Protein 8XX9 (pdb70)

Foldseek 3Di:
DDAAWAADPVDLFKIKHKDFAQPFDWKFKAWPVNLLDGDVLRTWDWDPPDSNGTMTMHMDGGHDAFDKMWIFMQTNVHDTAAGLQAQAKAAQVAVVPQDCVLEPPDDHDPPPSDDAIIGMDHGNHDAQDQDDDPFDAPAQFQAAEEEDELVFQDVQSALQVVLVCVVVVLLLQGQEYEYQAQADAPHLAWSHQAHARQNYGHSSHYDPSSLLVNQSSSSVSNHAYAYEGHLQAYACNHCQQRSQHPDCRRQQFDVVQQEPPDDHTGGALVDVVSLVSLLVSLLSCCPRRVGQAYEYPALLSHDNHHDDNPVLVSQEDDVRSLVSVLSSVVSNCVSPVARAAEYQRNHDPVSQLCQCCPCVVPRHRGHAYEDEPQQLLLCLLLFVQQDPPTHVFPQPLAPVSVVHLDQRYAYENDDLQAWQSLQSQLVPGDADPPFGSNDQLNSLLLLLVVLLVHQQAATHYYYYPPSLLSQACPPHQQSTAPDHPDDGDPNHDYRTGHGDHCPVSCVPVSSVVSSLSSSLSSVCVVPDCQSYDSQKDKDWDRGGPDQWIWMWIDDVVKIKIKTAGSHHAKDWHWAQAPDFAWKAWAAPGGIDGPPDSGDTDIDGHSDMTMIMRDDPHHRD

Structure (mmCIF, N/CA/C/O backbone):
data_8XX9
#
_entry.id   8XX9
#
_cell.length_a   43.770
_cell.length_b   102.389
_cell.length_c   63.397
_cell.angle_alpha   90.00
_cell.angle_beta   96.42
_cell.angle_gamma   90.00
#
_symmetry.space_group_name_H-M   'P 1 21 1'
#
loop_
_entity.id
_entity.type
_entity.pdbx_description
1 polymer alpha-amylase
2 non-polymer 'MANGANESE (II) ION'
3 non-polymer 'CALCIUM ION'
4 non-polymer '2-(N-MORPHOLINO)-ETHANESULFONIC ACID'
5 non-polymer (4S)-2-METHYL-2,4-PENTANEDIOL
6 water water
#
loop_
_atom_site.group_PDB
_atom_site.id
_atom_site.type_symbol
_atom_site.label_atom_id
_atom_site.label_alt_id
_atom_site.label_comp_id
_atom_site.label_asym_id
_atom_site.label_entity_id
_atom_site.label_seq_id
_atom_site.pdbx_PDB_ins_code
_atom_site.Cartn_x
_atom_site.Cartn_y
_atom_site.Cartn_z
_atom_site.occupancy
_atom_site.B_iso_or_equiv
_atom_site.auth_seq_id
_atom_site.auth_comp_id
_atom_site.auth_asym_id
_atom_site.auth_atom_id
_atom_site.pdbx_PDB_model_num
ATOM 1 N N . ILE A 1 36 ? 36.873 28.715 26.237 1.00 37.82 267 ILE A N 1
ATOM 2 C CA . ILE A 1 36 ? 35.545 29.372 26.015 1.00 34.37 267 ILE A CA 1
ATOM 3 C C . ILE A 1 36 ? 34.731 29.352 27.307 1.00 31.23 267 ILE A C 1
ATOM 4 O O . ILE A 1 36 ? 34.525 28.292 27.905 1.00 30.60 267 ILE A O 1
ATOM 9 N N . GLU A 1 37 ? 34.224 30.535 27.678 1.00 26.09 268 GLU A N 1
ATOM 10 C CA . GLU A 1 37 ? 33.277 30.717 28.772 1.00 28.77 268 GLU A CA 1
ATOM 11 C C . GLU A 1 37 ? 31.962 31.258 28.205 1.00 22.85 268 GLU A C 1
ATOM 12 O O . GLU A 1 37 ? 31.911 31.780 27.096 1.00 23.00 268 GLU A O 1
ATOM 18 N N . ASP A 1 38 ? 30.884 31.212 28.998 1.00 20.51 269 ASP A N 1
ATOM 19 C CA . ASP A 1 38 ? 29.672 31.903 28.635 1.00 19.63 269 ASP A CA 1
ATOM 20 C C . ASP A 1 38 ? 29.960 33.388 28.465 1.00 17.60 269 ASP A C 1
ATOM 21 O O . ASP A 1 38 ? 30.757 33.984 29.182 1.00 18.38 269 ASP A O 1
ATOM 26 N N . GLY A 1 39 ? 29.279 33.965 27.478 1.00 17.71 270 GLY A N 1
ATOM 27 C CA . GLY A 1 39 ? 29.444 35.360 27.127 1.00 18.15 270 GLY A CA 1
ATOM 28 C C . GLY A 1 39 ? 30.200 35.509 25.810 1.00 18.70 270 GLY A C 1
ATOM 29 O O . GLY A 1 39 ? 30.068 34.658 24.930 1.00 19.45 270 GLY A O 1
ATOM 30 N N . ILE A 1 40 ? 30.950 36.610 25.706 1.00 16.98 271 ILE A N 1
ATOM 31 C CA . ILE A 1 40 ? 31.560 37.072 24.469 1.00 17.29 271 ILE A CA 1
ATOM 32 C C . ILE A 1 40 ? 33.050 36.784 24.585 1.00 19.21 271 ILE A C 1
ATOM 33 O O . ILE A 1 40 ? 33.729 37.348 25.452 1.00 19.62 271 ILE A O 1
ATOM 38 N N . ASN A 1 41 ? 33.539 35.873 23.732 1.00 18.91 272 ASN A N 1
ATOM 39 C CA . ASN A 1 41 ? 34.924 35.431 23.755 1.00 20.78 272 ASN A CA 1
ATOM 40 C C . ASN A 1 41 ? 35.667 35.958 22.537 1.00 21.81 272 ASN A C 1
ATOM 41 O O . ASN A 1 41 ? 35.336 35.591 21.417 1.00 22.98 272 ASN A O 1
ATOM 46 N N . TYR A 1 42 ? 36.704 36.746 22.782 1.00 23.13 273 TYR A N 1
ATOM 47 C CA . TYR A 1 42 ? 37.521 37.300 21.720 1.00 21.91 273 TYR A CA 1
ATOM 48 C C . TYR A 1 42 ? 38.713 36.390 21.488 1.00 24.09 273 TYR A C 1
ATOM 49 O O . TYR A 1 42 ? 39.088 35.629 22.370 1.00 25.06 273 TYR A O 1
ATOM 58 N N . ASP A 1 43 ? 39.259 36.474 20.267 1.00 26.93 274 ASP A N 1
ATOM 59 C CA . ASP A 1 43 ? 40.479 35.779 19.889 1.00 29.39 274 ASP A CA 1
ATOM 60 C C . ASP A 1 43 ? 41.652 36.749 19.984 1.00 28.65 274 ASP A C 1
ATOM 61 O O . ASP A 1 43 ? 41.774 37.670 19.172 1.00 30.47 274 ASP A O 1
ATOM 66 N N . PRO A 1 44 ? 42.574 36.572 20.956 1.00 33.82 275 PRO A N 1
ATOM 67 C CA . PRO A 1 44 ? 43.670 37.525 21.138 1.00 34.38 275 PRO A CA 1
ATOM 68 C C . PRO A 1 44 ? 44.595 37.649 19.922 1.00 36.49 275 PRO A C 1
ATOM 69 O O . PRO A 1 44 ? 45.390 38.584 19.864 1.00 37.29 275 PRO A O 1
ATOM 73 N N . ASN A 1 45 ? 44.489 36.722 18.963 1.00 37.09 276 ASN A N 1
ATOM 74 C CA . ASN A 1 45 ? 45.376 36.725 17.806 1.00 40.73 276 ASN A CA 1
ATOM 75 C C . ASN A 1 45 ? 44.648 37.146 16.532 1.00 39.06 276 ASN A C 1
ATOM 76 O O . ASN A 1 45 ? 45.294 37.284 15.497 1.00 40.11 276 ASN A O 1
ATOM 81 N N . ASP A 1 46 ? 43.328 37.369 16.596 1.00 31.43 277 ASP A N 1
ATOM 82 C CA . ASP A 1 46 ? 42.547 37.637 15.401 1.00 32.71 277 ASP A CA 1
ATOM 83 C C . ASP A 1 46 ? 41.353 38.530 15.754 1.00 32.24 277 ASP A C 1
ATOM 84 O O . ASP A 1 46 ? 40.332 38.064 16.273 1.00 31.84 277 ASP A O 1
ATOM 89 N N . PRO A 1 47 ? 41.412 39.835 15.418 1.00 28.62 278 PRO A N 1
ATOM 90 C CA . PRO A 1 47 ? 40.344 40.767 15.777 1.00 29.38 278 PRO A CA 1
ATOM 91 C C . PRO A 1 47 ? 39.135 40.809 14.847 1.00 25.39 278 PRO A C 1
ATOM 92 O O . PRO A 1 47 ? 38.403 41.791 14.865 1.00 26.44 278 PRO A O 1
ATOM 96 N N . THR A 1 48 ? 38.935 39.756 14.050 1.00 25.14 279 THR A N 1
ATOM 97 C CA . THR A 1 48 ? 37.814 39.654 13.132 1.00 25.76 279 THR A CA 1
ATOM 98 C C . THR A 1 48 ? 36.783 38.612 13.564 1.00 25.76 279 THR A C 1
ATOM 99 O O . THR A 1 48 ? 35.820 38.378 12.847 1.00 24.26 279 THR A O 1
ATOM 103 N N . ARG A 1 49 ? 36.911 38.030 14.764 1.00 26.07 280 ARG A N 1
ATOM 104 C CA . ARG A 1 49 ? 36.035 36.926 15.111 1.00 26.53 280 ARG A CA 1
ATOM 105 C C . ARG A 1 49 ? 35.706 36.941 16.600 1.00 23.40 280 ARG A C 1
ATOM 106 O O . ARG A 1 49 ? 36.432 37.524 17.389 1.00 25.50 280 ARG A O 1
ATOM 114 N N . VAL A 1 50 ? 34.616 36.256 16.941 1.00 24.18 281 VAL A N 1
ATOM 115 C CA . VAL A 1 50 ? 34.205 36.095 18.326 1.00 24.99 281 VAL A CA 1
ATOM 116 C C . VAL A 1 50 ? 33.543 34.738 18.466 1.00 24.97 281 VAL A C 1
ATOM 117 O O . VAL A 1 50 ? 32.980 34.236 17.496 1.00 26.92 281 VAL A O 1
ATOM 121 N N . THR A 1 51 ? 33.564 34.174 19.683 1.00 21.80 282 THR A N 1
ATOM 122 C CA . THR A 1 51 ? 32.702 33.051 20.010 1.00 22.97 282 THR A CA 1
ATOM 123 C C . THR A 1 51 ? 31.737 33.509 21.103 1.00 21.57 282 THR A C 1
ATOM 124 O O . THR A 1 51 ? 32.155 34.104 22.100 1.00 21.32 282 THR A O 1
ATOM 128 N N . LEU A 1 52 ? 30.462 33.235 20.874 1.00 20.82 283 LEU A N 1
ATOM 129 C CA . LEU A 1 52 ? 29.409 33.523 21.833 1.00 21.27 283 LEU A CA 1
ATOM 130 C C . LEU A 1 52 ? 28.945 32.216 22.453 1.00 22.59 283 LEU A C 1
ATOM 131 O O . LEU A 1 52 ? 28.822 31.205 21.745 1.00 23.40 283 LEU A O 1
ATOM 136 N N . SER A 1 53 ? 28.664 32.268 23.773 1.00 19.51 284 SER A N 1
ATOM 137 C CA . SER A 1 53 ? 28.124 31.119 24.490 1.00 20.26 284 SER A CA 1
ATOM 138 C C . SER A 1 53 ? 27.073 31.548 25.516 1.00 19.29 284 SER A C 1
ATOM 139 O O . SER A 1 53 ? 27.273 32.524 26.249 1.00 19.25 284 SER A O 1
ATOM 142 N N . LEU A 1 54 ? 25.999 30.756 25.588 1.00 19.33 285 LEU A N 1
ATOM 143 C CA . LEU A 1 54 ? 24.861 30.985 26.468 1.00 21.07 285 LEU A CA 1
ATOM 144 C C . LEU A 1 54 ? 24.533 29.692 27.211 1.00 21.39 285 LEU A C 1
ATOM 145 O O . LEU A 1 54 ? 24.385 28.648 26.583 1.00 19.21 285 LEU A O 1
ATOM 150 N N . TYR A 1 55 ? 24.387 29.787 28.538 1.00 18.94 286 TYR A N 1
ATOM 151 C CA . TYR A 1 55 ? 23.836 28.709 29.342 1.00 19.79 286 TYR A CA 1
ATOM 152 C C . TYR A 1 55 ? 22.322 28.744 29.250 1.00 20.21 286 TYR A C 1
ATOM 153 O O . TYR A 1 55 ? 21.717 29.737 29.629 1.00 19.54 286 TYR A O 1
ATOM 162 N N . ALA A 1 56 ? 21.691 27.669 28.731 1.00 19.32 287 ALA A N 1
ATOM 163 C CA . ALA A 1 56 ? 20.239 27.651 28.703 1.00 21.43 287 ALA A CA 1
ATOM 164 C C . ALA A 1 56 ? 19.708 26.224 28.565 1.00 21.38 287 ALA A C 1
ATOM 165 O O . ALA A 1 56 ? 19.174 25.836 27.521 1.00 21.73 287 ALA A O 1
ATOM 167 N N . PRO A 1 57 ? 19.781 25.435 29.654 1.00 23.29 288 PRO A N 1
ATOM 168 C CA . PRO A 1 57 ? 19.053 24.164 29.711 1.00 22.85 288 PRO A CA 1
ATOM 169 C C . PRO A 1 57 ? 17.565 24.385 29.465 1.00 24.84 288 PRO A C 1
ATOM 170 O O . PRO A 1 57 ? 17.001 25.429 29.821 1.00 24.52 288 PRO A O 1
ATOM 174 N N . GLY A 1 58 ? 16.918 23.371 28.865 1.00 22.73 289 GLY A N 1
ATOM 175 C CA . GLY A 1 58 ? 15.478 23.406 28.702 1.00 24.40 289 GLY A CA 1
ATOM 176 C C . GLY A 1 58 ? 15.025 24.151 27.448 1.00 24.57 289 GLY A C 1
ATOM 177 O O . GLY A 1 58 ? 13.826 24.296 27.230 1.00 30.50 289 GLY A O 1
ATOM 178 N N . LYS A 1 59 ? 15.948 24.678 26.643 1.00 24.55 290 LYS A N 1
ATOM 179 C CA . LYS A 1 59 ? 15.520 25.389 25.449 1.00 26.60 290 LYS A CA 1
ATOM 180 C C . LYS A 1 59 ? 15.651 24.455 24.259 1.00 27.17 290 LYS A C 1
ATOM 181 O O . LYS A 1 59 ? 16.394 23.480 24.307 1.00 29.13 290 LYS A O 1
ATOM 187 N N . SER A 1 60 ? 14.949 24.813 23.188 1.00 28.00 291 SER A N 1
ATOM 188 C CA . SER A 1 60 ? 14.754 23.932 22.047 1.00 29.10 291 SER A CA 1
ATOM 189 C C . SER A 1 60 ? 15.713 24.343 20.937 1.00 28.93 291 SER A C 1
ATOM 190 O O . SER A 1 60 ? 16.416 23.507 20.383 1.00 27.71 291 SER A O 1
ATOM 193 N N . PHE A 1 61 ? 15.809 25.657 20.643 1.00 29.59 292 PHE A N 1
ATOM 194 C CA . PHE A 1 61 ? 16.757 26.118 19.635 1.00 27.52 292 PHE A CA 1
ATOM 195 C C . PHE A 1 61 ? 17.104 27.593 19.869 1.00 26.65 292 PHE A C 1
ATOM 196 O O . PHE A 1 61 ? 16.309 28.330 20.446 1.00 29.08 292 PHE A O 1
ATOM 204 N N . VAL A 1 62 ? 18.290 28.003 19.404 1.00 23.81 293 VAL A N 1
ATOM 205 C CA . VAL A 1 62 ? 18.753 29.367 19.628 1.00 23.90 293 VAL A CA 1
ATOM 206 C C . VAL A 1 62 ? 19.482 29.897 18.392 1.00 21.82 293 VAL A C 1
ATOM 207 O O . VAL A 1 62 ? 20.380 29.268 17.842 1.00 22.11 293 VAL A O 1
ATOM 211 N N . TYR A 1 63 ? 19.137 31.131 18.011 1.00 22.08 294 TYR A N 1
ATOM 212 C CA . TYR A 1 63 ? 19.878 31.871 17.007 1.00 21.44 294 TYR A CA 1
ATOM 213 C C . TYR A 1 63 ? 20.574 33.057 17.666 1.00 20.59 294 TYR A C 1
ATOM 214 O O . TYR A 1 63 ? 20.094 33.544 18.670 1.00 21.72 294 TYR A O 1
ATOM 223 N N . VAL A 1 64 ? 21.681 33.508 17.081 1.00 19.11 295 VAL A N 1
ATOM 224 C CA . VAL A 1 64 ? 22.185 34.856 17.321 1.00 19.83 295 VAL A CA 1
ATOM 225 C C . VAL A 1 64 ? 21.627 35.767 16.235 1.00 21.50 295 VAL A C 1
ATOM 226 O O . VAL A 1 64 ? 21.715 35.431 15.056 1.00 22.61 295 VAL A O 1
ATOM 230 N N . ILE A 1 65 ? 21.027 36.885 16.661 1.00 18.97 296 ILE A N 1
ATOM 231 C CA . ILE A 1 65 ? 20.630 37.957 15.757 1.00 18.24 296 ILE A CA 1
ATOM 232 C C . ILE A 1 65 ? 21.400 39.219 16.118 1.00 19.36 296 ILE A C 1
ATOM 233 O O . ILE A 1 65 ? 21.741 39.438 17.282 1.00 18.14 296 ILE A O 1
ATOM 238 N N . GLY A 1 66 ? 21.684 40.054 15.116 1.00 18.78 297 GLY A N 1
ATOM 239 C CA . GLY A 1 66 ? 22.397 41.276 15.439 1.00 19.15 297 GLY A CA 1
ATOM 240 C C . GLY A 1 66 ? 22.795 42.073 14.209 1.00 19.47 297 GLY A C 1
ATOM 241 O O . GLY A 1 66 ? 22.368 41.782 13.088 1.00 19.24 297 GLY A O 1
ATOM 242 N N . ASP A 1 67 ? 23.628 43.089 14.445 1.00 19.69 298 ASP A N 1
ATOM 243 C CA . ASP A 1 67 ? 24.028 43.992 13.362 1.00 20.08 298 ASP A CA 1
ATOM 244 C C . ASP A 1 67 ? 24.566 43.188 12.176 1.00 20.48 298 ASP A C 1
ATOM 245 O O . ASP A 1 67 ? 24.236 43.486 11.025 1.00 21.25 298 ASP A O 1
ATOM 250 N N . PHE A 1 68 ? 25.340 42.143 12.476 1.00 20.57 299 PHE A N 1
ATOM 251 C CA . PHE A 1 68 ? 26.018 41.315 11.492 1.00 22.39 299 PHE A CA 1
ATOM 252 C C . PHE A 1 68 ? 25.076 40.325 10.802 1.00 23.96 299 PHE A C 1
ATOM 253 O O . PHE A 1 68 ? 25.502 39.647 9.871 1.00 26.07 299 PHE A O 1
ATOM 261 N N . THR A 1 69 ? 23.822 40.233 11.235 1.00 23.29 300 THR A N 1
ATOM 262 C CA . THR A 1 69 ? 22.800 39.499 10.487 1.00 24.67 300 THR A CA 1
ATOM 263 C C . THR A 1 69 ? 21.705 40.427 9.927 1.00 25.08 300 THR A C 1
ATOM 264 O O . THR A 1 69 ? 20.622 39.978 9.579 1.00 23.19 300 THR A O 1
ATOM 268 N N . ASN A 1 70 ? 21.932 41.750 9.902 1.00 25.42 301 ASN A N 1
ATOM 269 C CA . ASN A 1 70 ? 20.889 42.745 9.679 1.00 25.51 301 ASN A CA 1
ATOM 270 C C . ASN A 1 70 ? 19.633 42.464 10.511 1.00 23.80 301 ASN A C 1
ATOM 271 O O . ASN A 1 70 ? 18.516 42.749 10.082 1.00 24.63 301 ASN A O 1
ATOM 276 N N . TRP A 1 71 ? 19.802 41.942 11.740 1.00 21.73 302 TRP A N 1
ATOM 277 C CA . TRP A 1 71 ? 18.713 41.633 12.660 1.00 22.12 302 TRP A CA 1
ATOM 278 C C . TRP A 1 71 ? 17.724 40.613 12.080 1.00 23.45 302 TRP A C 1
ATOM 279 O O . TRP A 1 71 ? 16.603 40.465 12.567 1.00 25.35 302 TRP A O 1
ATOM 290 N N . GLU A 1 72 ? 18.194 39.864 11.079 1.00 24.32 303 GLU A N 1
ATOM 291 C CA . GLU A 1 72 ? 17.394 38.796 10.512 1.00 26.58 303 GLU A CA 1
ATOM 292 C C . GLU A 1 72 ? 17.879 37.464 11.071 1.00 24.86 303 GLU A C 1
ATOM 293 O O . GLU A 1 72 ? 19.003 37.325 11.563 1.00 20.68 303 GLU A O 1
ATOM 299 N N . VAL A 1 73 ? 17.022 36.455 10.894 1.00 24.87 304 VAL A N 1
ATOM 300 C CA . VAL A 1 73 ? 17.386 35.069 11.138 1.00 24.66 304 VAL A CA 1
ATOM 301 C C . VAL A 1 73 ? 18.176 34.534 9.949 1.00 23.50 304 VAL A C 1
ATOM 302 O O . VAL A 1 73 ? 17.710 34.573 8.815 1.00 26.47 304 VAL A O 1
ATOM 306 N N . ASP A 1 74 ? 19.386 34.053 10.196 1.00 22.69 305 ASP A N 1
ATOM 307 C CA . ASP A 1 74 ? 20.247 33.574 9.128 1.00 24.93 305 ASP A CA 1
ATOM 308 C C . ASP A 1 74 ? 20.784 32.220 9.575 1.00 24.53 305 ASP A C 1
ATOM 309 O O . ASP A 1 74 ? 21.425 32.116 10.611 1.00 23.86 305 ASP A O 1
ATOM 314 N N . PRO A 1 75 ? 20.542 31.131 8.811 1.00 26.45 306 PRO A N 1
ATOM 315 C CA . PRO A 1 75 ? 20.949 29.794 9.221 1.00 25.87 306 PRO A CA 1
ATOM 316 C C . PRO A 1 75 ? 22.381 29.671 9.702 1.00 26.07 306 PRO A C 1
ATOM 317 O O . PRO A 1 75 ? 22.661 28.793 10.514 1.00 25.97 306 PRO A O 1
ATOM 321 N N . ALA A 1 76 ? 23.274 30.548 9.215 1.00 24.06 307 ALA A N 1
ATOM 322 C CA . ALA A 1 76 ? 24.680 30.420 9.563 1.00 27.42 307 ALA A CA 1
ATOM 323 C C . ALA A 1 76 ? 24.883 30.853 11.012 1.00 24.94 307 ALA A C 1
ATOM 324 O O . ALA A 1 76 ? 25.976 30.656 11.529 1.00 26.48 307 ALA A O 1
ATOM 326 N N . TYR A 1 77 ? 23.809 31.397 11.619 1.00 24.31 308 TYR A N 1
ATOM 327 C CA . TYR A 1 77 ? 23.854 31.952 12.968 1.00 24.06 308 TYR A CA 1
ATOM 328 C C . TYR A 1 77 ? 22.993 31.119 13.920 1.00 25.64 308 TYR A C 1
ATOM 329 O O . TYR A 1 77 ? 22.735 31.538 15.052 1.00 22.54 308 TYR A O 1
ATOM 338 N N . PHE A 1 78 ? 22.563 29.922 13.477 1.00 23.37 309 PHE A N 1
ATOM 339 C CA . PHE A 1 78 ? 21.902 28.954 14.337 1.00 23.47 309 PHE A CA 1
ATOM 340 C C . PHE A 1 78 ? 22.953 28.328 15.227 1.00 23.89 309 PHE A C 1
ATOM 341 O O . PHE A 1 78 ? 23.991 27.885 14.733 1.00 26.00 309 PHE A O 1
ATOM 349 N N . MET A 1 79 ? 22.685 28.306 16.534 1.00 24.51 310 MET A N 1
ATOM 350 C CA . MET A 1 79 ? 23.723 27.976 17.491 1.00 24.26 310 MET A CA 1
ATOM 351 C C . MET A 1 79 ? 23.809 26.465 17.717 1.00 23.03 310 MET A C 1
ATOM 352 O O . MET A 1 79 ? 22.802 25.757 17.675 1.00 25.63 310 MET A O 1
ATOM 357 N N . TYR A 1 80 ? 25.056 26.017 17.916 1.00 24.77 311 TYR A N 1
ATOM 358 C CA . TYR A 1 80 ? 25.400 24.644 18.280 1.00 25.77 311 TYR A CA 1
ATOM 359 C C . TYR A 1 80 ? 25.017 24.402 19.737 1.00 29.52 311 TYR A C 1
ATOM 360 O O . TYR A 1 80 ? 25.143 25.298 20.565 1.00 25.76 311 TYR A O 1
ATOM 369 N N . ARG A 1 81 ? 24.552 23.186 20.033 1.00 30.52 312 ARG A N 1
ATOM 370 C CA . ARG A 1 81 ? 24.175 22.799 21.383 1.00 30.32 312 ARG A CA 1
ATOM 371 C C . ARG A 1 81 ? 25.282 21.911 21.952 1.00 32.35 312 ARG A C 1
ATOM 372 O O . ARG A 1 81 ? 25.659 20.909 21.346 1.00 34.06 312 ARG A O 1
ATOM 380 N N . ASP A 1 82 ? 25.867 22.325 23.081 1.00 31.38 313 ASP A N 1
ATOM 381 C CA . ASP A 1 82 ? 26.852 21.521 23.778 1.00 32.93 313 ASP A CA 1
ATOM 382 C C . ASP A 1 82 ? 26.228 21.108 25.100 1.00 35.92 313 ASP A C 1
ATOM 383 O O . ASP A 1 82 ? 25.983 21.950 25.956 1.00 28.38 313 ASP A O 1
ATOM 388 N N . ALA A 1 83 ? 25.938 19.811 25.239 1.00 35.94 314 ALA A N 1
ATOM 389 C CA . ALA A 1 83 ? 25.227 19.333 26.409 1.00 41.84 314 ALA A CA 1
ATOM 390 C C . ALA A 1 83 ? 25.911 18.071 26.919 1.00 45.14 314 ALA A C 1
ATOM 391 O O . ALA A 1 83 ? 25.336 16.991 26.815 1.00 44.01 314 ALA A O 1
ATOM 393 N N . PRO A 1 84 ? 27.146 18.183 27.470 1.00 45.32 315 PRO A N 1
ATOM 394 C CA . PRO A 1 84 ? 27.857 17.036 28.031 1.00 53.15 315 PRO A CA 1
ATOM 395 C C . PRO A 1 84 ? 27.042 16.327 29.116 1.00 63.78 315 PRO A C 1
ATOM 396 O O . PRO A 1 84 ? 27.093 15.100 29.206 1.00 66.37 315 PRO A O 1
ATOM 400 N N . ARG A 1 85 ? 26.303 17.103 29.929 1.00 66.84 316 ARG A N 1
ATOM 401 C CA . ARG A 1 85 ? 25.310 16.552 30.841 1.00 72.38 316 ARG A CA 1
ATOM 402 C C . ARG A 1 85 ? 24.074 17.443 30.806 1.00 75.14 316 ARG A C 1
ATOM 403 O O . ARG A 1 85 ? 24.207 18.649 30.618 1.00 76.71 316 ARG A O 1
ATOM 411 N N . PRO A 1 86 ? 22.844 16.897 30.981 1.00 73.54 317 PRO A N 1
ATOM 412 C CA . PRO A 1 86 ? 21.618 17.676 30.781 1.00 72.79 317 PRO A CA 1
ATOM 413 C C . PRO A 1 86 ? 21.536 18.981 31.575 1.00 70.36 317 PRO A C 1
ATOM 414 O O . PRO A 1 86 ? 20.773 19.874 31.199 1.00 63.87 317 PRO A O 1
ATOM 418 N N . ASP A 1 87 ? 22.327 19.082 32.658 1.00 61.70 318 ASP A N 1
ATOM 419 C CA . ASP A 1 87 ? 22.297 20.234 33.547 1.00 56.60 318 ASP A CA 1
ATOM 420 C C . ASP A 1 87 ? 23.367 21.259 33.161 1.00 54.28 318 ASP A C 1
ATOM 421 O O . ASP A 1 87 ? 23.508 22.273 33.845 1.00 51.03 318 ASP A O 1
ATOM 426 N N . SER A 1 88 ? 24.124 20.986 32.084 1.00 44.24 319 SER A N 1
ATOM 427 C CA . SER A 1 88 ? 25.144 21.901 31.599 1.00 42.03 319 SER A CA 1
ATOM 428 C C . SER A 1 88 ? 25.007 22.070 30.081 1.00 36.72 319 SER A C 1
ATOM 429 O O . SER A 1 88 ? 25.916 21.708 29.334 1.00 40.14 319 SER A O 1
ATOM 432 N N . VAL A 1 89 ? 23.862 22.626 29.658 1.00 33.23 320 VAL A N 1
ATOM 433 C CA . VAL A 1 89 ? 23.559 22.901 28.261 1.00 28.15 320 VAL A CA 1
ATOM 434 C C . VAL A 1 89 ? 23.989 24.328 27.933 1.00 26.33 320 VAL A C 1
ATOM 435 O O . VAL A 1 89 ? 23.428 25.285 28.465 1.00 26.77 320 VAL A O 1
ATOM 439 N N . HIS A 1 90 ? 24.980 24.441 27.051 1.00 23.20 321 HIS A N 1
ATOM 440 C CA . HIS A 1 90 ? 25.434 25.714 26.524 1.00 24.78 321 HIS A CA 1
ATOM 441 C C . HIS A 1 90 ? 25.217 25.740 25.013 1.00 27.39 321 HIS A C 1
ATOM 442 O O . HIS A 1 90 ? 25.515 24.771 24.315 1.00 28.99 321 HIS A O 1
ATOM 449 N N . TRP A 1 91 ? 24.691 26.864 24.533 1.00 22.03 322 TRP A N 1
ATOM 450 C CA . TRP A 1 91 ? 24.548 27.136 23.118 1.00 22.06 322 TRP A CA 1
ATOM 451 C C . TRP A 1 91 ? 25.695 28.023 22.671 1.00 21.83 322 TRP A C 1
ATOM 452 O O . TRP A 1 91 ? 26.009 28.984 23.353 1.00 22.00 322 TRP A O 1
ATOM 463 N N . TRP A 1 92 ? 26.334 27.710 21.539 1.00 20.32 323 TRP A N 1
ATOM 464 C CA . TRP A 1 92 ? 27.498 28.482 21.150 1.00 20.23 323 TRP A CA 1
ATOM 465 C C . TRP A 1 92 ? 27.632 28.597 19.628 1.00 22.53 323 TRP A C 1
ATOM 466 O O . TRP A 1 92 ? 27.067 27.813 18.865 1.00 24.48 323 TRP A O 1
ATOM 477 N N . ILE A 1 93 ? 28.378 29.620 19.196 1.00 23.41 324 ILE A N 1
ATOM 478 C CA . ILE A 1 93 ? 28.639 29.821 17.776 1.00 23.55 324 ILE A CA 1
ATOM 479 C C . ILE A 1 93 ? 29.876 30.691 17.649 1.00 23.93 324 ILE A C 1
ATOM 480 O O . ILE A 1 93 ? 30.083 31.597 18.458 1.00 22.10 324 ILE A O 1
ATOM 485 N N . THR A 1 94 ? 30.694 30.409 16.629 1.00 25.95 325 THR A N 1
ATOM 486 C CA . THR A 1 94 ? 31.846 31.231 16.310 1.00 24.62 325 THR A CA 1
ATOM 487 C C . THR A 1 94 ? 31.491 32.089 15.097 1.00 27.23 325 THR A C 1
ATOM 488 O O . THR A 1 94 ? 30.978 31.568 14.117 1.00 30.89 325 THR A O 1
ATOM 492 N N . ILE A 1 95 ? 31.707 33.403 15.206 1.00 25.87 326 ILE A N 1
ATOM 493 C CA . ILE A 1 95 ? 31.315 34.362 14.176 1.00 26.31 326 ILE A CA 1
ATOM 494 C C . ILE A 1 95 ? 32.582 34.926 13.554 1.00 27.22 326 ILE A C 1
ATOM 495 O O . ILE A 1 95 ? 33.415 35.489 14.274 1.00 25.91 326 ILE A O 1
ATOM 500 N N . GLU A 1 96 ? 32.698 34.765 12.216 1.00 27.43 327 GLU A N 1
ATOM 501 C CA . GLU A 1 96 ? 33.864 35.212 11.455 1.00 30.55 327 GLU A CA 1
ATOM 502 C C . GLU A 1 96 ? 33.536 36.475 10.658 1.00 27.89 327 GLU A C 1
ATOM 503 O O . GLU A 1 96 ? 32.371 36.839 10.491 1.00 28.88 327 GLU A O 1
ATOM 509 N N . GLY A 1 97 ? 34.583 37.159 10.190 1.00 29.61 328 GLY A N 1
ATOM 510 C CA . GLY A 1 97 ? 34.420 38.207 9.185 1.00 29.35 328 GLY A CA 1
ATOM 511 C C . GLY A 1 97 ? 33.868 39.530 9.714 1.00 28.15 328 GLY A C 1
ATOM 512 O O . GLY A 1 97 ? 33.229 40.271 8.964 1.00 30.38 328 GLY A O 1
ATOM 513 N N . LEU A 1 98 ? 34.137 39.834 10.991 1.00 25.91 329 LEU A N 1
ATOM 514 C CA . LEU A 1 98 ? 33.764 41.113 11.578 1.00 24.95 329 LEU A CA 1
ATOM 515 C C . LEU A 1 98 ? 34.903 42.104 11.366 1.00 23.57 329 LEU A C 1
ATOM 516 O O . LEU A 1 98 ? 36.050 41.704 11.123 1.00 28.79 329 LEU A O 1
ATOM 521 N N . THR A 1 99 ? 34.572 43.394 11.474 1.00 24.57 330 THR A N 1
ATOM 522 C CA . THR A 1 99 ? 35.524 44.476 11.255 1.00 24.93 330 THR A CA 1
ATOM 523 C C . THR A 1 99 ? 36.210 44.833 12.569 1.00 24.02 330 THR A C 1
ATOM 524 O O . THR A 1 99 ? 35.549 45.244 13.524 1.00 24.59 330 THR A O 1
ATOM 528 N N . PRO A 1 100 ? 37.557 44.759 12.649 1.00 24.42 331 PRO A N 1
ATOM 529 C CA . PRO A 1 100 ? 38.287 45.227 13.821 1.00 25.27 331 PRO A CA 1
ATOM 530 C C . PRO A 1 100 ? 37.839 46.606 14.284 1.00 26.70 331 PRO A C 1
ATOM 531 O O . PRO A 1 100 ? 37.713 47.536 13.483 1.00 28.13 331 PRO A O 1
ATOM 535 N N . GLY A 1 101 ? 37.535 46.713 15.587 1.00 25.41 332 GLY A N 1
ATOM 536 C CA . GLY A 1 101 ? 37.254 47.995 16.207 1.00 24.41 332 GLY A CA 1
ATOM 537 C C . GLY A 1 101 ? 35.768 48.354 16.166 1.00 22.24 332 GLY A C 1
ATOM 538 O O . GLY A 1 101 ? 35.337 49.247 16.884 1.00 22.15 332 GLY A O 1
ATOM 539 N N . GLN A 1 102 ? 34.982 47.635 15.364 1.00 22.20 333 GLN A N 1
ATOM 540 C CA . GLN A 1 102 ? 33.588 48.002 15.166 1.00 22.40 333 GLN A CA 1
ATOM 541 C C . GLN A 1 102 ? 32.740 47.422 16.299 1.00 21.87 333 GLN A C 1
ATOM 542 O O . GLN A 1 102 ? 32.915 46.265 16.663 1.00 19.50 333 GLN A O 1
ATOM 548 N N . GLU A 1 103 ? 31.756 48.202 16.764 1.00 18.76 334 GLU A N 1
ATOM 549 C CA . GLU A 1 103 ? 30.794 47.726 17.736 1.00 20.00 334 GLU A CA 1
ATOM 550 C C . GLU A 1 103 ? 29.613 47.103 17.014 1.00 18.78 334 GLU A C 1
ATOM 551 O O . GLU A 1 103 ? 29.063 47.678 16.071 1.00 20.85 334 GLU A O 1
ATOM 557 N N . TYR A 1 104 ? 29.210 45.938 17.505 1.00 18.37 335 TYR A N 1
ATOM 558 C CA . TYR A 1 104 ? 28.062 45.238 16.972 1.00 18.40 335 TYR A CA 1
ATOM 559 C C . TYR A 1 104 ? 27.079 44.928 18.093 1.00 19.28 335 TYR A C 1
ATOM 560 O O . TYR A 1 104 ? 27.427 44.240 19.052 1.00 18.98 335 TYR A O 1
ATOM 569 N N . ALA A 1 105 ? 25.827 45.337 17.909 1.00 18.07 336 ALA A N 1
ATOM 570 C CA . ALA A 1 105 ? 24.749 44.963 18.801 1.00 17.91 336 ALA A CA 1
ATOM 571 C C . ALA A 1 105 ? 24.202 43.590 18.419 1.00 17.28 336 ALA A C 1
ATOM 572 O O . ALA A 1 105 ? 24.221 43.202 17.260 1.00 19.25 336 ALA A O 1
ATOM 574 N N . PHE A 1 106 ? 23.741 42.841 19.426 1.00 15.92 337 PHE A N 1
ATOM 575 C CA . PHE A 1 106 ? 23.245 41.484 19.189 1.00 15.13 337 PHE A CA 1
ATOM 576 C C . PHE A 1 106 ? 22.373 41.053 20.363 1.00 16.04 337 PHE A C 1
ATOM 577 O O . PHE A 1 106 ? 22.396 41.656 21.448 1.00 16.81 337 PHE A O 1
ATOM 585 N N . GLN A 1 107 ? 21.602 39.991 20.096 1.00 17.01 338 GLN A N 1
ATOM 586 C CA . GLN A 1 107 ? 20.798 39.277 21.064 1.00 15.65 338 GLN A CA 1
ATOM 587 C C . GLN A 1 107 ? 20.834 37.784 20.731 1.00 18.24 338 GLN A C 1
ATOM 588 O O . GLN A 1 107 ? 21.092 37.397 19.583 1.00 17.83 338 GLN A O 1
ATOM 594 N N . TYR A 1 108 ? 20.578 36.955 21.752 1.00 18.07 339 TYR A N 1
ATOM 595 C CA . TYR A 1 108 ? 20.176 35.573 21.537 1.00 19.17 339 TYR A CA 1
ATOM 596 C C . TYR A 1 108 ? 18.685 35.552 21.264 1.00 19.12 339 TYR A C 1
ATOM 597 O O . TYR A 1 108 ? 17.898 36.167 21.980 1.00 20.38 339 TYR A O 1
ATOM 606 N N . PHE A 1 109 ? 18.303 34.791 20.218 1.00 18.63 340 PHE A N 1
ATOM 607 C CA . PHE A 1 109 ? 16.900 34.655 19.875 1.00 19.63 340 PHE A CA 1
ATOM 608 C C . PHE A 1 109 ? 16.517 33.205 20.155 1.00 20.03 340 PHE A C 1
ATOM 609 O O . PHE A 1 109 ? 16.944 32.291 19.449 1.00 21.63 340 PHE A O 1
ATOM 617 N N . ILE A 1 110 ? 15.746 33.042 21.221 1.00 19.07 341 ILE A N 1
ATOM 618 C CA . ILE A 1 110 ? 15.575 31.745 21.864 1.00 20.39 341 ILE A CA 1
ATOM 619 C C . ILE A 1 110 ? 14.169 31.213 21.592 1.00 20.38 341 ILE A C 1
ATOM 620 O O . ILE A 1 110 ? 13.160 31.831 21.936 1.00 22.46 341 ILE A O 1
ATOM 625 N N . ASP A 1 111 ? 14.139 29.988 21.037 1.00 23.96 342 ASP A N 1
ATOM 626 C CA . ASP A 1 111 ? 12.910 29.252 20.760 1.00 25.67 342 ASP A CA 1
ATOM 627 C C . ASP A 1 111 ? 11.943 30.090 19.920 1.00 26.28 342 ASP A C 1
ATOM 628 O O . ASP A 1 111 ? 10.735 29.951 20.056 1.00 25.78 342 ASP A O 1
ATOM 633 N N . GLY A 1 112 ? 12.472 30.988 19.080 1.00 26.01 343 GLY A N 1
ATOM 634 C CA . GLY A 1 112 ? 11.652 31.806 18.199 1.00 28.14 343 GLY A CA 1
ATOM 635 C C . GLY A 1 112 ? 10.800 32.857 18.914 1.00 32.48 343 GLY A C 1
ATOM 636 O O . GLY A 1 112 ? 9.944 33.486 18.286 1.00 31.12 343 GLY A O 1
ATOM 637 N N . GLU A 1 113 ? 11.003 33.058 20.220 1.00 30.81 344 GLU A N 1
ATOM 638 C CA . GLU A 1 113 ? 10.172 34.004 20.957 1.00 33.60 344 GLU A CA 1
ATOM 639 C C . GLU A 1 113 ? 11.043 35.026 21.683 1.00 30.72 344 GLU A C 1
ATOM 640 O O . GLU A 1 113 ? 10.903 36.230 21.507 1.00 36.34 344 GLU A O 1
ATOM 646 N N . LEU A 1 114 ? 11.978 34.532 22.484 1.00 24.68 345 LEU A N 1
ATOM 647 C CA . LEU A 1 114 ? 12.634 35.361 23.475 1.00 23.64 345 LEU A CA 1
ATOM 648 C C . LEU A 1 114 ? 13.889 35.999 22.877 1.00 21.92 345 LEU A C 1
ATOM 649 O O . LEU A 1 114 ? 14.786 35.311 22.404 1.00 21.58 345 LEU A O 1
ATOM 654 N N . ARG A 1 115 ? 13.957 37.334 22.942 1.00 20.91 346 ARG A N 1
ATOM 655 C CA . ARG A 1 115 ? 15.147 38.076 22.533 1.00 21.59 346 ARG A CA 1
ATOM 656 C C . ARG A 1 115 ? 15.882 38.548 23.783 1.00 21.26 346 ARG A C 1
ATOM 657 O O . ARG A 1 115 ? 15.362 39.371 24.529 1.00 24.74 346 ARG A O 1
ATOM 665 N N . LEU A 1 116 ? 17.106 38.054 23.965 1.00 19.85 347 LEU A N 1
ATOM 666 C CA . LEU A 1 116 ? 17.790 38.218 25.232 1.00 21.48 347 LEU A CA 1
ATOM 667 C C . LEU A 1 116 ? 19.190 38.748 24.956 1.00 18.65 347 LEU A C 1
ATOM 668 O O . LEU A 1 116 ? 19.979 38.104 24.260 1.00 17.80 347 LEU A O 1
ATOM 673 N N . ALA A 1 117 ? 19.544 39.845 25.636 1.00 15.75 348 ALA A N 1
ATOM 674 C CA . ALA A 1 117 ? 20.932 40.293 25.652 1.00 17.68 348 ALA A CA 1
ATOM 675 C C . ALA A 1 117 ? 21.732 39.370 26.559 1.00 16.21 348 ALA A C 1
ATOM 676 O O . ALA A 1 117 ? 21.182 38.833 27.524 1.00 17.00 348 ALA A O 1
ATOM 678 N N . ASP A 1 118 ? 23.027 39.219 26.247 1.00 16.80 349 ASP A N 1
ATOM 679 C CA . ASP A 1 118 ? 23.934 38.329 26.953 1.00 15.22 349 ASP A CA 1
ATOM 680 C C . ASP A 1 118 ? 24.061 38.746 28.413 1.00 15.45 349 ASP A C 1
ATOM 681 O O . ASP A 1 118 ? 24.324 39.910 28.711 1.00 15.24 349 ASP A O 1
ATOM 686 N N . LEU A 1 119 ? 23.848 37.767 29.299 1.00 15.09 350 LEU A N 1
ATOM 687 C CA . LEU A 1 119 ? 24.032 37.907 30.740 1.00 15.23 350 LEU A CA 1
ATOM 688 C C . LEU A 1 119 ? 25.382 38.540 31.061 1.00 14.63 350 LEU A C 1
ATOM 689 O O . LEU A 1 119 ? 25.492 39.249 32.054 1.00 14.99 350 LEU A O 1
ATOM 694 N N . PHE A 1 120 ? 26.398 38.235 30.248 1.00 14.75 351 PHE A N 1
ATOM 695 C CA . PHE A 1 120 ? 27.759 38.649 30.492 1.00 15.06 351 PHE A CA 1
ATOM 696 C C . PHE A 1 120 ? 28.173 39.791 29.577 1.00 14.44 351 PHE A C 1
ATOM 697 O O . PHE A 1 120 ? 29.377 40.041 29.427 1.00 15.83 351 PHE A O 1
ATOM 705 N N . ALA A 1 121 ? 27.200 40.505 29.001 1.00 14.46 352 ALA A N 1
ATOM 706 C CA . ALA A 1 121 ? 27.511 41.705 28.229 1.00 14.49 352 ALA A CA 1
ATOM 707 C C . ALA A 1 121 ? 28.264 42.714 29.092 1.00 15.66 352 ALA A C 1
ATOM 708 O O . ALA A 1 121 ? 27.973 42.848 30.277 1.00 15.14 352 ALA A O 1
ATOM 710 N N . HIS A 1 122 ? 29.231 43.439 28.502 1.00 16.52 353 HIS A N 1
ATOM 711 C CA . HIS A 1 122 ? 29.957 44.478 29.223 1.00 15.60 353 HIS A CA 1
ATOM 712 C C . HIS A 1 122 ? 29.458 45.870 28.845 1.00 16.39 353 HIS A C 1
ATOM 713 O O . HIS A 1 122 ? 29.829 46.862 29.478 1.00 14.63 353 HIS A O 1
ATOM 720 N N . LYS A 1 123 ? 28.597 45.896 27.827 1.00 15.16 354 LYS A N 1
ATOM 721 C CA . LYS A 1 123 ? 27.959 47.104 27.362 1.00 15.08 354 LYS A CA 1
ATOM 722 C C . LYS A 1 123 ? 26.639 46.706 26.739 1.00 14.86 354 LYS A C 1
ATOM 723 O O . LYS A 1 123 ? 26.578 45.686 26.040 1.00 15.14 354 LYS A O 1
ATOM 729 N N . VAL A 1 124 ? 25.600 47.500 27.006 1.00 13.61 355 VAL A N 1
ATOM 730 C CA . VAL A 1 124 ? 24.307 47.270 26.402 1.00 14.97 355 VAL A CA 1
ATOM 731 C C . VAL A 1 124 ? 23.767 48.586 25.837 1.00 15.41 355 VAL A C 1
ATOM 732 O O . VAL A 1 124 ? 24.134 49.670 26.292 1.00 16.47 355 VAL A O 1
ATOM 736 N N . LEU A 1 125 ? 22.841 48.461 24.873 1.00 15.13 356 LEU A N 1
ATOM 737 C CA . LEU A 1 125 ? 22.103 49.618 24.410 1.00 14.96 356 LEU A CA 1
ATOM 738 C C . LEU A 1 125 ? 20.669 49.440 24.871 1.00 15.41 356 LEU A C 1
ATOM 739 O O . LEU A 1 125 ? 20.024 48.398 24.673 1.00 16.01 356 LEU A O 1
ATOM 744 N N . ASP A 1 126 ? 20.199 50.479 25.538 1.00 15.69 357 ASP A N 1
ATOM 745 C CA . ASP A 1 126 ? 18.915 50.480 26.182 1.00 14.80 357 ASP A CA 1
ATOM 746 C C . ASP A 1 126 ? 17.986 51.395 25.398 1.00 15.72 357 ASP A C 1
ATOM 747 O O . ASP A 1 126 ? 18.168 52.604 25.343 1.00 15.36 357 ASP A O 1
ATOM 752 N N . PRO A 1 127 ? 16.934 50.847 24.768 1.00 16.60 358 PRO A N 1
ATOM 753 C CA . PRO A 1 127 ? 16.138 51.650 23.844 1.00 18.10 358 PRO A CA 1
ATOM 754 C C . PRO A 1 127 ? 15.301 52.701 24.548 1.00 17.89 358 PRO A C 1
ATOM 755 O O . PRO A 1 127 ? 15.093 53.778 23.973 1.00 18.18 358 PRO A O 1
ATOM 759 N N . TRP A 1 128 ? 14.890 52.424 25.791 1.00 18.80 359 TRP A N 1
ATOM 760 C CA . TRP A 1 128 ? 14.084 53.371 26.540 1.00 19.40 359 TRP A CA 1
ATOM 761 C C . TRP A 1 128 ? 14.895 54.549 27.086 1.00 19.42 359 TRP A C 1
ATOM 762 O O . TRP A 1 128 ? 14.353 55.649 27.197 1.00 20.81 359 TRP A O 1
ATOM 773 N N . HIS A 1 129 ? 16.158 54.328 27.473 1.00 16.79 360 HIS A N 1
ATOM 774 C CA . HIS A 1 129 ? 16.868 55.349 28.242 1.00 16.25 360 HIS A CA 1
ATOM 775 C C . HIS A 1 129 ? 18.097 55.896 27.529 1.00 17.20 360 HIS A C 1
ATOM 776 O O . HIS A 1 129 ? 18.557 56.998 27.870 1.00 17.55 360 HIS A O 1
ATOM 783 N N . ASP A 1 130 ? 18.659 55.180 26.549 1.00 16.82 361 ASP A N 1
ATOM 784 C CA . ASP A 1 130 ? 19.834 55.718 25.882 1.00 16.87 361 ASP A CA 1
ATOM 785 C C . ASP A 1 130 ? 19.514 57.040 25.186 1.00 16.35 361 ASP A C 1
ATOM 786 O O . ASP A 1 130 ? 20.418 57.870 25.053 1.00 17.81 361 ASP A O 1
ATOM 791 N N . PRO A 1 131 ? 18.272 57.269 24.698 1.00 15.74 362 PRO A N 1
ATOM 792 C CA . PRO A 1 131 ? 17.961 58.550 24.045 1.00 17.09 362 PRO A CA 1
ATOM 793 C C . PRO A 1 131 ? 18.239 59.756 24.929 1.00 16.81 362 PRO A C 1
ATOM 794 O O . PRO A 1 131 ? 18.437 60.869 24.440 1.00 17.70 362 PRO A O 1
ATOM 798 N N . PHE A 1 132 ? 18.214 59.534 26.249 1.00 17.64 363 PHE A N 1
ATOM 799 C CA . PHE A 1 132 ? 18.388 60.622 27.194 1.00 18.86 363 PHE A CA 1
ATOM 800 C C . PHE A 1 132 ? 19.811 60.699 27.743 1.00 19.43 363 PHE A C 1
ATOM 801 O O . PHE A 1 132 ? 20.085 61.489 28.660 1.00 19.63 363 PHE A O 1
ATOM 809 N N . ILE A 1 133 ? 20.763 59.946 27.195 1.00 17.02 364 ILE A N 1
ATOM 810 C CA . ILE A 1 133 ? 22.140 60.150 27.591 1.00 18.00 364 ILE A CA 1
ATOM 811 C C . ILE A 1 133 ? 22.710 61.251 26.703 1.00 20.22 364 ILE A C 1
ATOM 812 O O . ILE A 1 133 ? 22.839 61.025 25.503 1.00 19.59 364 ILE A O 1
ATOM 817 N N . PRO A 1 134 ? 23.124 62.409 27.260 1.00 22.35 365 PRO A N 1
ATOM 818 C CA . PRO A 1 134 ? 23.744 63.467 26.451 1.00 23.93 365 PRO A CA 1
ATOM 819 C C . PRO A 1 134 ? 24.980 63.019 25.678 1.00 23.60 365 PRO A C 1
ATOM 820 O O . PRO A 1 134 ? 25.749 62.171 26.129 1.00 20.32 365 PRO A O 1
ATOM 824 N N . SER A 1 135 ? 25.174 63.567 24.466 1.00 23.31 366 SER A N 1
ATOM 825 C CA . SER A 1 135 ? 26.415 63.333 23.740 1.00 23.71 366 SER A CA 1
ATOM 826 C C . SER A 1 135 ? 27.651 63.684 24.559 1.00 23.71 366 SER A C 1
ATOM 827 O O . SER A 1 135 ? 28.693 63.043 24.393 1.00 27.41 366 SER A O 1
ATOM 830 N N . SER A 1 136 ? 27.578 64.715 25.413 1.00 23.04 367 SER A N 1
ATOM 831 C CA . SER A 1 136 ? 28.717 65.074 26.251 1.00 24.88 367 SER A CA 1
ATOM 832 C C . SER A 1 136 ? 29.012 63.988 27.291 1.00 24.52 367 SER A C 1
ATOM 833 O O . SER A 1 136 ? 30.152 63.841 27.717 1.00 28.81 367 SER A O 1
ATOM 836 N N . THR A 1 137 ? 27.995 63.225 27.692 1.00 21.25 368 THR A N 1
ATOM 837 C CA . THR A 1 137 ? 28.190 62.176 28.689 1.00 19.82 368 THR A CA 1
ATOM 838 C C . THR A 1 137 ? 28.844 60.938 28.065 1.00 19.56 368 THR A C 1
ATOM 839 O O . THR A 1 137 ? 29.725 60.305 28.625 1.00 17.54 368 THR A O 1
ATOM 843 N N . TYR A 1 138 ? 28.351 60.529 26.893 1.00 20.31 369 TYR A N 1
ATOM 844 C CA . TYR A 1 138 ? 28.871 59.352 26.228 1.00 19.83 369 TYR A CA 1
ATOM 845 C C . TYR A 1 138 ? 29.053 59.714 24.758 1.00 21.30 369 TYR A C 1
ATOM 846 O O . TYR A 1 138 ? 28.145 59.556 23.942 1.00 21.08 369 TYR A O 1
ATOM 855 N N . PRO A 1 139 ? 30.224 60.264 24.410 1.00 23.22 370 PRO A N 1
ATOM 856 C CA . PRO A 1 139 ? 30.476 60.685 23.035 1.00 23.08 370 PRO A CA 1
ATOM 857 C C . PRO A 1 139 ? 30.270 59.565 22.025 1.00 20.60 370 PRO A C 1
ATOM 858 O O . PRO A 1 139 ? 30.785 58.458 22.201 1.00 21.57 370 PRO A O 1
ATOM 862 N N . ASN A 1 140 ? 29.544 59.924 20.959 1.00 21.48 371 ASN A N 1
ATOM 863 C CA . ASN A 1 140 ? 29.411 59.112 19.763 1.00 22.42 371 ASN A CA 1
ATOM 864 C C . ASN A 1 140 ? 28.746 57.780 20.080 1.00 19.67 371 ASN A C 1
ATOM 865 O O . ASN A 1 140 ? 28.987 56.794 19.399 1.00 21.45 371 ASN A O 1
ATOM 870 N N . LEU A 1 141 ? 27.933 57.762 21.133 1.00 18.03 372 LEU A N 1
ATOM 871 C CA . LEU A 1 141 ? 27.251 56.538 21.529 1.00 17.42 372 LEU A CA 1
ATOM 872 C C . LEU A 1 141 ? 26.533 55.917 20.336 1.00 17.69 372 LEU A C 1
ATOM 873 O O . LEU A 1 141 ? 25.735 56.588 19.667 1.00 19.10 372 LEU A O 1
ATOM 878 N N . LYS A 1 142 ? 26.808 54.631 20.103 1.00 17.95 373 LYS A N 1
ATOM 879 C CA . LYS A 1 142 ? 26.097 53.859 19.094 1.00 17.24 373 LYS A CA 1
ATOM 880 C C . LYS A 1 142 ? 24.601 53.883 19.374 1.00 17.84 373 LYS A C 1
ATOM 881 O O . LYS A 1 142 ? 24.152 53.588 20.478 1.00 18.21 373 LYS A O 1
ATOM 887 N N . PRO A 1 143 ? 23.758 54.282 18.400 1.00 19.53 374 PRO A N 1
ATOM 888 C CA . PRO A 1 143 ? 22.323 54.356 18.635 1.00 19.36 374 PRO A CA 1
ATOM 889 C C . PRO A 1 143 ? 21.648 52.991 18.601 1.00 18.74 374 PRO A C 1
ATOM 890 O O . PRO A 1 143 ? 22.114 52.043 17.966 1.00 18.20 374 PRO A O 1
ATOM 894 N N . TYR A 1 144 ? 20.520 52.915 19.287 1.00 18.77 375 TYR A N 1
ATOM 895 C CA . TYR A 1 144 ? 19.799 51.660 19.341 1.00 18.87 375 TYR A CA 1
ATOM 896 C C . TYR A 1 144 ? 19.227 51.378 17.957 1.00 19.11 375 TYR A C 1
ATOM 897 O O . TYR A 1 144 ? 18.777 52.312 17.273 1.00 18.34 375 TYR A O 1
ATOM 906 N N . PRO A 1 145 ? 19.232 50.100 17.510 1.00 18.56 376 PRO A N 1
ATOM 907 C CA . PRO A 1 145 ? 18.716 49.745 16.181 1.00 18.02 376 PRO A CA 1
ATOM 908 C C . PRO A 1 145 ? 17.191 49.674 16.152 1.00 18.78 376 PRO A C 1
ATOM 909 O O . PRO A 1 145 ? 16.593 48.608 16.012 1.00 21.23 376 PRO A O 1
ATOM 913 N N . THR A 1 146 ? 16.566 50.839 16.313 1.00 20.03 377 THR A N 1
ATOM 914 C CA . THR A 1 146 ? 15.123 50.956 16.428 1.00 20.56 377 THR A CA 1
ATOM 915 C C . THR A 1 146 ? 14.426 50.242 15.276 1.00 20.97 377 THR A C 1
ATOM 916 O O . THR A 1 146 ? 14.853 50.361 14.120 1.00 22.30 377 THR A O 1
ATOM 920 N N . GLY A 1 147 ? 13.339 49.535 15.636 1.00 21.80 378 GLY A N 1
ATOM 921 C CA . GLY A 1 147 ? 12.520 48.789 14.700 1.00 23.33 378 GLY A CA 1
ATOM 922 C C . GLY A 1 147 ? 13.174 47.521 14.159 1.00 24.85 378 GLY A C 1
ATOM 923 O O . GLY A 1 147 ? 12.512 46.748 13.473 1.00 27.94 378 GLY A O 1
ATOM 924 N N . LYS A 1 148 ? 14.466 47.290 14.393 1.00 22.15 379 LYS A N 1
ATOM 925 C CA . LYS A 1 148 ? 15.089 46.058 13.914 1.00 24.10 379 LYS A CA 1
ATOM 926 C C . LYS A 1 148 ? 14.882 44.928 14.929 1.00 25.18 379 LYS A C 1
ATOM 927 O O . LYS A 1 148 ? 14.841 43.758 14.557 1.00 24.86 379 LYS A O 1
ATOM 933 N N . THR A 1 149 ? 14.764 45.274 16.221 1.00 22.50 380 THR A N 1
ATOM 934 C CA . THR A 1 149 ? 14.511 44.313 17.284 1.00 23.51 380 THR A CA 1
ATOM 935 C C . THR A 1 149 ? 13.833 45.080 18.411 1.00 23.97 380 THR A C 1
ATOM 936 O O . THR A 1 149 ? 13.517 46.256 18.252 1.00 24.85 380 THR A O 1
ATOM 940 N N . GLU A 1 150 ? 13.594 44.409 19.543 1.00 22.97 381 GLU A N 1
ATOM 941 C CA . GLU A 1 150 ? 13.037 45.051 20.715 1.00 24.65 381 GLU A CA 1
ATOM 942 C C . GLU A 1 150 ? 13.822 44.576 21.928 1.00 22.49 381 GLU A C 1
ATOM 943 O O . GLU A 1 150 ? 14.424 43.506 21.856 1.00 22.97 381 GLU A O 1
ATOM 949 N N . GLY A 1 151 ? 13.770 45.372 23.002 1.00 19.65 382 GLY A N 1
ATOM 950 C CA . GLY A 1 151 ? 14.453 45.037 24.242 1.00 18.77 382 GLY A CA 1
ATOM 951 C C . GLY A 1 151 ? 15.902 45.514 24.250 1.00 19.52 382 GLY A C 1
ATOM 952 O O . GLY A 1 151 ? 16.456 45.922 23.235 1.00 18.62 382 GLY A O 1
ATOM 953 N N . ILE A 1 152 ? 16.528 45.427 25.428 1.00 15.53 383 ILE A N 1
ATOM 954 C CA . ILE A 1 152 ? 17.939 45.740 25.521 1.00 16.28 383 ILE A CA 1
ATOM 955 C C . ILE A 1 152 ? 18.758 44.812 24.627 1.00 15.81 383 ILE A C 1
ATOM 956 O O . ILE A 1 152 ? 18.500 43.607 24.542 1.00 16.47 383 ILE A O 1
ATOM 961 N N . VAL A 1 153 ? 19.790 45.366 23.970 1.00 15.91 384 VAL A N 1
ATOM 962 C CA . VAL A 1 153 ? 20.728 44.604 23.157 1.00 16.29 384 VAL A CA 1
ATOM 963 C C . VAL A 1 153 ? 22.115 44.635 23.803 1.00 16.54 384 VAL A C 1
ATOM 964 O O . VAL A 1 153 ? 22.474 45.645 24.408 1.00 16.57 384 VAL A O 1
ATOM 968 N N . ALA A 1 154 ? 22.900 43.571 23.613 1.00 15.61 385 ALA A N 1
ATOM 969 C CA . ALA A 1 154 ? 24.281 43.510 24.053 1.00 15.70 385 ALA A CA 1
ATOM 970 C C . ALA A 1 154 ? 25.154 44.106 22.956 1.00 16.55 385 ALA A C 1
ATOM 971 O O . ALA A 1 154 ? 24.721 44.161 21.800 1.00 17.83 385 ALA A O 1
ATOM 973 N N . VAL A 1 155 ? 26.362 44.538 23.311 1.00 17.59 386 VAL A N 1
ATOM 974 C CA . VAL A 1 155 ? 27.335 45.053 22.353 1.00 17.19 386 VAL A CA 1
ATOM 975 C C . VAL A 1 155 ? 28.613 44.244 22.481 1.00 17.92 386 VAL A C 1
ATOM 976 O O . VAL A 1 155 ? 29.103 44.057 23.591 1.00 19.39 386 VAL A O 1
ATOM 980 N N . LEU A 1 156 ? 29.141 43.768 21.341 1.00 17.19 387 LEU A N 1
ATOM 981 C CA . LEU A 1 156 ? 30.478 43.201 21.285 1.00 16.93 387 LEU A CA 1
ATOM 982 C C . LEU A 1 156 ? 31.337 44.068 20.360 1.00 17.10 387 LEU A C 1
ATOM 983 O O . LEU A 1 156 ? 30.835 44.853 19.558 1.00 19.14 387 LEU A O 1
ATOM 988 N N . GLN A 1 157 ? 32.644 43.932 20.511 1.00 18.25 388 GLN A N 1
ATOM 989 C CA . GLN A 1 157 ? 33.578 44.799 19.819 1.00 18.54 388 GLN A CA 1
ATOM 990 C C . GLN A 1 157 ? 34.889 44.047 19.674 1.00 19.76 388 GLN A C 1
ATOM 991 O O . GLN A 1 157 ? 35.739 44.150 20.555 1.00 21.10 388 GLN A O 1
ATOM 997 N N . PRO A 1 158 ? 35.084 43.304 18.562 1.00 19.56 389 PRO A N 1
ATOM 998 C CA . PRO A 1 158 ? 36.369 42.662 18.296 1.00 22.71 389 PRO A CA 1
ATOM 999 C C . PRO A 1 158 ? 37.382 43.752 17.974 1.00 21.19 389 PRO A C 1
ATOM 1000 O O . PRO A 1 158 ? 37.003 44.823 17.511 1.00 20.45 389 PRO A O 1
ATOM 1004 N N . GLY A 1 159 ? 38.654 43.489 18.274 1.00 23.35 390 GLY A N 1
ATOM 1005 C CA . GLY A 1 159 ? 39.721 44.453 18.061 1.00 22.86 390 GLY A CA 1
ATOM 1006 C C . GLY A 1 159 ? 39.534 45.737 18.855 1.00 25.20 390 GLY A C 1
ATOM 1007 O O . GLY A 1 159 ? 39.857 46.816 18.369 1.00 26.18 390 GLY A O 1
ATOM 1008 N N . ALA A 1 160 ? 38.961 45.627 20.067 1.00 25.58 391 ALA A N 1
ATOM 1009 C CA . ALA A 1 160 ? 38.746 46.801 20.895 1.00 25.75 391 ALA A CA 1
ATOM 1010 C C . ALA A 1 160 ? 40.100 47.410 21.250 1.00 27.50 391 ALA A C 1
ATOM 1011 O O . ALA A 1 160 ? 41.016 46.685 21.602 1.00 27.73 391 ALA A O 1
ATOM 1013 N N . PRO A 1 161 ? 40.275 48.739 21.094 1.00 30.78 392 PRO A N 1
ATOM 1014 C CA . PRO A 1 161 ? 41.492 49.413 21.549 1.00 32.23 392 PRO A CA 1
ATOM 1015 C C . PRO A 1 161 ? 41.639 49.160 23.046 1.00 33.76 392 PRO A C 1
ATOM 1016 O O . PRO A 1 161 ? 40.639 49.168 23.766 1.00 33.30 392 PRO A O 1
ATOM 1020 N N . GLN A 1 162 ? 42.873 48.889 23.483 1.00 32.83 393 GLN A N 1
ATOM 1021 C CA . GLN A 1 162 ? 43.162 48.558 24.868 1.00 33.71 393 GLN A CA 1
ATOM 1022 C C . GLN A 1 162 ? 43.760 49.765 25.585 1.00 33.36 393 GLN A C 1
ATOM 1023 O O . GLN A 1 162 ? 44.781 50.309 25.166 1.00 32.52 393 GLN A O 1
ATOM 1029 N N . TYR A 1 163 ? 43.123 50.166 26.697 1.00 32.98 394 TYR A N 1
ATOM 1030 C CA . TYR A 1 163 ? 43.599 51.255 27.531 1.00 28.12 394 TYR A CA 1
ATOM 1031 C C . TYR A 1 163 ? 45.018 50.906 27.989 1.00 26.43 394 TYR A C 1
ATOM 1032 O O . TYR A 1 163 ? 45.299 49.769 28.371 1.00 27.46 394 TYR A O 1
ATOM 1041 N N . GLN A 1 164 ? 45.926 51.894 27.935 1.00 27.61 395 GLN A N 1
ATOM 1042 C CA . GLN A 1 164 ? 47.317 51.676 28.313 1.00 29.99 395 GLN A CA 1
ATOM 1043 C C . GLN A 1 164 ? 47.502 52.107 29.764 1.00 25.85 395 GLN A C 1
ATOM 1044 O O . GLN A 1 164 ? 47.606 53.301 30.046 1.00 26.89 395 GLN A O 1
ATOM 1050 N N . TRP A 1 165 ? 47.520 51.114 30.664 1.00 28.33 396 TRP A N 1
ATOM 1051 C CA . TRP A 1 165 ? 47.629 51.375 32.094 1.00 26.55 396 TRP A CA 1
ATOM 1052 C C . TRP A 1 165 ? 49.015 51.924 32.391 1.00 29.83 396 TRP A C 1
ATOM 1053 O O . TRP A 1 165 ? 50.010 51.346 31.957 1.00 29.59 396 TRP A O 1
ATOM 1064 N N . GLN A 1 166 ? 49.048 53.016 33.156 1.00 29.70 397 GLN A N 1
ATOM 1065 C CA . GLN A 1 166 ? 50.278 53.743 33.412 1.00 30.92 397 GLN A CA 1
ATOM 1066 C C . GLN A 1 166 ? 50.898 53.301 34.737 1.00 31.58 397 GLN A C 1
ATOM 1067 O O . GLN A 1 166 ? 52.113 53.236 34.856 1.00 27.65 397 GLN A O 1
ATOM 1073 N N . VAL A 1 167 ? 50.075 53.039 35.758 1.00 26.68 398 VAL A N 1
ATOM 1074 C CA . VAL A 1 167 ? 50.622 52.784 37.077 1.00 28.19 398 VAL A CA 1
ATOM 1075 C C . VAL A 1 167 ? 50.782 51.277 37.247 1.00 30.83 398 VAL A C 1
ATOM 1076 O O . VAL A 1 167 ? 49.807 50.536 37.217 1.00 35.83 398 VAL A O 1
ATOM 1080 N N . THR A 1 168 ? 52.025 50.842 37.453 1.00 33.37 399 THR A N 1
ATOM 1081 C CA . THR A 1 168 ? 52.366 49.435 37.535 1.00 36.70 399 THR A CA 1
ATOM 1082 C C . THR A 1 168 ? 52.690 49.033 38.971 1.00 38.16 399 THR A C 1
ATOM 1083 O O . THR A 1 168 ? 52.629 47.853 39.296 1.00 50.42 399 THR A O 1
ATOM 1087 N N . ASP A 1 169 ? 53.028 50.002 39.831 1.00 35.06 400 ASP A N 1
ATOM 1088 C CA . ASP A 1 169 ? 53.663 49.690 41.101 1.00 35.57 400 ASP A CA 1
ATOM 1089 C C . ASP A 1 169 ? 52.786 50.100 42.284 1.00 31.87 400 ASP A C 1
ATOM 1090 O O . ASP A 1 169 ? 53.318 50.341 43.362 1.00 32.18 400 ASP A O 1
ATOM 1095 N N . PHE A 1 170 ? 51.461 50.162 42.069 1.00 30.19 401 PHE A N 1
ATOM 1096 C CA . PHE A 1 170 ? 50.495 50.563 43.087 1.00 29.45 401 PHE A CA 1
ATOM 1097 C C . PHE A 1 170 ? 50.465 49.580 44.253 1.00 27.72 401 PHE A C 1
ATOM 1098 O O . PHE A 1 170 ? 50.280 48.385 44.056 1.00 30.02 401 PHE A O 1
ATOM 1106 N N . GLU A 1 171 ? 50.575 50.133 45.464 1.00 24.47 402 GLU A N 1
ATOM 1107 C CA . GLU A 1 171 ? 50.497 49.390 46.701 1.00 27.71 402 GLU A CA 1
ATOM 1108 C C . GLU A 1 171 ? 49.176 49.751 47.374 1.00 22.59 402 GLU A C 1
ATOM 1109 O O . GLU A 1 171 ? 48.994 50.883 47.799 1.00 21.59 402 GLU A O 1
ATOM 1115 N N . ARG A 1 172 ? 48.258 48.791 47.475 1.00 23.04 403 ARG A N 1
ATOM 1116 C CA . ARG A 1 172 ? 46.966 49.180 48.018 1.00 20.47 403 ARG A CA 1
ATOM 1117 C C . ARG A 1 172 ? 47.108 49.268 49.538 1.00 17.74 403 ARG A C 1
ATOM 1118 O O . ARG A 1 172 ? 47.863 48.531 50.173 1.00 20.57 403 ARG A O 1
ATOM 1126 N N . PRO A 1 173 ? 46.427 50.232 50.176 1.00 18.12 404 PRO A N 1
ATOM 1127 C CA . PRO A 1 173 ? 46.425 50.322 51.632 1.00 18.25 404 PRO A CA 1
ATOM 1128 C C . PRO A 1 173 ? 46.037 48.999 52.280 1.00 18.35 404 PRO A C 1
ATOM 1129 O O . PRO A 1 173 ? 45.151 48.280 51.789 1.00 17.10 404 PRO A O 1
ATOM 1133 N N . PRO A 1 174 ? 46.639 48.641 53.427 1.00 18.43 405 PRO A N 1
ATOM 1134 C CA . PRO A 1 174 ? 46.162 47.512 54.218 1.00 16.51 405 PRO A CA 1
ATOM 1135 C C . PRO A 1 174 ? 44.663 47.651 54.470 1.00 14.09 405 PRO A C 1
ATOM 1136 O O . PRO A 1 174 ? 44.219 48.746 54.737 1.00 15.78 405 PRO A O 1
ATOM 1140 N N . ALA A 1 175 ? 43.917 46.557 54.364 1.00 14.22 406 ALA A N 1
ATOM 1141 C CA . ALA A 1 175 ? 42.463 46.576 54.536 1.00 14.06 406 ALA A CA 1
ATOM 1142 C C . ALA A 1 175 ? 42.068 47.279 55.830 1.00 13.13 406 ALA A C 1
ATOM 1143 O O . ALA A 1 175 ? 41.150 48.111 55.853 1.00 14.41 406 ALA A O 1
ATOM 1145 N N . HIS A 1 176 ? 42.765 46.944 56.916 1.00 14.38 407 HIS A N 1
ATOM 1146 C CA . HIS A 1 176 ? 42.375 47.479 58.211 1.00 14.19 407 HIS A CA 1
ATOM 1147 C C . HIS A 1 176 ? 42.725 48.962 58.359 1.00 13.58 407 HIS A C 1
ATOM 1148 O O . HIS A 1 176 ? 42.304 49.549 59.357 1.00 15.64 407 HIS A O 1
ATOM 1155 N N . GLU A 1 177 ? 43.433 49.559 57.386 1.00 12.74 408 GLU A N 1
ATOM 1156 C CA . GLU A 1 177 ? 43.803 50.975 57.424 1.00 13.47 408 GLU A CA 1
ATOM 1157 C C . GLU A 1 177 ? 42.984 51.838 56.462 1.00 13.75 408 GLU A C 1
ATOM 1158 O O . GLU A 1 177 ? 43.232 53.049 56.310 1.00 14.01 408 GLU A O 1
ATOM 1164 N N . LEU A 1 178 ? 41.962 51.244 55.821 1.00 12.79 409 LEU A N 1
ATOM 1165 C CA . LEU A 1 178 ? 41.164 51.966 54.850 1.00 13.10 409 LEU A CA 1
ATOM 1166 C C . LEU A 1 178 ? 40.444 53.156 55.482 1.00 13.61 409 LEU A C 1
ATOM 1167 O O . LEU A 1 178 ? 39.841 53.025 56.552 1.00 12.66 409 LEU A O 1
ATOM 1172 N N . VAL A 1 179 ? 40.526 54.289 54.799 1.00 13.72 410 VAL A N 1
ATOM 1173 C CA . VAL A 1 179 ? 39.745 55.477 55.072 1.00 12.67 410 VAL A CA 1
ATOM 1174 C C . VAL A 1 179 ? 39.053 55.822 53.757 1.00 13.90 410 VAL A C 1
ATOM 1175 O O . VAL A 1 179 ? 39.666 56.317 52.825 1.00 13.33 410 VAL A O 1
ATOM 1179 N N . ILE A 1 180 ? 37.764 55.467 53.687 1.00 12.38 411 ILE A N 1
ATOM 1180 C CA . ILE A 1 180 ? 37.010 55.345 52.448 1.00 12.04 411 ILE A CA 1
ATOM 1181 C C . ILE A 1 180 ? 36.075 56.542 52.279 1.00 12.94 411 ILE A C 1
ATOM 1182 O O . ILE A 1 180 ? 35.338 56.902 53.188 1.00 12.96 411 ILE A O 1
ATOM 1187 N N . TYR A 1 181 ? 36.049 57.084 51.069 1.00 11.69 412 TYR A N 1
ATOM 1188 C CA . TYR A 1 181 ? 35.140 58.151 50.701 1.00 12.44 412 TYR A CA 1
ATOM 1189 C C . TYR A 1 181 ? 34.053 57.567 49.815 1.00 11.90 412 TYR A C 1
ATOM 1190 O O . TYR A 1 181 ? 34.333 57.150 48.683 1.00 13.13 412 TYR A O 1
ATOM 1199 N N . GLU A 1 182 ? 32.823 57.496 50.344 1.00 13.16 413 GLU A N 1
ATOM 1200 C CA . GLU A 1 182 ? 31.687 56.960 49.609 1.00 12.37 413 GLU A CA 1
ATOM 1201 C C . GLU A 1 182 ? 31.133 58.046 48.698 1.00 12.13 413 GLU A C 1
ATOM 1202 O O . GLU A 1 182 ? 30.820 59.150 49.146 1.00 12.98 413 GLU A O 1
ATOM 1208 N N . LEU A 1 183 ? 31.031 57.718 47.400 1.00 12.21 414 LEU A N 1
ATOM 1209 C CA . LEU A 1 183 ? 30.785 58.695 46.342 1.00 13.14 414 LEU A CA 1
ATOM 1210 C C . LEU A 1 183 ? 29.679 58.161 45.441 1.00 13.21 414 LEU A C 1
ATOM 1211 O O . LEU A 1 183 ? 29.827 57.062 44.887 1.00 14.08 414 LEU A O 1
ATOM 1216 N N . LEU A 1 184 ? 28.623 58.981 45.265 1.00 13.26 415 LEU A N 1
ATOM 1217 C CA . LEU A 1 184 ? 27.605 58.720 44.260 1.00 14.35 415 LEU A CA 1
ATOM 1218 C C . LEU A 1 184 ? 27.878 59.601 43.050 1.00 13.72 415 LEU A C 1
ATOM 1219 O O . LEU A 1 184 ? 27.700 60.815 43.158 1.00 14.00 415 LEU A O 1
ATOM 1224 N N . ILE A 1 185 ? 28.206 58.987 41.916 1.00 14.47 416 ILE A N 1
ATOM 1225 C CA . ILE A 1 185 ? 28.673 59.761 40.773 1.00 15.15 416 ILE A CA 1
ATOM 1226 C C . ILE A 1 185 ? 27.586 60.737 40.344 1.00 15.09 416 ILE A C 1
ATOM 1227 O O . ILE A 1 185 ? 27.873 61.888 40.031 1.00 14.96 416 ILE A O 1
ATOM 1232 N N . ARG A 1 186 ? 26.339 60.290 40.364 1.00 14.53 417 ARG A N 1
ATOM 1233 C CA . ARG A 1 186 ? 25.194 61.097 39.978 1.00 15.00 417 ARG A CA 1
ATOM 1234 C C . ARG A 1 186 ? 25.126 62.452 40.676 1.00 14.93 417 ARG A C 1
ATOM 1235 O O . ARG A 1 186 ? 24.765 63.449 40.030 1.00 16.00 417 ARG A O 1
ATOM 1243 N N . ASP A 1 187 ? 25.429 62.482 41.985 1.00 14.59 418 ASP A N 1
ATOM 1244 C CA . ASP A 1 187 ? 25.244 63.671 42.805 1.00 15.40 418 ASP A CA 1
ATOM 1245 C C . ASP A 1 187 ? 26.564 64.271 43.275 1.00 15.92 418 ASP A C 1
ATOM 1246 O O . ASP A 1 187 ? 26.526 65.257 44.020 1.00 18.24 418 ASP A O 1
ATOM 1251 N N . PHE A 1 188 ? 27.704 63.718 42.846 1.00 14.93 419 PHE A N 1
ATOM 1252 C CA . PHE A 1 188 ? 28.997 64.229 43.271 1.00 15.98 419 PHE A CA 1
ATOM 1253 C C . PHE A 1 188 ? 29.420 65.384 42.369 1.00 16.77 419 PHE A C 1
ATOM 1254 O O . PHE A 1 188 ? 30.064 66.338 42.827 1.00 16.31 419 PHE A O 1
ATOM 1262 N N . VAL A 1 189 ? 29.114 65.247 41.077 1.00 16.24 420 VAL A N 1
ATOM 1263 C CA . VAL A 1 189 ? 29.427 66.292 40.096 1.00 16.45 420 VAL A CA 1
ATOM 1264 C C . VAL A 1 189 ? 28.241 66.407 39.154 1.00 18.56 420 VAL A C 1
ATOM 1265 O O . VAL A 1 189 ? 27.624 65.397 38.781 1.00 17.58 420 VAL A O 1
ATOM 1269 N N . ALA A 1 190 ? 27.928 67.641 38.747 1.00 18.63 421 ALA A N 1
ATOM 1270 C CA . ALA A 1 190 ? 26.732 67.875 37.952 1.00 19.70 421 ALA A CA 1
ATOM 1271 C C . ALA A 1 190 ? 26.784 67.072 36.651 1.00 18.15 421 ALA A C 1
ATOM 1272 O O . ALA A 1 190 ? 25.749 66.569 36.232 1.00 18.41 421 ALA A O 1
ATOM 1274 N N . ARG A 1 191 ? 27.973 66.917 36.056 1.00 17.87 422 ARG A N 1
ATOM 1275 C CA . ARG A 1 191 ? 28.093 66.182 34.789 1.00 18.77 422 ARG A CA 1
ATOM 1276 C C . ARG A 1 191 ? 28.072 64.660 34.990 1.00 18.86 422 ARG A C 1
ATOM 1277 O O . ARG A 1 191 ? 28.139 63.907 34.027 1.00 18.41 422 ARG A O 1
ATOM 1285 N N . HIS A 1 192 ? 28.060 64.198 36.246 1.00 17.57 423 HIS A N 1
ATOM 1286 C CA . HIS A 1 192 ? 27.840 62.794 36.556 1.00 17.19 423 HIS A CA 1
ATOM 1287 C C . HIS A 1 192 ? 28.686 61.845 35.716 1.00 15.76 423 HIS A C 1
ATOM 1288 O O . HIS A 1 192 ? 28.186 60.805 35.296 1.00 16.65 423 HIS A O 1
ATOM 1295 N N . ASP A 1 193 ? 29.975 62.116 35.529 1.00 16.98 424 ASP A N 1
ATOM 1296 C CA . ASP A 1 193 ? 30.759 61.226 34.703 1.00 17.90 424 ASP A CA 1
ATOM 1297 C C . ASP A 1 193 ? 32.200 61.104 35.168 1.00 17.83 424 ASP A C 1
ATOM 1298 O O . ASP A 1 193 ? 32.703 61.913 35.962 1.00 19.31 424 ASP A O 1
ATOM 1303 N N . TYR A 1 194 ? 32.846 60.060 34.663 1.00 16.54 425 TYR A N 1
ATOM 1304 C CA . TYR A 1 194 ? 34.198 59.695 35.031 1.00 16.45 425 TYR A CA 1
ATOM 1305 C C . TYR A 1 194 ? 35.178 60.824 34.688 1.00 17.77 425 TYR A C 1
ATOM 1306 O O . TYR A 1 194 ? 36.130 61.050 35.437 1.00 19.86 425 TYR A O 1
ATOM 1315 N N . VAL A 1 195 ? 35.009 61.470 33.526 1.00 18.58 426 VAL A N 1
ATOM 1316 C CA . VAL A 1 195 ? 36.011 62.438 33.105 1.00 19.32 426 VAL A CA 1
ATOM 1317 C C . VAL A 1 195 ? 35.998 63.619 34.082 1.00 21.14 426 VAL A C 1
ATOM 1318 O O . VAL A 1 195 ? 37.067 64.148 34.420 1.00 23.22 426 VAL A O 1
ATOM 1322 N N . THR A 1 196 ? 34.803 63.992 34.561 1.00 19.53 427 THR A N 1
ATOM 1323 C CA . THR A 1 196 ? 34.693 65.055 35.545 1.00 20.36 427 THR A CA 1
ATOM 1324 C C . THR A 1 196 ? 35.213 64.608 36.920 1.00 21.28 427 THR A C 1
ATOM 1325 O O . THR A 1 196 ? 35.787 65.421 37.655 1.00 22.12 427 THR A O 1
ATOM 1329 N N . LEU A 1 197 ? 35.004 63.350 37.322 1.00 20.99 428 LEU A N 1
ATOM 1330 C CA . LEU A 1 197 ? 35.566 62.868 38.576 1.00 21.44 428 LEU A CA 1
ATOM 1331 C C . LEU A 1 197 ? 37.057 63.166 38.636 1.00 21.83 428 LEU A C 1
ATOM 1332 O O . LEU A 1 197 ? 37.586 63.471 39.699 1.00 21.93 428 LEU A O 1
ATOM 1337 N N . ILE A 1 198 ? 37.748 62.968 37.512 1.00 22.03 429 ILE A N 1
ATOM 1338 C CA . ILE A 1 198 ? 39.197 63.076 37.488 1.00 26.27 429 ILE A CA 1
ATOM 1339 C C . ILE A 1 198 ? 39.620 64.471 37.943 1.00 26.42 429 ILE A C 1
ATOM 1340 O O . ILE A 1 198 ? 40.661 64.594 38.583 1.00 28.77 429 ILE A O 1
ATOM 1345 N N . ASP A 1 199 ? 38.789 65.488 37.704 1.00 27.36 430 ASP A N 1
ATOM 1346 C CA . ASP A 1 199 ? 39.079 66.862 38.101 1.00 26.66 430 ASP A CA 1
ATOM 1347 C C . ASP A 1 199 ? 38.880 67.109 39.597 1.00 25.84 430 ASP A C 1
ATOM 1348 O O . ASP A 1 199 ? 39.197 68.183 40.094 1.00 27.22 430 ASP A O 1
ATOM 1353 N N . THR A 1 200 ? 38.346 66.129 40.328 1.00 22.34 431 THR A N 1
ATOM 1354 C CA . THR A 1 200 ? 38.103 66.345 41.748 1.00 20.82 431 THR A CA 1
ATOM 1355 C C . THR A 1 200 ? 39.175 65.688 42.596 1.00 20.51 431 THR A C 1
ATOM 1356 O O . THR A 1 200 ? 39.087 65.724 43.818 1.00 20.48 431 THR A O 1
ATOM 1360 N N . LEU A 1 201 ? 40.164 65.069 41.961 1.00 18.44 432 LEU A N 1
ATOM 1361 C CA . LEU A 1 201 ? 41.042 64.177 42.692 1.00 21.93 432 LEU A CA 1
ATOM 1362 C C . LEU A 1 201 ? 41.961 64.958 43.626 1.00 18.95 432 LEU A C 1
ATOM 1363 O O . LEU A 1 201 ? 42.383 64.440 44.645 1.00 18.18 432 LEU A O 1
ATOM 1368 N N . ASP A 1 202 ? 42.306 66.199 43.271 1.00 19.89 433 ASP A N 1
ATOM 1369 C CA . ASP A 1 202 ? 43.120 67.001 44.173 1.00 20.67 433 ASP A CA 1
ATOM 1370 C C . ASP A 1 202 ? 42.344 67.237 45.469 1.00 17.91 433 ASP A C 1
ATOM 1371 O O . ASP A 1 202 ? 42.909 67.137 46.560 1.00 20.13 433 ASP A O 1
ATOM 1376 N N . TYR A 1 203 ? 41.057 67.549 45.333 1.00 17.19 434 TYR A N 1
ATOM 1377 C CA . TYR A 1 203 ? 40.193 67.781 46.488 1.00 17.26 434 TYR A CA 1
ATOM 1378 C C . TYR A 1 203 ? 40.128 66.529 47.364 1.00 18.00 434 TYR A C 1
ATOM 1379 O O . TYR A 1 203 ? 40.230 66.609 48.590 1.00 17.07 434 TYR A O 1
ATOM 1388 N N . LEU A 1 204 ? 39.954 65.362 46.744 1.00 17.69 435 LEU A N 1
ATOM 1389 C CA . LEU A 1 204 ? 39.854 64.142 47.523 1.00 17.80 435 LEU A CA 1
ATOM 1390 C C . LEU A 1 204 ? 41.195 63.765 48.151 1.00 17.11 435 LEU A C 1
ATOM 1391 O O . LEU A 1 204 ? 41.245 63.367 49.318 1.00 17.81 435 LEU A O 1
ATOM 1396 N N . GLU A 1 205 ? 42.300 63.865 47.387 1.00 17.37 436 GLU A N 1
ATOM 1397 C CA . GLU A 1 205 ? 43.610 63.470 47.889 1.00 17.00 436 GLU A CA 1
ATOM 1398 C C . GLU A 1 205 ? 44.002 64.333 49.102 1.00 16.81 436 GLU A C 1
ATOM 1399 O O . GLU A 1 205 ? 44.491 63.826 50.109 1.00 17.59 436 GLU A O 1
ATOM 1405 N N . ARG A 1 206 ? 43.736 65.642 49.012 1.00 18.80 437 ARG A N 1
ATOM 1406 C CA . ARG A 1 206 ? 44.089 66.556 50.086 1.00 19.91 437 ARG A CA 1
ATOM 1407 C C . ARG A 1 206 ? 43.288 66.284 51.366 1.00 18.93 437 ARG A C 1
ATOM 1408 O O . ARG A 1 206 ? 43.808 66.498 52.462 1.00 19.40 437 ARG A O 1
ATOM 1416 N N . LEU A 1 207 ? 42.064 65.749 51.239 1.00 16.19 438 LEU A N 1
ATOM 1417 C CA . LEU A 1 207 ? 41.261 65.438 52.406 1.00 16.33 438 LEU A CA 1
ATOM 1418 C C . LEU A 1 207 ? 41.916 64.337 53.232 1.00 15.03 438 LEU A C 1
ATOM 1419 O O . LEU A 1 207 ? 41.704 64.290 54.425 1.00 16.01 438 LEU A O 1
ATOM 1424 N N . GLY A 1 208 ? 42.690 63.435 52.596 1.00 15.11 439 GLY A N 1
ATOM 1425 C CA . GLY A 1 208 ? 43.474 62.421 53.287 1.00 14.46 439 GLY A CA 1
ATOM 1426 C C . GLY A 1 208 ? 42.851 61.024 53.296 1.00 15.51 439 GLY A C 1
ATOM 1427 O O . GLY A 1 208 ? 43.362 60.146 53.982 1.00 16.37 439 GLY A O 1
ATOM 1428 N N . VAL A 1 209 ? 41.801 60.827 52.501 1.00 15.91 440 VAL A N 1
ATOM 1429 C CA . VAL A 1 209 ? 41.247 59.500 52.335 1.00 15.72 440 VAL A CA 1
ATOM 1430 C C . VAL A 1 209 ? 42.245 58.664 51.531 1.00 15.91 440 VAL A C 1
ATOM 1431 O O . VAL A 1 209 ? 43.051 59.212 50.772 1.00 16.05 440 VAL A O 1
ATOM 1435 N N . ASN A 1 210 ? 42.146 57.340 51.644 1.00 14.84 441 ASN A N 1
ATOM 1436 C CA . ASN A 1 210 ? 43.039 56.469 50.901 1.00 14.83 441 ASN A CA 1
ATOM 1437 C C . ASN A 1 210 ? 42.286 55.491 50.001 1.00 14.62 441 ASN A C 1
ATOM 1438 O O . ASN A 1 210 ? 42.907 54.639 49.377 1.00 14.25 441 ASN A O 1
ATOM 1443 N N . ALA A 1 211 ? 40.960 55.626 49.921 1.00 14.09 442 ALA A N 1
ATOM 1444 C CA . ALA A 1 211 ? 40.162 54.844 48.976 1.00 13.75 442 ALA A CA 1
ATOM 1445 C C . ALA A 1 211 ? 38.894 55.619 48.665 1.00 13.70 442 ALA A C 1
ATOM 1446 O O . ALA A 1 211 ? 38.346 56.344 49.522 1.00 14.59 442 ALA A O 1
ATOM 1448 N N . ILE A 1 212 ? 38.422 55.451 47.421 1.00 13.27 443 ILE A N 1
ATOM 1449 C CA . ILE A 1 212 ? 37.124 55.945 46.979 1.00 13.59 443 ILE A CA 1
ATOM 1450 C C . ILE A 1 212 ? 36.242 54.740 46.709 1.00 13.33 443 ILE A C 1
ATOM 1451 O O . ILE A 1 212 ? 36.672 53.829 45.995 1.00 14.41 443 ILE A O 1
ATOM 1456 N N . GLU A 1 213 ? 35.023 54.764 47.275 1.00 12.78 444 GLU A N 1
ATOM 1457 C CA . GLU A 1 213 ? 34.026 53.731 47.073 1.00 11.77 444 GLU A CA 1
ATOM 1458 C C . GLU A 1 213 ? 32.947 54.323 46.180 1.00 12.42 444 GLU A C 1
ATOM 1459 O O . GLU A 1 213 ? 32.222 55.223 46.577 1.00 12.41 444 GLU A O 1
ATOM 1465 N N . LEU A 1 214 ? 32.877 53.845 44.932 1.00 12.79 445 LEU A N 1
ATOM 1466 C CA . LEU A 1 214 ? 31.847 54.309 44.025 1.00 13.15 445 LEU A CA 1
ATOM 1467 C C . LEU A 1 214 ? 30.561 53.520 44.269 1.00 11.94 445 LEU A C 1
ATOM 1468 O O . LEU A 1 214 ? 30.597 52.279 44.210 1.00 12.19 445 LEU A O 1
ATOM 1473 N N . MET A 1 215 ? 29.463 54.257 44.481 1.00 12.35 446 MET A N 1
ATOM 1474 C CA . MET A 1 215 ? 28.150 53.642 44.494 1.00 11.45 446 MET A CA 1
ATOM 1475 C C . MET A 1 215 ? 27.909 53.001 43.122 1.00 12.24 446 MET A C 1
ATOM 1476 O O . MET A 1 215 ? 28.686 53.221 42.183 1.00 11.84 446 MET A O 1
ATOM 1481 N N . PRO A 1 216 ? 26.950 52.067 43.005 1.00 12.18 447 PRO A N 1
ATOM 1482 C CA . PRO A 1 216 ? 27.006 51.085 41.919 1.00 11.99 447 PRO A CA 1
ATOM 1483 C C . PRO A 1 216 ? 27.133 51.677 40.523 1.00 11.88 447 PRO A C 1
ATOM 1484 O O . PRO A 1 216 ? 26.325 52.513 40.113 1.00 11.92 447 PRO A O 1
ATOM 1488 N N . VAL A 1 217 ? 28.178 51.216 39.841 1.00 12.11 448 VAL A N 1
AT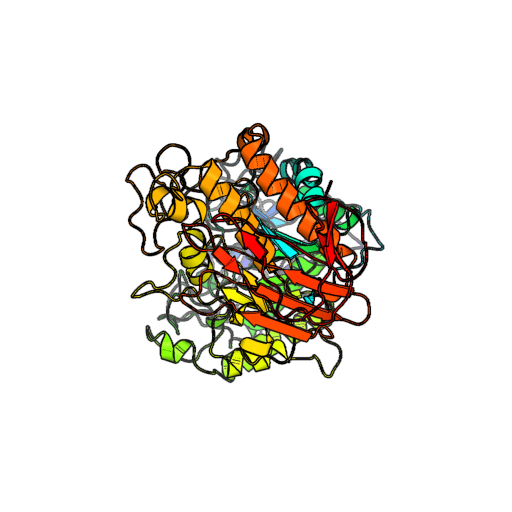OM 1489 C CA . VAL A 1 217 ? 28.449 51.636 38.465 1.00 13.62 448 VAL A CA 1
ATOM 1490 C C . VAL A 1 217 ? 27.922 50.648 37.431 1.00 14.67 448 VAL A C 1
ATOM 1491 O O . VAL A 1 217 ? 27.900 50.979 36.226 1.00 14.66 448 VAL A O 1
ATOM 1495 N N . ALA A 1 218 ? 27.582 49.426 37.859 1.00 12.77 449 ALA A N 1
ATOM 1496 C CA . ALA A 1 218 ? 27.120 48.421 36.925 1.00 13.59 449 ALA A CA 1
ATOM 1497 C C . ALA A 1 218 ? 25.722 48.764 36.429 1.00 13.12 449 ALA A C 1
ATOM 1498 O O . ALA A 1 218 ? 24.869 49.211 37.181 1.00 15.48 449 ALA A O 1
ATOM 1500 N N . GLU A 1 219 ? 25.493 48.507 35.133 1.00 13.01 450 GLU A N 1
ATOM 1501 C CA . GLU A 1 219 ? 24.267 48.830 34.427 1.00 13.27 450 GLU A CA 1
ATOM 1502 C C . GLU A 1 219 ? 23.004 48.547 35.225 1.00 12.79 450 GLU A C 1
ATOM 1503 O O . GLU A 1 219 ? 22.665 47.382 35.443 1.00 13.52 450 GLU A O 1
ATOM 1509 N N . PHE A 1 220 ? 22.263 49.624 35.522 1.00 13.34 451 PHE A N 1
ATOM 1510 C CA . PHE A 1 220 ? 21.071 49.596 36.348 1.00 12.89 451 PHE A CA 1
ATOM 1511 C C . PHE A 1 220 ? 19.893 50.079 35.506 1.00 13.74 451 PHE A C 1
ATOM 1512 O O . PHE A 1 220 ? 20.096 50.689 34.457 1.00 13.93 451 PHE A O 1
ATOM 1520 N N . ASP A 1 221 ? 18.670 49.797 35.934 1.00 14.93 452 ASP A N 1
ATOM 1521 C CA . ASP A 1 221 ? 17.525 50.261 35.161 1.00 15.52 452 ASP A CA 1
ATOM 1522 C C . ASP A 1 221 ? 17.543 51.789 35.092 1.00 15.49 452 ASP A C 1
ATOM 1523 O O . ASP A 1 221 ? 17.701 52.454 36.114 1.00 15.27 452 ASP A O 1
ATOM 1528 N N . GLY A 1 222 ? 17.290 52.322 33.903 1.00 15.55 453 GLY A N 1
ATOM 1529 C CA . GLY A 1 222 ? 17.227 53.757 33.726 1.00 15.11 453 GLY A CA 1
ATOM 1530 C C . GLY A 1 222 ? 18.597 54.412 33.831 1.00 14.17 453 GLY A C 1
ATOM 1531 O O . GLY A 1 222 ? 19.651 53.769 33.914 1.00 13.88 453 GLY A O 1
ATOM 1532 N N . ASN A 1 223 ? 18.584 55.741 33.866 1.00 13.85 454 ASN A N 1
ATOM 1533 C CA . ASN A 1 223 ? 19.813 56.502 33.971 1.00 14.72 454 ASN A CA 1
ATOM 1534 C C . ASN A 1 223 ? 20.011 57.085 35.372 1.00 14.03 454 ASN A C 1
ATOM 1535 O O . ASN A 1 223 ? 21.148 57.344 35.769 1.00 15.05 454 ASN A O 1
ATOM 1540 N N . ILE A 1 224 ? 18.898 57.378 36.053 1.00 14.85 455 ILE A N 1
ATOM 1541 C CA . ILE A 1 224 ? 18.892 58.132 37.305 1.00 14.90 455 ILE A CA 1
ATOM 1542 C C . ILE A 1 224 ? 18.594 57.175 38.448 1.00 14.71 455 ILE A C 1
ATOM 1543 O O . ILE A 1 224 ? 17.477 56.669 38.573 1.00 17.17 455 ILE A O 1
ATOM 1548 N N . SER A 1 225 ? 19.616 56.900 39.269 1.00 14.64 456 SER A N 1
ATOM 1549 C CA . SER A 1 225 ? 19.504 55.846 40.259 1.00 14.29 456 SER A CA 1
ATOM 1550 C C . SER A 1 225 ? 20.604 56.014 41.295 1.00 14.20 456 SER A C 1
ATOM 1551 O O . SER A 1 225 ? 21.657 56.551 40.968 1.00 15.06 456 SER A O 1
ATOM 1554 N N . TRP A 1 226 ? 20.363 55.478 42.495 1.00 13.74 457 TRP A N 1
ATOM 1555 C CA . TRP A 1 226 ? 21.452 55.143 43.397 1.00 13.58 457 TRP A CA 1
ATOM 1556 C C . TRP A 1 226 ? 22.297 54.000 42.840 1.00 13.18 457 TRP A C 1
ATOM 1557 O O . TRP A 1 226 ? 23.496 53.926 43.141 1.00 13.52 457 TRP A O 1
ATOM 1568 N N . GLY A 1 227 ? 21.665 53.090 42.094 1.00 12.72 458 GLY A N 1
ATOM 1569 C CA . GLY A 1 227 ? 22.317 51.983 41.431 1.00 12.43 458 GLY A CA 1
ATOM 1570 C C . GLY A 1 227 ? 21.961 50.616 42.019 1.00 13.82 458 GLY A C 1
ATOM 1571 O O . GLY A 1 227 ? 22.563 49.625 41.610 1.00 14.09 458 GLY A O 1
ATOM 1572 N N . TYR A 1 228 ? 20.956 50.533 42.911 1.00 12.82 459 TYR A N 1
ATOM 1573 C CA . TYR A 1 228 ? 20.611 49.270 43.584 1.00 12.79 459 TYR A CA 1
ATOM 1574 C C . TYR A 1 228 ? 19.521 48.516 42.818 1.00 13.26 459 TYR A C 1
ATOM 1575 O O . TYR A 1 228 ? 18.940 47.571 43.350 1.00 14.55 459 TYR A O 1
ATOM 1584 N N . ASN A 1 229 ? 19.357 48.893 41.545 1.00 12.88 460 ASN A N 1
ATOM 1585 C CA . ASN A 1 229 ? 18.457 48.237 40.614 1.00 12.01 460 ASN A CA 1
ATOM 1586 C C . ASN A 1 229 ? 19.233 47.711 39.414 1.00 12.98 460 ASN A C 1
ATOM 1587 O O . ASN A 1 229 ? 19.016 48.099 38.252 1.00 13.84 460 ASN A O 1
ATOM 1592 N N . PRO A 1 230 ? 20.154 46.750 39.640 1.00 13.16 461 PRO A N 1
ATOM 1593 C CA . PRO A 1 230 ? 21.003 46.245 38.558 1.00 13.17 461 PRO A CA 1
ATOM 1594 C C . PRO A 1 230 ? 20.271 45.365 37.551 1.00 13.77 461 PRO A C 1
ATOM 1595 O O . PRO A 1 230 ? 19.488 44.487 37.921 1.00 13.30 461 PRO A O 1
ATOM 1599 N N . ALA A 1 231 ? 20.612 45.584 36.283 1.00 13.78 462 ALA A N 1
ATOM 1600 C CA . ALA A 1 231 ? 20.092 44.791 35.192 1.00 13.98 462 ALA A CA 1
ATOM 1601 C C . ALA A 1 231 ? 21.181 43.928 34.559 1.00 14.26 462 ALA A C 1
ATOM 1602 O O . ALA A 1 231 ? 20.925 42.773 34.217 1.00 14.43 462 ALA A O 1
ATOM 1604 N N . PHE A 1 232 ? 22.340 44.524 34.280 1.00 13.98 463 PHE A N 1
ATOM 1605 C CA . PHE A 1 232 ? 23.465 43.834 33.656 1.00 14.05 463 PHE A CA 1
ATOM 1606 C C . PHE A 1 232 ? 24.697 44.019 34.521 1.00 14.02 463 PHE A C 1
ATOM 1607 O O . PHE A 1 232 ? 25.352 45.067 34.512 1.00 13.99 463 PHE A O 1
ATOM 1615 N N . HIS A 1 233 ? 24.976 43.009 35.335 1.00 13.79 464 HIS A N 1
ATOM 1616 C CA . HIS A 1 233 ? 25.900 43.163 36.447 1.00 13.34 464 HIS A CA 1
ATOM 1617 C C . HIS A 1 233 ? 27.369 43.216 36.019 1.00 14.23 464 HIS A C 1
ATOM 1618 O O . HIS A 1 233 ? 28.227 43.563 36.837 1.00 13.41 464 HIS A O 1
ATOM 1625 N N . LEU A 1 234 ? 27.671 42.861 34.766 1.00 13.75 465 LEU A N 1
ATOM 1626 C CA . LEU A 1 234 ? 29.034 42.956 34.267 1.00 13.82 465 LEU A CA 1
ATOM 1627 C C . LEU A 1 234 ? 29.136 44.028 33.180 1.00 14.21 465 LEU A C 1
ATOM 1628 O O . LEU A 1 234 ? 30.139 44.074 32.471 1.00 14.51 465 LEU A O 1
ATOM 1633 N N . ALA A 1 235 ? 28.132 44.889 33.064 1.00 14.86 466 ALA A N 1
ATOM 1634 C CA . ALA A 1 235 ? 28.189 46.008 32.137 1.00 14.74 466 ALA A CA 1
ATOM 1635 C C . ALA A 1 235 ? 28.308 47.318 32.918 1.00 14.95 466 ALA A C 1
ATOM 1636 O O . ALA A 1 235 ? 27.824 47.409 34.049 1.00 13.85 466 ALA A O 1
ATOM 1638 N N . LEU A 1 236 ? 28.959 48.308 32.298 1.00 14.88 467 LEU A N 1
ATOM 1639 C CA . LEU A 1 236 ? 29.198 49.604 32.910 1.00 14.75 467 LEU A CA 1
ATOM 1640 C C . LEU A 1 236 ? 28.117 50.571 32.484 1.00 14.57 467 LEU A C 1
ATOM 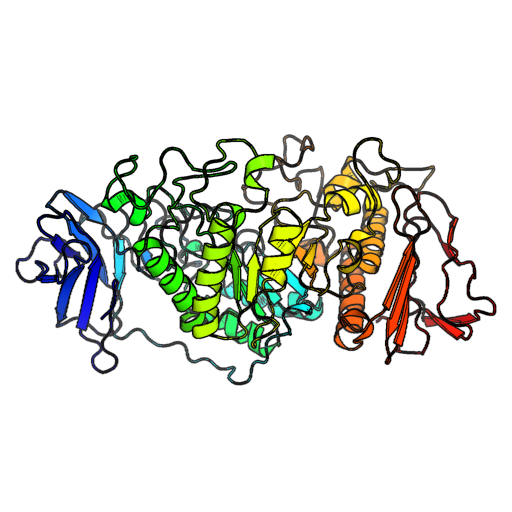1641 O O . LEU A 1 236 ? 27.966 50.888 31.298 1.00 14.75 467 LEU A O 1
ATOM 1646 N N . ASP A 1 237 ? 27.318 51.024 33.442 1.00 15.36 468 ASP A N 1
ATOM 1647 C CA . ASP A 1 237 ? 26.234 51.936 33.116 1.00 14.03 468 ASP A CA 1
ATOM 1648 C C . ASP A 1 237 ? 26.750 53.158 32.337 1.00 14.50 468 ASP A C 1
ATOM 1649 O O . ASP A 1 237 ? 27.720 53.807 32.712 1.00 15.19 468 ASP A O 1
ATOM 1654 N N . LYS A 1 238 ? 26.116 53.445 31.203 1.00 15.78 469 LYS A N 1
ATOM 1655 C CA . LYS A 1 238 ? 26.667 54.427 30.283 1.00 16.82 469 LYS A CA 1
ATOM 1656 C C . LYS A 1 238 ? 26.348 55.857 30.716 1.00 17.18 469 LYS A C 1
ATOM 1657 O O . LYS A 1 238 ? 26.947 56.804 30.194 1.00 17.11 469 LYS A O 1
ATOM 1663 N N . TYR A 1 239 ? 25.445 56.053 31.679 1.00 15.99 470 TYR A N 1
ATOM 1664 C CA . TYR A 1 239 ? 25.117 57.405 32.113 1.00 15.91 470 TYR A CA 1
ATOM 1665 C C . TYR A 1 239 ? 26.275 58.036 32.878 1.00 15.75 470 TYR A C 1
ATOM 1666 O O . TYR A 1 239 ? 26.279 59.255 33.025 1.00 15.55 470 TYR A O 1
ATOM 1675 N N . TYR A 1 240 ? 27.239 57.235 33.339 1.00 16.07 471 TYR A N 1
ATOM 1676 C CA . TYR A 1 240 ? 28.391 57.800 34.029 1.00 16.55 471 TYR A CA 1
ATOM 1677 C C . TYR A 1 240 ? 29.591 57.931 33.108 1.00 16.71 471 TYR A C 1
ATOM 1678 O O . TYR A 1 240 ? 30.642 58.401 33.536 1.00 16.41 471 TYR A O 1
ATOM 1687 N N . GLY A 1 241 ? 29.432 57.598 31.818 1.00 16.48 472 GLY A N 1
ATOM 1688 C CA . GLY A 1 241 ? 30.499 57.785 30.863 1.00 17.34 472 GLY A CA 1
ATOM 1689 C C . GLY A 1 241 ? 31.161 56.484 30.439 1.00 18.35 472 GLY A C 1
ATOM 1690 O O . GLY A 1 241 ? 30.850 55.381 30.921 1.00 17.03 472 GLY A O 1
ATOM 1691 N N . PRO A 1 242 ? 32.064 56.564 29.452 1.00 17.91 473 PRO A N 1
ATOM 1692 C CA . PRO A 1 242 ? 32.693 55.372 28.894 1.00 18.03 473 PRO A CA 1
ATOM 1693 C C . PRO A 1 242 ? 33.671 54.647 29.807 1.00 17.58 473 PRO A C 1
ATOM 1694 O O . PRO A 1 242 ? 34.365 55.259 30.633 1.00 17.91 473 PRO A O 1
ATOM 1698 N N . ALA A 1 243 ? 33.801 53.348 29.553 1.00 16.16 474 ALA A N 1
ATOM 1699 C CA . ALA A 1 243 ? 34.668 52.461 30.303 1.00 16.00 474 ALA A CA 1
ATOM 1700 C C . ALA A 1 243 ? 36.112 52.978 30.359 1.00 17.68 474 ALA A C 1
ATOM 1701 O O . ALA A 1 243 ? 36.779 52.862 31.382 1.00 18.01 474 ALA A O 1
ATOM 1703 N N . ASP A 1 244 ? 36.638 53.515 29.258 1.00 18.10 475 ASP A N 1
ATOM 1704 C CA . ASP A 1 244 ? 38.045 53.891 29.270 1.00 18.27 475 ASP A CA 1
ATOM 1705 C C . ASP A 1 244 ? 38.258 55.112 30.168 1.00 18.15 475 ASP A C 1
ATOM 1706 O O . ASP A 1 244 ? 39.378 55.316 30.626 1.00 20.68 475 ASP A O 1
ATOM 1711 N N . ASP A 1 245 ? 37.203 55.883 30.459 1.00 19.09 476 ASP A N 1
ATOM 1712 C CA . ASP A 1 245 ? 37.291 57.010 31.380 1.00 18.29 476 ASP A CA 1
ATOM 1713 C C . ASP A 1 245 ? 37.303 56.485 32.818 1.00 18.64 476 ASP A C 1
ATOM 1714 O O . ASP A 1 245 ? 37.997 57.049 33.667 1.00 17.55 476 ASP A O 1
ATOM 1719 N N . LEU A 1 246 ? 36.546 55.418 33.096 1.00 17.52 477 LEU A N 1
ATOM 1720 C CA . LEU A 1 246 ? 36.658 54.819 34.417 1.00 17.16 477 LEU A CA 1
ATOM 1721 C C . LEU A 1 246 ? 38.070 54.271 34.600 1.00 17.81 477 LEU A C 1
ATOM 1722 O O . LEU A 1 246 ? 38.646 54.386 35.693 1.00 16.71 477 LEU A O 1
ATOM 1727 N N . LYS A 1 247 ? 38.630 53.615 33.568 1.00 17.91 478 LYS A N 1
ATOM 1728 C CA . LYS A 1 247 ? 39.981 53.078 33.669 1.00 18.09 478 LYS A CA 1
ATOM 1729 C C . LYS A 1 247 ? 40.931 54.230 34.002 1.00 19.94 478 LYS A C 1
ATOM 1730 O O . LYS A 1 247 ? 41.798 54.081 34.860 1.00 20.09 478 LYS A O 1
ATOM 1736 N N . ARG A 1 248 ? 40.754 55.370 33.324 1.00 20.21 479 ARG A N 1
ATOM 1737 C CA . ARG A 1 248 ? 41.644 56.504 33.540 1.00 22.04 479 ARG A CA 1
ATOM 1738 C C . ARG A 1 248 ? 41.517 56.986 34.987 1.00 20.90 479 ARG A C 1
ATOM 1739 O O . ARG A 1 248 ? 42.494 57.342 35.632 1.00 19.93 479 ARG A O 1
ATOM 1747 N N . PHE A 1 249 ? 40.296 56.965 35.501 1.00 19.43 480 PHE A N 1
ATOM 1748 C CA . PHE A 1 249 ? 40.052 57.356 36.877 1.00 19.55 480 PHE A CA 1
ATOM 1749 C C . PHE A 1 249 ? 40.751 56.432 37.873 1.00 18.74 480 PHE A C 1
ATOM 1750 O O . PHE A 1 249 ? 41.380 56.919 38.819 1.00 18.32 480 PHE A O 1
ATOM 1758 N N . VAL A 1 250 ? 40.638 55.114 37.681 1.00 18.55 481 VAL A N 1
ATOM 1759 C CA . VAL A 1 250 ? 41.277 54.148 38.560 1.00 18.30 481 VAL A CA 1
ATOM 1760 C C . VAL A 1 250 ? 42.799 54.345 38.502 1.00 18.51 481 VAL A C 1
ATOM 1761 O O . VAL A 1 250 ? 43.468 54.313 39.517 1.00 19.09 481 VAL A O 1
ATOM 1765 N N . ASP A 1 251 ? 43.336 54.540 37.292 1.00 19.42 482 ASP A N 1
ATOM 1766 C CA . ASP A 1 251 ? 44.769 54.696 37.100 1.00 19.68 482 ASP A CA 1
ATOM 1767 C C . ASP A 1 251 ? 45.242 55.969 37.803 1.00 19.32 482 ASP A C 1
ATOM 1768 O O . ASP A 1 251 ? 46.274 55.952 38.487 1.00 20.86 482 ASP A O 1
ATOM 1773 N N . GLU A 1 252 ? 44.463 57.046 37.688 1.00 19.29 483 GLU A N 1
ATOM 1774 C CA . GLU A 1 252 ? 44.836 58.328 38.278 1.00 23.27 483 GLU A CA 1
ATOM 1775 C C . GLU A 1 252 ? 44.753 58.232 39.807 1.00 21.79 483 GLU A C 1
ATOM 1776 O O . GLU A 1 252 ? 45.625 58.748 40.512 1.00 20.54 483 GLU A O 1
ATOM 1782 N N . CYS A 1 253 ? 43.718 57.563 40.340 1.00 21.06 484 CYS A N 1
ATOM 1783 C CA . CYS A 1 253 ? 43.666 57.308 41.780 1.00 19.59 484 CYS A CA 1
ATOM 1784 C C . CYS A 1 253 ? 44.905 56.531 42.242 1.00 20.47 484 CYS A C 1
ATOM 1785 O O . CYS A 1 253 ? 45.535 56.843 43.257 1.00 20.37 484 CYS A O 1
ATOM 1788 N N . HIS A 1 254 ? 45.251 55.487 41.515 1.00 20.04 485 HIS A N 1
ATOM 1789 C CA . HIS A 1 254 ? 46.390 54.660 41.840 1.00 18.99 485 HIS A CA 1
ATOM 1790 C C . HIS A 1 254 ? 47.676 55.488 41.840 1.00 19.74 485 HIS A C 1
ATOM 1791 O O . HIS A 1 254 ? 48.492 55.322 42.740 1.00 20.85 485 HIS A O 1
ATOM 1798 N N . ARG A 1 255 ? 47.797 56.409 40.881 1.00 20.70 486 ARG A N 1
ATOM 1799 C CA . ARG A 1 255 ? 48.977 57.262 40.819 1.00 22.95 486 ARG A CA 1
ATOM 1800 C C . ARG A 1 255 ? 49.167 58.020 42.131 1.00 23.96 486 ARG A C 1
ATOM 1801 O O . ARG A 1 255 ? 50.313 58.220 42.558 1.00 26.65 486 ARG A O 1
ATOM 1809 N N . ARG A 1 256 ? 48.052 58.426 42.758 1.00 21.81 487 ARG A N 1
ATOM 1810 C CA . ARG A 1 256 ? 48.043 59.179 44.004 1.00 21.96 487 ARG A CA 1
ATOM 1811 C C . ARG A 1 256 ? 47.958 58.291 45.252 1.00 22.58 487 ARG A C 1
ATOM 1812 O O . ARG A 1 256 ? 47.815 58.822 46.348 1.00 26.08 487 ARG A O 1
ATOM 1820 N N . GLY A 1 257 ? 48.098 56.971 45.101 1.00 21.03 488 GLY A N 1
ATOM 1821 C CA . GLY A 1 257 ? 48.114 56.062 46.241 1.00 20.18 488 GLY A CA 1
ATOM 1822 C C . GLY A 1 257 ? 46.718 55.753 46.804 1.00 20.42 488 GLY A C 1
ATOM 1823 O O . GLY A 1 257 ? 46.637 55.286 47.947 1.00 21.53 488 GLY A O 1
ATOM 1824 N N . ILE A 1 258 ? 45.665 55.978 46.006 1.00 18.66 489 ILE A N 1
ATOM 1825 C CA . ILE A 1 258 ? 44.279 55.883 46.460 1.00 17.47 489 ILE A CA 1
ATOM 1826 C C . ILE A 1 258 ? 43.657 54.674 45.788 1.00 17.00 489 ILE A C 1
ATOM 1827 O O . ILE A 1 258 ? 43.711 54.535 44.582 1.00 17.50 489 ILE A O 1
ATOM 1832 N N . ALA A 1 259 ? 43.041 53.805 46.574 1.00 15.02 490 ALA A N 1
ATOM 1833 C CA . ALA A 1 259 ? 42.360 52.632 46.066 1.00 14.36 490 ALA A CA 1
ATOM 1834 C C . ALA A 1 259 ? 40.951 53.004 45.601 1.00 13.42 490 ALA A C 1
ATOM 1835 O O . ALA A 1 259 ? 40.396 54.031 45.968 1.00 14.32 490 ALA A O 1
ATOM 1837 N N . VAL A 1 260 ? 40.397 52.128 44.743 1.00 13.94 491 VAL A N 1
ATOM 1838 C CA . VAL A 1 260 ? 39.026 52.265 44.268 1.00 14.10 491 VAL A CA 1
ATOM 1839 C C . VAL A 1 260 ? 38.251 50.992 44.585 1.00 14.16 491 VAL A C 1
ATOM 1840 O O . VAL A 1 260 ? 38.679 49.893 44.239 1.00 15.07 491 VAL A O 1
ATOM 1844 N N . ILE A 1 261 ? 37.110 51.179 45.253 1.00 13.48 492 ILE A N 1
ATOM 1845 C CA . ILE A 1 261 ? 36.220 50.088 45.648 1.00 12.92 492 ILE A CA 1
ATOM 1846 C C . ILE A 1 261 ? 34.904 50.256 44.893 1.00 12.63 492 ILE A C 1
ATOM 1847 O O . ILE A 1 261 ? 34.390 51.375 44.823 1.00 13.63 492 ILE A O 1
ATOM 1852 N N . LEU A 1 262 ? 34.357 49.153 44.338 1.00 12.60 493 LEU A N 1
ATOM 1853 C CA . LEU A 1 262 ? 33.048 49.211 43.714 1.00 12.45 493 LEU A CA 1
ATOM 1854 C C . LEU A 1 262 ? 31.988 48.625 44.651 1.00 12.74 493 LEU A C 1
ATOM 1855 O O . LEU A 1 262 ? 32.121 47.480 45.094 1.00 12.79 493 LEU A O 1
ATOM 1860 N N . ASP A 1 263 ? 30.956 49.428 44.916 1.00 12.50 494 ASP A N 1
ATOM 1861 C CA . ASP A 1 263 ? 29.720 48.935 45.499 1.00 12.97 494 ASP A CA 1
ATOM 1862 C C . ASP A 1 263 ? 29.058 48.070 44.423 1.00 12.11 494 ASP A C 1
ATOM 1863 O O . ASP A 1 263 ? 28.883 48.516 43.281 1.00 12.51 494 ASP A O 1
ATOM 1868 N N . VAL A 1 264 ? 28.662 46.844 44.778 1.00 11.86 495 VAL A N 1
ATOM 1869 C CA . VAL A 1 264 ? 28.126 45.881 43.838 1.00 12.36 495 VAL A CA 1
ATOM 1870 C C . VAL A 1 264 ? 26.941 45.160 44.478 1.00 12.26 495 VAL A C 1
ATOM 1871 O O . VAL A 1 264 ? 26.886 44.971 45.682 1.00 12.55 495 VAL A O 1
ATOM 1875 N N . VAL A 1 265 ? 25.982 44.800 43.624 1.00 12.17 496 VAL A N 1
ATOM 1876 C CA . VAL A 1 265 ? 24.618 44.505 44.043 1.00 12.07 496 VAL A CA 1
ATOM 1877 C C . VAL A 1 265 ? 24.166 43.138 43.538 1.00 13.02 496 VAL A C 1
ATOM 1878 O O . VAL A 1 265 ? 23.641 43.014 42.432 1.00 13.52 496 VAL A O 1
ATOM 1882 N N . TYR A 1 266 ? 24.418 42.093 44.326 1.00 11.80 497 TYR A N 1
ATOM 1883 C CA . TYR A 1 266 ? 24.221 40.722 43.850 1.00 12.54 497 TYR A CA 1
ATOM 1884 C C . TYR A 1 266 ? 23.099 40.010 44.613 1.00 13.88 497 TYR A C 1
ATOM 1885 O O . TYR A 1 266 ? 22.808 38.849 44.315 1.00 14.24 497 TYR A O 1
ATOM 1894 N N . ASN A 1 267 ? 22.448 40.669 45.569 1.00 13.90 498 ASN A N 1
ATOM 1895 C CA . ASN A 1 267 ? 21.319 40.005 46.211 1.00 14.06 498 ASN A CA 1
ATOM 1896 C C . ASN A 1 267 ? 20.178 39.748 45.223 1.00 14.38 498 ASN A C 1
ATOM 1897 O O . ASN A 1 267 ? 19.453 38.756 45.350 1.00 14.25 498 ASN A O 1
ATOM 1902 N N . HIS A 1 268 ? 19.963 40.694 44.295 1.00 13.83 499 HIS A N 1
ATOM 1903 C CA . HIS A 1 268 ? 18.771 40.736 43.465 1.00 14.21 499 HIS A CA 1
ATOM 1904 C C . HIS A 1 268 ? 19.124 41.229 42.061 1.00 14.71 499 HIS A C 1
ATOM 1905 O O . HIS A 1 268 ? 20.219 41.727 41.820 1.00 14.64 499 HIS A O 1
ATOM 1912 N N . ALA A 1 269 ? 18.170 41.068 41.131 1.00 15.40 500 ALA A N 1
ATOM 1913 C CA . ALA A 1 269 ? 18.309 41.523 39.752 1.00 14.57 500 ALA A CA 1
ATOM 1914 C C . ALA A 1 269 ? 16.957 42.093 39.340 1.00 14.72 500 ALA A C 1
ATOM 1915 O O . ALA A 1 269 ? 15.929 41.591 39.796 1.00 15.32 500 ALA A O 1
ATOM 1917 N N . THR A 1 270 ? 16.946 43.122 38.493 1.00 14.57 501 THR A N 1
ATOM 1918 C CA . THR A 1 270 ? 15.669 43.613 37.991 1.00 15.41 501 THR A CA 1
ATOM 1919 C C . THR A 1 270 ? 15.107 42.655 36.943 1.00 14.54 501 THR A C 1
ATOM 1920 O O . THR A 1 270 ? 15.780 41.747 36.465 1.00 14.62 501 THR A O 1
ATOM 1924 N N . GLY A 1 271 ? 13.872 42.909 36.536 1.00 16.26 502 GLY A N 1
ATOM 1925 C CA . GLY A 1 271 ? 13.249 42.127 35.471 1.00 16.62 502 GLY A CA 1
ATOM 1926 C C . GLY A 1 271 ? 13.916 42.245 34.105 1.00 17.36 502 GLY A C 1
ATOM 1927 O O . GLY A 1 271 ? 13.605 41.460 33.184 1.00 18.64 502 GLY A O 1
ATOM 1928 N N . ASN A 1 272 ? 14.800 43.247 33.934 1.00 15.55 503 ASN A N 1
ATOM 1929 C CA . ASN A 1 272 ? 15.581 43.342 32.712 1.00 16.73 503 ASN A CA 1
ATOM 1930 C C . ASN A 1 272 ? 16.846 42.494 32.760 1.00 15.70 503 ASN A C 1
ATOM 1931 O O . ASN A 1 272 ? 17.537 42.411 31.755 1.00 16.76 503 ASN A O 1
ATOM 1936 N N . SER A 1 273 ? 17.131 41.834 33.894 1.00 14.90 504 SER A N 1
ATOM 1937 C CA . SER A 1 273 ? 18.283 40.952 33.945 1.00 15.44 504 SER A CA 1
ATOM 1938 C C . SER A 1 273 ? 18.032 39.683 33.137 1.00 13.98 504 SER A C 1
ATOM 1939 O O . SER A 1 273 ? 16.966 39.084 33.267 1.00 15.45 504 SER A O 1
ATOM 1942 N N . PRO A 1 274 ? 18.976 39.212 32.321 1.00 16.32 505 PRO A N 1
ATOM 1943 C CA . PRO A 1 274 ? 18.783 37.907 31.691 1.00 15.59 505 PRO A CA 1
ATOM 1944 C C . PRO A 1 274 ? 18.578 36.747 32.670 1.00 16.98 505 PRO A C 1
ATOM 1945 O O . PRO A 1 274 ? 18.076 35.709 32.262 1.00 17.35 505 PRO A O 1
ATOM 1949 N N . LEU A 1 275 ? 18.951 36.877 33.952 1.00 16.36 506 LEU A N 1
ATOM 1950 C CA . LEU A 1 275 ? 18.672 35.820 34.931 1.00 16.06 506 LEU A CA 1
ATOM 1951 C C . LEU A 1 275 ? 17.170 35.643 35.126 1.00 17.37 506 LEU A C 1
ATOM 1952 O O . LEU A 1 275 ? 16.678 34.536 35.321 1.00 18.92 506 LEU A O 1
ATOM 1957 N N . VAL A 1 276 ? 16.448 36.759 35.096 1.00 16.96 507 VAL A N 1
ATOM 1958 C CA . VAL A 1 276 ? 15.021 36.751 35.284 1.00 16.40 507 VAL A CA 1
ATOM 1959 C C . VAL A 1 276 ? 14.363 36.395 33.954 1.00 18.32 507 VAL A C 1
ATOM 1960 O O . VAL A 1 276 ? 13.432 35.592 33.904 1.00 19.45 507 VAL A O 1
ATOM 1964 N N . GLN A 1 277 ? 14.835 37.007 32.868 1.00 18.16 508 GLN A N 1
ATOM 1965 C CA . GLN A 1 277 ? 14.141 36.851 31.590 1.00 19.17 508 GLN A CA 1
ATOM 1966 C C . GLN A 1 277 ? 14.276 35.443 31.026 1.00 20.59 508 GLN A C 1
ATOM 1967 O O . GLN A 1 277 ? 13.360 34.981 30.352 1.00 22.18 508 GLN A O 1
ATOM 1973 N N . LEU A 1 278 ? 15.399 34.752 31.258 1.00 20.14 509 LEU A N 1
ATOM 1974 C CA . LEU A 1 278 ? 15.617 33.513 30.537 1.00 19.66 509 LEU A CA 1
ATOM 1975 C C . LEU A 1 278 ? 14.524 32.486 30.838 1.00 20.93 509 LEU A C 1
ATOM 1976 O O . LEU A 1 278 ? 14.139 31.776 29.911 1.00 21.21 509 LEU A O 1
ATOM 1981 N N . TYR A 1 279 ? 14.051 32.411 32.098 1.00 21.42 510 TYR A N 1
ATOM 1982 C CA . TYR A 1 279 ? 13.037 31.434 32.506 1.00 20.36 510 TYR A CA 1
ATOM 1983 C C . TYR A 1 279 ? 11.781 32.130 33.015 1.00 22.36 510 TYR A C 1
ATOM 1984 O O . TYR A 1 279 ? 10.821 31.475 33.425 1.00 25.45 510 TYR A O 1
ATOM 1993 N N . GLY A 1 280 ? 11.783 33.459 32.972 1.00 20.20 511 GLY A N 1
ATOM 1994 C CA . GLY A 1 280 ? 10.617 34.242 33.316 1.00 21.15 511 GLY A CA 1
ATOM 1995 C C . GLY A 1 280 ? 10.588 34.611 34.790 1.00 19.88 511 GLY A C 1
ATOM 1996 O O . GLY A 1 280 ? 11.266 34.003 35.617 1.00 20.74 511 GLY A O 1
ATOM 1997 N N . PRO A 1 281 ? 9.783 35.627 35.151 1.00 24.87 512 PRO A N 1
ATOM 1998 C CA . PRO A 1 281 ? 9.706 36.105 36.522 1.00 25.27 512 PRO A CA 1
ATOM 1999 C C . PRO A 1 281 ? 8.673 35.352 37.346 1.00 26.19 512 PRO A C 1
ATOM 2000 O O . PRO A 1 281 ? 7.790 35.980 37.916 1.00 33.76 512 PRO A O 1
ATOM 2004 N N . THR A 1 282 ? 8.798 34.024 37.408 1.00 25.93 513 THR A N 1
ATOM 2005 C CA . THR A 1 282 ? 7.946 33.206 38.258 1.00 27.45 513 THR A CA 1
ATOM 2006 C C . THR A 1 282 ? 8.805 32.284 39.126 1.00 25.69 513 THR A C 1
ATOM 2007 O O . THR A 1 282 ? 10.016 32.154 38.932 1.00 23.95 513 THR A O 1
ATOM 2011 N N . ALA A 1 283 ? 8.138 31.602 40.059 1.00 27.78 514 ALA A N 1
ATOM 2012 C CA . ALA A 1 283 ? 8.763 30.628 40.937 1.00 29.42 514 ALA A CA 1
ATOM 2013 C C . ALA A 1 283 ? 9.354 29.464 40.154 1.00 29.33 514 ALA A C 1
ATOM 2014 O O . ALA A 1 283 ? 10.243 28.783 40.650 1.00 35.36 514 ALA A O 1
ATOM 2016 N N . ASP A 1 284 ? 8.880 29.254 38.927 1.00 27.74 515 ASP A N 1
ATOM 2017 C CA . ASP A 1 284 ? 9.446 28.253 38.036 1.00 30.65 515 ASP A CA 1
ATOM 2018 C C . ASP A 1 284 ? 10.909 28.541 37.694 1.00 28.59 515 ASP A C 1
ATOM 2019 O O . ASP A 1 284 ? 11.630 27.631 37.295 1.00 27.59 515 ASP A O 1
ATOM 2024 N N . ASN A 1 285 ? 11.339 29.816 37.768 1.00 22.66 516 ASN A N 1
ATOM 2025 C CA . ASN A 1 285 ? 12.689 30.183 37.346 1.00 20.61 516 ASN A CA 1
ATOM 2026 C C . ASN A 1 285 ? 13.657 29.756 38.443 1.00 19.18 516 ASN A C 1
ATOM 2027 O O . ASN A 1 285 ? 13.563 30.244 39.561 1.00 18.67 516 ASN A O 1
ATOM 2032 N N . PRO A 1 286 ? 14.598 28.831 38.191 1.00 18.45 517 PRO A N 1
ATOM 2033 C CA . PRO A 1 286 ? 15.422 28.294 39.263 1.00 19.30 517 PRO A CA 1
ATOM 2034 C C . PRO A 1 286 ? 16.480 29.251 39.804 1.00 17.88 517 PRO A C 1
ATOM 2035 O O . PRO A 1 286 ? 17.070 28.991 40.854 1.00 17.77 517 PRO A O 1
ATOM 2039 N N . PHE A 1 287 ? 16.717 30.350 39.071 1.00 15.98 518 PHE A N 1
ATOM 2040 C CA . PHE A 1 287 ? 17.692 31.343 39.502 1.00 17.23 518 PHE A CA 1
ATOM 2041 C C . PHE A 1 287 ? 17.166 32.286 40.572 1.00 17.20 518 PHE A C 1
ATOM 2042 O O . PHE A 1 287 ? 17.945 33.013 41.194 1.00 17.77 518 PHE A O 1
ATOM 2050 N N . ILE A 1 288 ? 15.846 32.353 40.754 1.00 17.13 519 ILE A N 1
ATOM 2051 C CA . ILE A 1 288 ? 15.242 33.371 41.581 1.00 17.31 519 ILE A CA 1
ATOM 2052 C C . ILE A 1 288 ? 14.330 32.715 42.622 1.00 17.41 519 ILE A C 1
ATOM 2053 O O . ILE A 1 288 ? 13.969 31.539 42.512 1.00 18.04 519 ILE A O 1
ATOM 2058 N N . ASN A 1 289 ? 13.984 33.511 43.629 1.00 17.51 520 ASN A N 1
ATOM 2059 C CA . ASN A 1 289 ? 13.129 33.094 44.716 1.00 17.58 520 ASN A CA 1
ATOM 2060 C C . ASN A 1 289 ? 11.850 33.923 44.700 1.00 18.56 520 ASN A C 1
ATOM 2061 O O . ASN A 1 289 ? 11.884 35.129 44.928 1.00 18.28 520 ASN A O 1
ATOM 2066 N N . ILE A 1 290 ? 10.716 33.253 44.455 1.00 18.84 521 ILE A N 1
ATOM 2067 C CA . ILE A 1 290 ? 9.415 33.896 44.554 1.00 22.18 521 ILE A CA 1
ATOM 2068 C C . ILE A 1 290 ? 8.597 33.017 45.491 1.00 21.60 521 ILE A C 1
ATOM 2069 O O . ILE A 1 290 ? 8.257 31.883 45.133 1.00 22.43 521 ILE A O 1
ATOM 2074 N N . PRO A 1 291 ? 8.309 33.445 46.735 1.00 21.06 522 PRO A N 1
ATOM 2075 C CA . PRO A 1 291 ? 8.709 34.726 47.307 1.00 21.23 522 PRO A CA 1
ATOM 2076 C C . PRO A 1 291 ? 10.182 34.798 47.702 1.00 18.05 522 PRO A C 1
ATOM 2077 O O . PRO A 1 291 ? 10.887 33.792 47.758 1.00 17.85 522 PRO A O 1
ATOM 2081 N N . ALA A 1 292 ? 10.617 36.025 47.999 1.00 20.92 523 ALA A N 1
ATOM 2082 C CA . ALA A 1 292 ? 11.978 36.234 48.481 1.00 20.92 523 ALA A CA 1
ATOM 2083 C C . ALA A 1 292 ? 12.165 35.471 49.787 1.00 21.41 523 ALA A C 1
ATOM 2084 O O . ALA A 1 292 ? 11.211 35.281 50.548 1.00 20.37 523 ALA A O 1
ATOM 2086 N N . ARG A 1 293 ? 13.416 35.129 50.104 1.00 19.22 524 ARG A N 1
ATOM 2087 C CA . ARG A 1 293 ? 13.699 34.246 51.217 1.00 19.66 524 ARG A CA 1
ATOM 2088 C C . ARG A 1 293 ? 13.817 35.002 52.545 1.00 19.34 524 ARG A C 1
ATOM 2089 O O . ARG A 1 293 ? 13.803 34.374 53.605 1.00 20.07 524 ARG A O 1
ATOM 2097 N N . HIS A 1 294 ? 13.946 36.329 52.492 1.00 18.26 525 HIS A N 1
ATOM 2098 C CA . HIS A 1 294 ? 14.354 37.119 53.643 1.00 18.53 525 HIS A CA 1
ATOM 2099 C C . HIS A 1 294 ? 13.744 38.502 53.520 1.00 17.96 525 HIS A C 1
ATOM 2100 O O . HIS A 1 294 ? 13.349 38.900 52.428 1.00 19.06 525 HIS A O 1
ATOM 2107 N N . PRO A 1 295 ? 13.747 39.305 54.610 1.00 19.73 526 PRO A N 1
ATOM 2108 C CA . PRO A 1 295 ? 13.335 40.707 54.546 1.00 20.91 526 PRO A CA 1
ATOM 2109 C C . PRO A 1 295 ? 14.215 41.584 53.656 1.00 21.97 526 PRO A C 1
ATOM 2110 O O . PRO A 1 295 ? 15.324 41.204 53.262 1.00 21.00 526 PRO A O 1
ATOM 2114 N N . PHE A 1 296 ? 13.684 42.762 53.343 1.00 22.24 527 PHE A N 1
ATOM 2115 C CA . PHE A 1 296 ? 14.409 43.865 52.735 1.00 23.40 527 PHE A CA 1
ATOM 2116 C C . PHE A 1 296 ? 14.829 43.551 51.305 1.00 21.20 527 PHE A C 1
ATOM 2117 O O . PHE A 1 296 ? 15.627 44.278 50.706 1.00 23.28 527 PHE A O 1
ATOM 2125 N N . ASN A 1 297 ? 14.195 42.543 50.704 1.00 20.75 528 ASN A N 1
ATOM 2126 C CA . ASN A 1 297 ? 14.463 42.237 49.318 1.00 20.09 528 ASN A CA 1
ATOM 2127 C C . ASN A 1 297 ? 13.813 43.296 48.439 1.00 19.29 528 ASN A C 1
ATOM 2128 O O . ASN A 1 297 ? 12.791 43.861 48.801 1.00 20.39 528 ASN A O 1
ATOM 2133 N N . VAL A 1 298 ? 14.435 43.578 47.292 1.00 19.01 529 VAL A N 1
ATOM 2134 C CA . VAL A 1 298 ? 13.834 44.382 46.254 1.00 19.17 529 VAL A CA 1
ATOM 2135 C C . VAL A 1 298 ? 14.054 43.641 44.944 1.00 17.93 529 VAL A C 1
ATOM 2136 O O . VAL A 1 298 ? 14.975 42.820 44.857 1.00 18.91 529 VAL A O 1
ATOM 2140 N N . PHE A 1 299 ? 13.215 43.924 43.943 1.00 18.51 530 PHE A N 1
ATOM 2141 C CA . PHE A 1 299 ? 13.310 43.235 42.668 1.00 17.60 530 PHE A CA 1
ATOM 2142 C C . PHE A 1 299 ? 13.261 41.721 42.914 1.00 17.21 530 PHE A C 1
ATOM 2143 O O . PHE A 1 299 ? 12.530 41.280 43.800 1.00 17.55 530 PHE A O 1
ATOM 2151 N N . TYR A 1 300 ? 14.001 40.952 42.108 1.00 15.65 531 TYR A N 1
ATOM 2152 C CA . TYR A 1 300 ? 13.929 39.496 42.109 1.00 17.09 531 TYR A CA 1
ATOM 2153 C C . TYR A 1 300 ? 15.092 38.956 42.935 1.00 16.45 531 TYR A C 1
ATOM 2154 O O . TYR A 1 300 ? 16.257 39.087 42.561 1.00 17.20 531 TYR A O 1
ATOM 2163 N N . ASP A 1 301 ? 14.755 38.356 44.073 1.00 16.19 532 ASP A N 1
ATOM 2164 C CA . ASP A 1 301 ? 15.733 37.740 44.958 1.00 15.90 532 ASP A CA 1
ATOM 2165 C C . ASP A 1 301 ? 16.451 36.599 44.254 1.00 16.95 532 ASP A C 1
ATOM 2166 O O . ASP A 1 301 ? 15.797 35.693 43.754 1.00 15.73 532 ASP A O 1
ATOM 2171 N N . LEU A 1 302 ? 17.786 36.604 44.234 1.00 14.76 533 LEU A N 1
ATOM 2172 C CA . LEU A 1 302 ? 18.521 35.548 43.556 1.00 14.95 533 LEU A CA 1
ATOM 2173 C C . LEU A 1 302 ? 18.810 34.371 44.488 1.00 14.08 533 LEU A C 1
ATOM 2174 O O . LEU A 1 302 ? 19.000 34.524 45.697 1.00 14.16 533 LEU A O 1
ATOM 2179 N N . ASN A 1 303 ? 18.942 33.202 43.878 1.00 15.01 534 ASN A N 1
ATOM 2180 C CA . ASN A 1 303 ? 19.241 31.981 44.603 1.00 15.54 534 ASN A CA 1
ATOM 2181 C C . ASN A 1 303 ? 20.741 31.707 44.548 1.00 13.82 534 ASN A C 1
ATOM 2182 O O . ASN A 1 303 ? 21.252 31.118 43.608 1.00 16.31 534 ASN A O 1
ATOM 2187 N N . HIS A 1 304 ? 21.442 32.100 45.611 1.00 13.88 535 HIS A N 1
ATOM 2188 C CA . HIS A 1 304 ? 22.888 31.986 45.699 1.00 13.77 535 HIS A CA 1
ATOM 2189 C C . HIS A 1 304 ? 23.363 30.551 45.924 1.00 13.65 535 HIS A C 1
ATOM 2190 O O . HIS A 1 304 ? 24.570 30.296 45.854 1.00 14.57 535 HIS A O 1
ATOM 2197 N N . GLU A 1 305 ? 22.439 29.619 46.196 1.00 15.10 536 GLU A N 1
ATOM 2198 C CA . GLU A 1 305 ? 22.779 28.205 46.281 1.00 16.10 536 GLU A CA 1
ATOM 2199 C C . GLU A 1 305 ? 22.792 27.577 44.894 1.00 15.96 536 GLU A C 1
ATOM 2200 O O . GLU A 1 305 ? 23.239 26.442 44.747 1.00 16.72 536 GLU A O 1
ATOM 2206 N N . HIS A 1 306 ? 22.281 28.280 43.877 1.00 16.10 537 HIS A N 1
ATOM 2207 C CA . HIS A 1 306 ? 22.261 27.729 42.529 1.00 15.90 537 HIS A CA 1
ATOM 2208 C C . HIS A 1 306 ? 23.670 27.721 41.957 1.00 16.97 537 HIS A C 1
ATOM 2209 O O . HIS A 1 306 ? 24.360 28.741 41.994 1.00 16.09 537 HIS A O 1
ATOM 2216 N N . PRO A 1 307 ? 24.198 26.578 41.474 1.00 16.56 538 PRO A N 1
ATOM 2217 C CA . PRO A 1 307 ? 25.569 26.531 40.965 1.00 16.14 538 PRO A CA 1
ATOM 2218 C C . PRO A 1 307 ? 25.863 27.550 39.864 1.00 16.07 538 PRO A C 1
ATOM 2219 O O . PRO A 1 307 ? 27.001 28.026 39.733 1.00 16.26 538 PRO A O 1
ATOM 2223 N N . TYR A 1 308 ? 24.856 27.856 39.038 1.00 16.24 539 TYR A N 1
ATOM 2224 C CA . TYR A 1 308 ? 25.074 28.789 37.939 1.00 16.17 539 TYR A CA 1
ATOM 2225 C C . TYR A 1 308 ? 25.173 30.222 38.474 1.00 15.05 539 TYR A C 1
ATOM 2226 O O . TYR A 1 308 ? 25.932 31.041 37.959 1.00 15.53 539 TYR A O 1
ATOM 2235 N N . ILE A 1 309 ? 24.397 30.533 39.513 1.00 14.95 540 ILE A N 1
ATOM 2236 C CA . ILE A 1 309 ? 24.483 31.839 40.155 1.00 15.09 540 ILE A CA 1
ATOM 2237 C C . ILE A 1 309 ? 25.871 32.016 40.783 1.00 15.94 540 ILE A C 1
ATOM 2238 O O . ILE A 1 309 ? 26.475 33.071 40.695 1.00 14.79 540 ILE A O 1
ATOM 2243 N N . GLN A 1 310 ? 26.423 30.955 41.377 1.00 15.27 541 GLN A N 1
ATOM 2244 C CA . GLN A 1 310 ? 27.766 30.998 41.916 1.00 14.78 541 GLN A CA 1
ATOM 2245 C C . GLN A 1 310 ? 28.784 31.258 40.808 1.00 14.24 541 GLN A C 1
ATOM 2246 O O . GLN A 1 310 ? 29.708 32.049 40.982 1.00 13.98 541 GLN A O 1
ATOM 2252 N N . TYR A 1 311 ? 28.634 30.559 39.672 1.00 14.82 542 TYR A N 1
ATOM 2253 C CA . TYR A 1 311 ? 29.517 30.774 38.541 1.00 15.05 542 TYR A CA 1
ATOM 2254 C C . TYR A 1 311 ? 29.472 32.235 38.071 1.00 14.78 542 TYR A C 1
ATOM 2255 O O . TYR A 1 311 ? 30.508 32.866 37.849 1.00 15.36 542 TYR A O 1
ATOM 2264 N N . TRP A 1 312 ? 28.263 32.751 37.864 1.00 15.12 543 TRP A N 1
ATOM 2265 C CA . TRP A 1 312 ? 28.031 34.121 37.429 1.00 13.75 543 TRP A CA 1
ATOM 2266 C C . TRP A 1 312 ? 28.599 35.151 38.404 1.00 13.51 543 TRP A C 1
ATOM 2267 O O . TRP A 1 312 ? 29.241 36.118 37.980 1.00 14.27 543 TRP A O 1
ATOM 2278 N N . LEU A 1 313 ? 28.315 34.964 39.694 1.00 13.70 544 LEU A N 1
ATOM 2279 C CA . LEU A 1 313 ? 28.855 35.831 40.731 1.00 13.83 544 LEU A CA 1
ATOM 2280 C C . LEU A 1 313 ? 30.384 35.876 40.663 1.00 14.16 544 LEU A C 1
ATOM 2281 O O . LEU A 1 313 ? 31.021 36.946 40.730 1.00 14.72 544 LEU A O 1
ATOM 2286 N N . ASP A 1 314 ? 30.999 34.693 40.536 1.00 14.45 545 ASP A N 1
ATOM 2287 C CA . ASP A 1 314 ? 32.453 34.636 40.482 1.00 14.42 545 ASP A CA 1
ATOM 2288 C C . ASP A 1 314 ? 32.987 35.346 39.231 1.00 14.59 545 ASP A C 1
ATOM 2289 O O . ASP A 1 314 ? 33.974 36.092 39.287 1.00 14.63 545 ASP A O 1
ATOM 2294 N N . ARG A 1 315 ? 32.336 35.090 38.092 1.00 15.56 546 ARG A N 1
ATOM 2295 C CA . ARG A 1 315 ? 32.661 35.760 36.845 1.00 15.14 546 ARG A CA 1
ATOM 2296 C C . ARG A 1 315 ? 32.576 37.282 37.007 1.00 14.98 546 ARG A C 1
ATOM 2297 O O . ARG A 1 315 ? 33.436 37.998 36.486 1.00 16.96 546 ARG A O 1
ATOM 2305 N N . ALA A 1 316 ? 31.527 37.769 37.674 1.00 13.57 547 ALA A N 1
ATOM 2306 C CA . ALA A 1 316 ? 31.330 39.206 37.839 1.00 14.07 547 ALA A CA 1
ATOM 2307 C C . ALA A 1 316 ? 32.472 39.816 38.656 1.00 13.68 547 ALA A C 1
ATOM 2308 O O . ALA A 1 316 ? 33.084 40.804 38.259 1.00 13.96 547 ALA A O 1
ATOM 2310 N N . ASN A 1 317 ? 32.776 39.184 39.802 1.00 13.02 548 ASN A N 1
ATOM 2311 C CA . ASN A 1 317 ? 33.827 39.686 40.664 1.00 13.11 548 ASN A CA 1
ATOM 2312 C C . ASN A 1 317 ? 35.150 39.695 39.902 1.00 15.05 548 ASN A C 1
ATOM 2313 O O . ASN A 1 317 ? 35.935 40.621 40.000 1.00 14.92 548 ASN A O 1
ATOM 2318 N N . ARG A 1 318 ? 35.415 38.604 39.193 1.00 16.10 549 ARG A N 1
ATOM 2319 C CA . ARG A 1 318 ? 36.662 38.476 38.453 1.00 16.41 549 ARG A CA 1
ATOM 2320 C C . ARG A 1 318 ? 36.739 39.545 37.374 1.00 16.39 549 ARG A C 1
ATOM 2321 O O . ARG A 1 318 ? 37.775 40.162 37.190 1.00 17.62 549 ARG A O 1
ATOM 2329 N N . TYR A 1 319 ? 35.636 39.772 36.661 1.00 16.58 550 TYR A N 1
ATOM 2330 C CA . TYR A 1 319 ? 35.641 40.745 35.583 1.00 16.92 550 TYR A CA 1
ATOM 2331 C C . TYR A 1 319 ? 36.017 42.138 36.097 1.00 15.94 550 TYR A C 1
ATOM 2332 O O . TYR A 1 319 ? 36.845 42.849 35.519 1.00 16.13 550 TYR A O 1
ATOM 2341 N N . TRP A 1 320 ? 35.362 42.608 37.158 1.00 15.63 551 TRP A N 1
ATOM 2342 C CA . TRP A 1 320 ? 35.619 43.981 37.594 1.00 14.34 551 TRP A CA 1
ATOM 2343 C C . TRP A 1 320 ? 37.064 44.151 38.055 1.00 15.46 551 TRP A C 1
ATOM 2344 O O . TRP A 1 320 ? 37.678 45.200 37.819 1.00 15.80 551 TRP A O 1
ATOM 2355 N N . LEU A 1 321 ? 37.596 43.143 38.746 1.00 15.81 552 LEU A N 1
ATOM 2356 C CA . LEU A 1 321 ? 38.995 43.152 39.148 1.00 16.13 552 LEU A CA 1
ATOM 2357 C C . LEU A 1 321 ? 39.919 43.184 37.935 1.00 17.30 552 LEU A C 1
ATOM 2358 O O . LEU A 1 321 ? 40.838 43.983 37.897 1.00 16.95 552 LEU A O 1
ATOM 2363 N N . GLU A 1 322 ? 39.706 42.286 36.982 1.00 18.68 553 GLU A N 1
ATOM 2364 C CA . GLU A 1 322 ? 40.646 42.141 35.869 1.00 19.15 553 GLU A CA 1
ATOM 2365 C C . GLU A 1 322 ? 40.553 43.300 34.890 1.00 19.38 553 GLU A C 1
ATOM 2366 O O . GLU A 1 322 ? 41.574 43.820 34.441 1.00 22.04 553 GLU A O 1
ATOM 2372 N N . GLU A 1 323 ? 39.338 43.707 34.536 1.00 17.78 554 GLU A N 1
ATOM 2373 C CA . GLU A 1 323 ? 39.150 44.678 33.467 1.00 18.55 554 GLU A CA 1
ATOM 2374 C C . GLU A 1 323 ? 39.421 46.114 33.928 1.00 18.15 554 GLU A C 1
ATOM 2375 O O . GLU A 1 323 ? 40.011 46.920 33.194 1.00 19.00 554 GLU A O 1
ATOM 2381 N N . PHE A 1 324 ? 39.033 46.453 35.168 1.00 16.31 555 PHE A N 1
ATOM 2382 C CA . PHE A 1 324 ? 39.144 47.822 35.661 1.00 15.89 555 PHE A CA 1
ATOM 2383 C C . PHE A 1 324 ? 40.180 48.012 36.775 1.00 16.13 555 PHE A C 1
ATOM 2384 O O . PHE A 1 324 ? 40.357 49.134 37.240 1.00 16.57 555 PHE A O 1
ATOM 2392 N N . ARG A 1 325 ? 40.828 46.930 37.210 1.00 15.48 556 ARG A N 1
ATOM 2393 C CA . ARG A 1 325 ? 41.918 46.946 38.167 1.00 17.67 556 ARG A CA 1
ATOM 2394 C C . ARG A 1 325 ? 41.486 47.588 39.473 1.00 18.10 556 ARG A C 1
ATOM 2395 O O . ARG A 1 325 ? 42.299 48.201 40.174 1.00 17.84 556 ARG A O 1
ATOM 2403 N N . VAL A 1 326 ? 40.221 47.389 39.840 1.00 16.07 557 VAL A N 1
ATOM 2404 C CA . VAL A 1 326 ? 39.758 47.939 41.105 1.00 15.11 557 VAL A CA 1
ATOM 2405 C C . VAL A 1 326 ? 40.331 47.107 42.253 1.00 14.26 557 VAL A C 1
ATOM 2406 O O . VAL A 1 326 ? 40.853 46.018 42.069 1.00 15.59 557 VAL A O 1
ATOM 2410 N N . ASP A 1 327 ? 40.275 47.685 43.458 1.00 14.31 558 ASP A N 1
ATOM 2411 C CA . ASP A 1 327 ? 40.963 47.164 44.621 1.00 14.78 558 ASP A CA 1
ATOM 2412 C C . ASP A 1 327 ? 40.078 46.306 45.515 1.00 13.48 558 ASP A C 1
ATOM 2413 O O . ASP A 1 327 ? 40.555 45.627 46.414 1.00 13.97 558 ASP A O 1
ATOM 2418 N N . GLY A 1 328 ? 38.774 46.315 45.261 1.00 12.62 559 GLY A N 1
ATOM 2419 C CA . GLY A 1 328 ? 37.887 45.430 45.986 1.00 13.75 559 GLY A CA 1
ATOM 2420 C C . GLY A 1 328 ? 36.452 45.903 45.853 1.00 12.11 559 GLY A C 1
ATOM 2421 O O . GLY A 1 328 ? 36.146 46.745 44.999 1.00 13.27 559 GLY A O 1
ATOM 2422 N N . PHE A 1 329 ? 35.571 45.281 46.650 1.00 13.18 560 PHE A N 1
ATOM 2423 C CA . PHE A 1 329 ? 34.131 45.434 46.504 1.00 12.75 560 PHE A CA 1
ATOM 2424 C C . PHE A 1 329 ? 33.470 45.695 47.849 1.00 11.98 560 PHE A C 1
ATOM 2425 O O . PHE A 1 329 ? 33.860 45.104 48.852 1.00 12.89 560 PHE A O 1
ATOM 2433 N N . ARG A 1 330 ? 32.372 46.447 47.799 1.00 12.25 561 ARG A N 1
ATOM 2434 C CA . ARG A 1 330 ? 31.425 46.541 48.889 1.00 11.25 561 ARG A CA 1
ATOM 2435 C C . ARG A 1 330 ? 30.158 45.825 48.439 1.00 11.21 561 ARG A C 1
ATOM 2436 O O . ARG A 1 330 ? 29.505 46.248 47.485 1.00 11.74 561 ARG A O 1
ATOM 2444 N N . PHE A 1 331 ? 29.822 44.726 49.115 1.00 11.24 562 PHE A N 1
ATOM 2445 C CA . PHE A 1 331 ? 28.672 43.894 48.766 1.00 10.69 562 PHE A CA 1
ATOM 2446 C C . PHE A 1 331 ? 27.415 44.393 49.471 1.00 11.11 562 PHE A C 1
ATOM 2447 O O . PHE A 1 331 ? 27.214 44.153 50.666 1.00 12.05 562 PHE A O 1
ATOM 2455 N N . ASP A 1 332 ? 26.579 45.040 48.676 1.00 11.10 563 ASP A N 1
ATOM 2456 C CA . ASP A 1 332 ? 25.259 45.475 49.082 1.00 11.19 563 ASP A CA 1
ATOM 2457 C C . ASP A 1 332 ? 24.478 44.272 49.584 1.00 12.20 563 ASP A C 1
ATOM 2458 O O . ASP A 1 332 ? 24.481 43.233 48.951 1.00 12.25 563 ASP A O 1
ATOM 2463 N N . LEU A 1 333 ? 23.773 44.455 50.699 1.00 13.10 564 LEU A N 1
ATOM 2464 C CA . LEU A 1 333 ? 22.755 43.511 51.155 1.00 14.31 564 LEU A CA 1
ATOM 2465 C C . LEU A 1 333 ? 23.313 42.086 51.208 1.00 13.89 564 LEU A C 1
ATOM 2466 O O . LEU A 1 333 ? 22.639 41.110 50.858 1.00 13.48 564 LEU A O 1
ATOM 2471 N N . SER A 1 334 ? 24.515 41.930 51.769 1.00 12.17 565 SER A N 1
ATOM 2472 C CA . SER A 1 334 ? 25.198 40.643 51.845 1.00 12.68 565 SER A CA 1
ATOM 2473 C C . SER A 1 334 ? 24.443 39.666 52.758 1.00 13.76 565 SER A C 1
ATOM 2474 O O . SER A 1 334 ? 24.590 38.447 52.611 1.00 14.02 565 SER A O 1
ATOM 2477 N N . LYS A 1 335 ? 23.585 40.172 53.657 1.00 13.64 566 LYS A N 1
ATOM 2478 C CA . LYS A 1 335 ? 22.779 39.279 54.492 1.00 15.87 566 LYS A CA 1
ATOM 2479 C C . LYS A 1 335 ? 21.750 38.550 53.636 1.00 15.63 566 LYS A C 1
ATOM 2480 O O . LYS A 1 335 ? 21.178 37.556 54.070 1.00 15.86 566 LYS A O 1
ATOM 2486 N N . GLY A 1 336 ? 21.490 39.058 52.438 1.00 14.64 567 GLY A N 1
ATOM 2487 C CA . GLY A 1 336 ? 20.519 38.442 51.547 1.00 15.38 567 GLY A CA 1
ATOM 2488 C C . GLY A 1 336 ? 21.075 37.264 50.749 1.00 14.23 567 GLY A C 1
ATOM 2489 O O . GLY A 1 336 ? 20.324 36.669 49.954 1.00 14.64 567 GLY A O 1
ATOM 2490 N N . PHE A 1 337 ? 22.356 36.923 50.947 1.00 13.23 568 PHE A N 1
ATOM 2491 C CA . PHE A 1 337 ? 22.992 35.826 50.232 1.00 13.38 568 PHE A CA 1
ATOM 2492 C C . PHE A 1 337 ? 22.713 34.517 50.972 1.00 13.91 568 PHE A C 1
ATOM 2493 O O . PHE A 1 337 ? 23.608 33.915 51.566 1.00 14.79 568 PHE A O 1
ATOM 2501 N N . THR A 1 338 ? 21.444 34.106 50.944 1.00 14.54 569 THR A N 1
ATOM 2502 C CA . THR A 1 338 ? 21.016 32.908 51.647 1.00 15.16 569 THR A CA 1
ATOM 2503 C C . THR A 1 338 ? 19.678 32.416 51.103 1.00 14.92 569 THR A C 1
ATOM 2504 O O . THR A 1 338 ? 18.797 33.208 50.748 1.00 14.23 569 THR A O 1
ATOM 2508 N N . GLN A 1 339 ? 19.539 31.091 51.159 1.00 16.24 570 GLN A N 1
ATOM 2509 C CA . GLN A 1 339 ? 18.271 30.424 50.881 1.00 17.94 570 GLN A CA 1
ATOM 2510 C C . GLN A 1 339 ? 17.506 30.098 52.172 1.00 19.18 570 GLN A C 1
ATOM 2511 O O . GLN A 1 339 ? 16.354 29.671 52.095 1.00 20.22 570 GLN A O 1
ATOM 2517 N N . LYS A 1 340 ? 18.078 30.355 53.357 1.00 19.91 571 LYS A N 1
ATOM 2518 C CA . LYS A 1 340 ? 17.338 30.172 54.600 1.00 20.90 571 LYS A CA 1
ATOM 2519 C C . LYS A 1 340 ? 16.110 31.085 54.615 1.00 21.47 571 LYS A C 1
ATOM 2520 O O . LYS A 1 340 ? 16.184 32.277 54.315 1.00 19.80 571 LYS A O 1
ATOM 2526 N N . TYR A 1 341 ? 14.924 30.519 54.926 1.00 24.11 572 TYR A N 1
ATOM 2527 C CA . TYR A 1 341 ? 13.686 31.268 54.804 1.00 26.43 572 TYR A CA 1
ATOM 2528 C C . TYR A 1 341 ? 13.441 31.976 56.140 1.00 26.20 572 TYR A C 1
ATOM 2529 O O . TYR A 1 341 ? 13.367 31.322 57.188 1.00 27.68 572 TYR A O 1
ATOM 2538 N N . THR A 1 342 ? 13.359 33.314 56.094 1.00 25.30 573 THR A N 1
ATOM 2539 C CA . THR A 1 342 ? 13.076 34.097 57.287 1.00 24.73 573 THR A CA 1
ATOM 2540 C C . THR A 1 342 ? 11.943 35.081 57.046 1.00 27.31 573 THR A C 1
ATOM 2541 O O . THR A 1 342 ? 11.668 35.892 57.911 1.00 32.47 573 THR A O 1
ATOM 2545 N N . ASP A 1 343 ? 11.272 35.001 55.891 1.00 35.64 574 ASP A N 1
ATOM 2546 C CA . ASP A 1 343 ? 10.071 35.780 55.640 1.00 40.88 574 ASP A CA 1
ATOM 2547 C C . ASP A 1 343 ? 10.356 37.270 55.803 1.00 41.31 574 ASP A C 1
ATOM 2548 O O . ASP A 1 343 ? 11.168 37.836 55.077 1.00 35.89 574 ASP A O 1
ATOM 2553 N N . ASP A 1 344 ? 9.661 37.894 56.764 1.00 38.03 575 ASP A N 1
ATOM 2554 C CA . ASP A 1 344 ? 9.779 39.313 57.036 1.00 41.65 575 ASP A CA 1
ATOM 2555 C C . ASP A 1 344 ? 10.205 39.473 58.496 1.00 34.21 575 ASP A C 1
ATOM 2556 O O . ASP A 1 344 ? 9.888 40.478 59.119 1.00 36.79 575 ASP A O 1
ATOM 2561 N N . ASP A 1 345 ? 10.968 38.498 58.999 1.00 29.56 576 ASP A N 1
ATOM 2562 C CA . ASP A 1 345 ? 11.454 38.482 60.374 1.00 29.30 576 ASP A CA 1
ATOM 2563 C C . ASP A 1 345 ? 12.939 38.863 60.408 1.00 27.39 576 ASP A C 1
ATOM 2564 O O . ASP A 1 345 ? 13.800 38.002 60.232 1.00 24.44 576 ASP A O 1
ATOM 2569 N N . VAL A 1 346 ? 13.207 40.140 60.725 1.00 26.09 577 VAL A N 1
ATOM 2570 C CA . VAL A 1 346 ? 14.549 40.708 60.672 1.00 24.03 577 VAL A CA 1
ATOM 2571 C C . VAL A 1 346 ? 15.441 40.049 61.716 1.00 23.20 577 VAL A C 1
ATOM 2572 O O . VAL A 1 346 ? 16.627 39.797 61.465 1.00 20.47 577 VAL A O 1
ATOM 2576 N N . GLY A 1 347 ? 14.907 39.806 62.919 1.00 21.72 578 GLY A N 1
ATOM 2577 C CA . GLY A 1 347 ? 15.705 39.158 63.936 1.00 22.71 578 GLY A CA 1
ATOM 2578 C C . GLY A 1 347 ? 16.191 37.780 63.496 1.00 21.14 578 GLY A C 1
ATOM 2579 O O . GLY A 1 347 ? 17.352 37.448 63.682 1.00 22.61 578 GLY A O 1
ATOM 2580 N N . ALA A 1 348 ? 15.288 36.981 62.924 1.00 23.08 579 ALA A N 1
ATOM 2581 C CA . ALA A 1 348 ? 15.619 35.646 62.462 1.00 21.50 579 ALA A CA 1
ATOM 2582 C C . ALA A 1 348 ? 16.665 35.734 61.350 1.00 18.66 579 ALA A C 1
ATOM 2583 O O . ALA A 1 348 ? 17.571 34.924 61.296 1.00 20.56 579 ALA A O 1
ATOM 2585 N N . TRP A 1 349 ? 16.465 36.690 60.455 1.00 19.82 580 TRP A N 1
ATOM 2586 C CA . TRP A 1 349 ? 17.332 36.869 59.304 1.00 18.40 580 TRP A CA 1
ATOM 2587 C C . TRP A 1 349 ? 18.742 37.194 59.766 1.00 18.08 580 TRP A C 1
ATOM 2588 O O . TRP A 1 349 ? 19.721 36.745 59.184 1.00 18.50 580 TRP A O 1
ATOM 2599 N N . SER A 1 350 ? 18.808 38.042 60.790 1.00 17.48 581 SER A N 1
ATOM 2600 C CA . SER A 1 350 ? 20.068 38.581 61.270 1.00 18.72 581 SER A CA 1
ATOM 2601 C C . SER A 1 350 ? 20.848 37.563 62.101 1.00 18.43 581 SER A C 1
ATOM 2602 O O . SER A 1 350 ? 22.040 37.725 62.330 1.00 16.59 581 SER A O 1
ATOM 2605 N N . ALA A 1 351 ? 20.171 36.517 62.582 1.00 16.80 582 ALA A N 1
ATOM 2606 C CA . ALA A 1 351 ? 20.824 35.503 63.378 1.00 17.79 582 ALA A CA 1
ATOM 2607 C C . ALA A 1 351 ? 21.856 34.745 62.544 1.00 16.81 582 ALA A C 1
ATOM 2608 O O . ALA A 1 351 ? 21.745 34.669 61.317 1.00 18.84 582 ALA A O 1
ATOM 2610 N N . TYR A 1 352 ? 22.778 34.090 63.241 1.00 18.10 583 TYR A N 1
AT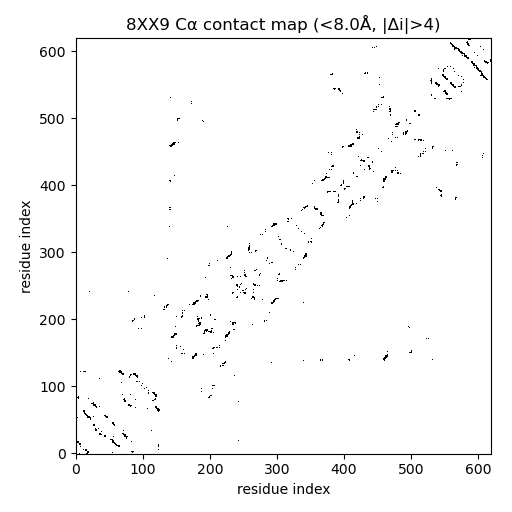OM 2611 C CA . TYR A 1 352 ? 23.821 33.270 62.647 1.00 18.04 583 TYR A CA 1
ATOM 2612 C C . TYR A 1 352 ? 23.228 32.278 61.645 1.00 18.63 583 TYR A C 1
ATOM 2613 O O . TYR A 1 352 ? 22.306 31.524 61.959 1.00 20.17 583 TYR A O 1
ATOM 2622 N N . ASP A 1 353 ? 23.753 32.324 60.412 1.00 15.91 584 ASP A N 1
ATOM 2623 C CA . ASP A 1 353 ? 23.254 31.514 59.314 1.00 14.90 584 ASP A CA 1
ATOM 2624 C C . ASP A 1 353 ? 24.446 30.780 58.717 1.00 15.43 584 ASP A C 1
ATOM 2625 O O . ASP A 1 353 ? 25.215 31.337 57.921 1.00 15.53 584 ASP A O 1
ATOM 2630 N N . ALA A 1 354 ? 24.607 29.502 59.078 1.00 16.33 585 ALA A N 1
ATOM 2631 C CA . ALA A 1 354 ? 25.768 28.755 58.607 1.00 15.02 585 ALA A CA 1
ATOM 2632 C C . ALA A 1 354 ? 25.832 28.667 57.068 1.00 14.34 585 ALA A C 1
ATOM 2633 O O . ALA A 1 354 ? 26.924 28.663 56.496 1.00 15.13 585 ALA A O 1
ATOM 2635 N N . SER A 1 355 ? 24.676 28.582 56.415 1.00 14.14 586 SER A N 1
ATOM 2636 C CA . SER A 1 355 ? 24.618 28.429 54.960 1.00 14.18 586 SER A CA 1
ATOM 2637 C C . SER A 1 355 ? 25.102 29.710 54.288 1.00 14.65 586 SER A C 1
ATOM 2638 O O . SER A 1 355 ? 25.891 29.653 53.345 1.00 14.56 586 SER A O 1
ATOM 2641 N N . ARG A 1 356 ? 24.667 30.856 54.829 1.00 15.26 587 ARG A N 1
ATOM 2642 C CA . ARG A 1 356 ? 25.067 32.162 54.325 1.00 14.84 587 ARG A CA 1
ATOM 2643 C C . ARG A 1 356 ? 26.572 32.312 54.470 1.00 13.11 587 ARG A C 1
ATOM 2644 O O . ARG A 1 356 ? 27.264 32.831 53.578 1.00 13.98 587 ARG A O 1
ATOM 2652 N N . ILE A 1 357 ? 27.090 31.942 55.654 1.00 14.23 588 ILE A N 1
ATOM 2653 C CA . ILE A 1 357 ? 28.520 32.005 55.892 1.00 13.89 588 ILE A CA 1
ATOM 2654 C C . ILE A 1 357 ? 29.281 31.126 54.890 1.00 15.25 588 ILE A C 1
ATOM 2655 O O . ILE A 1 357 ? 30.300 31.544 54.348 1.00 15.09 588 ILE A O 1
ATOM 2660 N N . ARG A 1 358 ? 28.789 29.910 54.639 1.00 14.42 589 ARG A N 1
ATOM 2661 C CA . ARG A 1 358 ? 29.410 29.072 53.626 1.00 14.58 589 ARG A CA 1
ATOM 2662 C C . ARG A 1 358 ? 29.467 29.793 52.271 1.00 12.83 589 ARG A C 1
ATOM 2663 O O . ARG A 1 358 ? 30.506 29.778 51.606 1.00 13.83 589 ARG A O 1
ATOM 2671 N N . LEU A 1 359 ? 28.359 30.435 51.886 1.00 13.58 590 LEU A N 1
ATOM 2672 C CA . LEU A 1 359 ? 28.229 31.067 50.582 1.00 14.26 590 LEU A CA 1
ATOM 2673 C C . LEU A 1 359 ? 29.175 32.258 50.475 1.00 14.64 590 LEU A C 1
ATOM 2674 O O . LEU A 1 359 ? 29.802 32.451 49.439 1.00 13.41 590 LEU A O 1
ATOM 2679 N N . LEU A 1 360 ? 29.266 33.062 51.530 1.00 14.23 591 LEU A N 1
ATOM 2680 C CA . LEU A 1 360 ? 30.107 34.231 51.488 1.00 14.34 591 LEU A CA 1
ATOM 2681 C C . LEU A 1 360 ? 31.574 33.818 51.478 1.00 13.57 591 LEU A C 1
ATOM 2682 O O . LEU A 1 360 ? 32.377 34.418 50.774 1.00 13.04 591 LEU A O 1
ATOM 2687 N N . LYS A 1 361 ? 31.924 32.773 52.229 1.00 13.57 592 LYS A N 1
ATOM 2688 C CA . LYS A 1 361 ? 33.296 32.305 52.236 1.00 14.43 592 LYS A CA 1
ATOM 2689 C C . LYS A 1 361 ? 33.660 31.764 50.851 1.00 13.76 592 LYS A C 1
ATOM 2690 O O . LYS A 1 361 ? 34.761 32.009 50.352 1.00 14.93 592 LYS A O 1
ATOM 2696 N N . ARG A 1 362 ? 32.722 31.015 50.261 1.00 13.48 593 ARG A N 1
ATOM 2697 C CA . ARG A 1 362 ? 32.958 30.420 48.944 1.00 14.30 593 ARG A CA 1
ATOM 2698 C C . ARG A 1 362 ? 33.197 31.509 47.892 1.00 15.32 593 ARG A C 1
ATOM 2699 O O . ARG A 1 362 ? 34.126 31.456 47.091 1.00 15.65 593 ARG A O 1
ATOM 2707 N N . MET A 1 363 ? 32.415 32.576 47.980 1.00 13.33 594 MET A N 1
ATOM 2708 C CA . MET A 1 363 ? 32.583 33.728 47.121 1.00 13.07 594 MET A CA 1
ATOM 2709 C C . MET A 1 363 ? 33.939 34.373 47.373 1.00 13.78 594 MET A C 1
ATOM 2710 O O . MET A 1 363 ? 34.622 34.740 46.429 1.00 13.61 594 MET A O 1
ATOM 2715 N N . ALA A 1 364 ? 34.282 34.599 48.638 1.00 13.41 595 ALA A N 1
ATOM 2716 C CA . ALA A 1 364 ? 35.558 35.187 49.008 1.00 13.30 595 ALA A CA 1
ATOM 2717 C C . ALA A 1 364 ? 36.727 34.330 48.505 1.00 14.87 595 ALA A C 1
ATOM 2718 O O . ALA A 1 364 ? 37.687 34.898 48.007 1.00 14.74 595 ALA A O 1
ATOM 2720 N N . ASP A 1 365 ? 36.638 32.998 48.609 1.00 15.48 596 ASP A N 1
ATOM 2721 C CA . ASP A 1 365 ? 37.709 32.115 48.134 1.00 15.77 596 ASP A CA 1
ATOM 2722 C C . ASP A 1 365 ? 38.008 32.411 46.659 1.00 16.71 596 ASP A C 1
ATOM 2723 O O . ASP A 1 365 ? 39.187 32.507 46.245 1.00 15.72 596 ASP A O 1
ATOM 2728 N N . ALA A 1 366 ? 36.945 32.591 45.878 1.00 15.94 597 ALA A N 1
ATOM 2729 C CA . ALA A 1 366 ? 37.103 32.800 44.448 1.00 15.41 597 ALA A CA 1
ATOM 2730 C C . ALA A 1 366 ? 37.747 34.161 44.186 1.00 15.88 597 ALA A C 1
ATOM 2731 O O . ALA A 1 366 ? 38.626 34.293 43.329 1.00 18.16 597 ALA A O 1
ATOM 2733 N N . ILE A 1 367 ? 37.303 35.189 44.902 1.00 15.54 598 ILE A N 1
ATOM 2734 C CA . ILE A 1 367 ? 37.873 36.516 44.758 1.00 15.52 598 ILE A CA 1
ATOM 2735 C C . ILE A 1 367 ? 39.366 36.450 45.067 1.00 17.00 598 ILE A C 1
ATOM 2736 O O . ILE A 1 367 ? 40.165 36.987 44.309 1.00 17.55 598 ILE A O 1
ATOM 2741 N N . TRP A 1 368 ? 39.728 35.790 46.178 1.00 16.06 599 TRP A N 1
ATOM 2742 C CA . TRP A 1 368 ? 41.101 35.820 46.651 1.00 17.53 599 TRP A CA 1
ATOM 2743 C C . TRP A 1 368 ? 42.000 34.908 45.810 1.00 19.43 599 TRP A C 1
ATOM 2744 O O . TRP A 1 368 ? 43.218 35.101 45.797 1.00 18.38 599 TRP A O 1
ATOM 2755 N N . ALA A 1 369 ? 41.399 33.994 45.051 1.00 19.23 600 ALA A N 1
ATOM 2756 C CA . ALA A 1 369 ? 42.141 33.219 44.065 1.00 20.05 600 ALA A CA 1
ATOM 2757 C C . ALA A 1 369 ? 42.481 34.087 42.854 1.00 21.83 600 ALA A C 1
ATOM 2758 O O . ALA A 1 369 ? 43.503 33.854 42.213 1.00 24.05 600 ALA A O 1
ATOM 2760 N N . VAL A 1 370 ? 41.672 35.112 42.548 1.00 21.20 601 VAL A N 1
ATOM 2761 C CA . VAL A 1 370 ? 42.006 36.079 41.511 1.00 20.31 601 VAL A CA 1
ATOM 2762 C C . VAL A 1 370 ? 43.065 37.059 42.027 1.00 22.90 601 VAL A C 1
ATOM 2763 O O . VAL A 1 370 ? 44.027 37.386 41.326 1.00 25.31 601 VAL A O 1
ATOM 2767 N N . ASP A 1 371 ? 42.890 37.527 43.268 1.00 21.56 602 ASP A N 1
ATOM 2768 C CA . ASP A 1 371 ? 43.716 38.588 43.826 1.00 20.08 602 ASP A CA 1
ATOM 2769 C C . ASP A 1 371 ? 43.639 38.483 45.349 1.00 19.88 602 ASP A C 1
ATOM 2770 O O . ASP A 1 371 ? 42.620 38.857 45.936 1.00 17.88 602 ASP A O 1
ATOM 2775 N N . SER A 1 372 ? 44.708 38.001 46.000 1.00 20.39 603 SER A N 1
ATOM 2776 C CA . SER A 1 372 ? 44.661 37.566 47.385 1.00 19.24 603 SER A CA 1
ATOM 2777 C C . SER A 1 372 ? 44.489 38.725 48.374 1.00 17.20 603 SER A C 1
ATOM 2778 O O . SER A 1 372 ? 44.194 38.447 49.531 1.00 20.23 603 SER A O 1
ATOM 2781 N N . THR A 1 373 ? 44.676 39.986 47.934 1.00 17.10 604 THR A N 1
ATOM 2782 C CA . THR A 1 373 ? 44.537 41.139 48.815 1.00 18.11 604 THR A CA 1
ATOM 2783 C C . THR A 1 373 ? 43.408 42.085 48.399 1.00 17.78 604 THR A C 1
ATOM 2784 O O . THR A 1 373 ? 43.311 43.172 48.959 1.00 17.30 604 THR A O 1
ATOM 2788 N N . ALA A 1 374 ? 42.536 41.681 47.471 1.00 14.90 605 ALA A N 1
ATOM 2789 C CA . ALA A 1 374 ? 41.366 42.491 47.154 1.00 15.12 605 ALA A CA 1
ATOM 2790 C C . ALA A 1 374 ? 40.504 42.623 48.401 1.00 14.43 605 ALA A C 1
ATOM 2791 O O . ALA A 1 374 ? 40.357 41.671 49.166 1.00 15.04 605 ALA A O 1
ATOM 2793 N N . TYR A 1 375 ? 39.891 43.806 48.567 1.00 14.48 606 TYR A N 1
ATOM 2794 C CA . TYR A 1 375 ? 39.051 44.050 49.728 1.00 13.81 606 TYR A CA 1
ATOM 2795 C C . TYR A 1 375 ? 37.686 43.409 49.514 1.00 12.92 606 TYR A C 1
ATOM 2796 O O . TYR A 1 375 ? 37.090 43.512 48.439 1.00 13.38 606 TYR A O 1
ATOM 2805 N N . ILE A 1 376 ? 37.222 42.742 50.553 1.00 11.69 607 ILE A N 1
ATOM 2806 C CA . ILE A 1 376 ? 35.877 42.199 50.609 1.00 11.64 607 ILE A CA 1
ATOM 2807 C C . ILE A 1 376 ? 35.183 42.858 51.791 1.00 12.57 607 ILE A C 1
ATOM 2808 O O . ILE A 1 376 ? 35.433 42.523 52.954 1.00 12.01 607 ILE A O 1
ATOM 2813 N N . ILE A 1 377 ? 34.282 43.780 51.441 1.00 12.28 608 ILE A N 1
ATOM 2814 C CA . ILE A 1 377 ? 33.551 44.617 52.371 1.00 11.75 608 ILE A CA 1
ATOM 2815 C C . ILE A 1 377 ? 32.074 44.217 52.291 1.00 11.89 608 ILE A C 1
ATOM 2816 O O . ILE A 1 377 ? 31.547 44.104 51.198 1.00 12.00 608 ILE A O 1
ATOM 2821 N N . LEU A 1 378 ? 31.466 43.948 53.450 1.00 11.79 609 LEU A N 1
ATOM 2822 C CA . LEU A 1 378 ? 30.086 43.496 53.499 1.00 11.67 609 LEU A CA 1
ATOM 2823 C C . LEU A 1 378 ? 29.224 44.561 54.159 1.00 11.94 609 LEU A C 1
ATOM 2824 O O . LEU A 1 378 ? 29.498 44.979 55.288 1.00 12.35 609 LEU A O 1
ATOM 2829 N N . GLU A 1 379 ? 28.150 44.960 53.463 1.00 11.88 610 GLU A N 1
ATOM 2830 C CA . GLU A 1 379 ? 27.071 45.688 54.102 1.00 12.24 610 GLU A CA 1
ATOM 2831 C C . GLU A 1 379 ? 26.129 44.653 54.731 1.00 13.22 610 GLU A C 1
ATOM 2832 O O . GLU A 1 379 ? 25.175 44.237 54.078 1.00 13.81 610 GLU A O 1
ATOM 2838 N N . HIS A 1 380 ? 26.451 44.220 55.955 1.00 12.11 611 HIS A N 1
ATOM 2839 C CA . HIS A 1 380 ? 25.967 42.948 56.461 1.00 12.40 611 HIS A CA 1
ATOM 2840 C C . HIS A 1 380 ? 24.928 43.144 57.563 1.00 13.15 611 HIS A C 1
ATOM 2841 O O . HIS A 1 380 ? 23.784 42.778 57.388 1.00 15.10 611 HIS A O 1
ATOM 2848 N N . PHE A 1 381 ? 25.357 43.718 58.695 1.00 13.74 612 PHE A N 1
ATOM 2849 C CA . PHE A 1 381 ? 24.515 43.942 59.869 1.00 14.50 612 PHE A CA 1
ATOM 2850 C C . PHE A 1 381 ? 23.917 42.635 60.391 1.00 15.44 612 PHE A C 1
ATOM 2851 O O . PHE A 1 381 ? 22.724 42.574 60.702 1.00 14.20 612 PHE A O 1
ATOM 2859 N N . ALA A 1 382 ? 24.750 41.594 60.498 1.00 16.02 613 ALA A N 1
ATOM 2860 C CA . ALA A 1 382 ? 24.329 40.357 61.139 1.00 16.00 613 ALA A CA 1
ATOM 2861 C C . ALA A 1 382 ? 24.713 40.363 62.621 1.00 16.19 613 ALA A C 1
ATOM 2862 O O . ALA A 1 382 ? 25.315 41.306 63.116 1.00 17.06 613 ALA A O 1
ATOM 2864 N N . ASP A 1 383 ? 24.411 39.262 63.331 1.00 17.68 614 ASP A N 1
ATOM 2865 C CA . ASP A 1 383 ? 24.743 39.153 64.740 1.00 18.15 614 ASP A CA 1
ATOM 2866 C C . ASP A 1 383 ? 26.250 38.964 64.907 1.00 17.55 614 ASP A C 1
ATOM 2867 O O . ASP A 1 383 ? 27.003 38.711 63.961 1.00 17.38 614 ASP A O 1
ATOM 2872 N N . ASN A 1 384 ? 26.707 39.188 66.134 1.00 17.65 615 ASN A N 1
ATOM 2873 C CA . ASN A 1 384 ? 28.136 39.327 66.340 1.00 19.79 615 ASN A CA 1
ATOM 2874 C C . ASN A 1 384 ? 28.894 38.035 66.036 1.00 17.37 615 ASN A C 1
ATOM 2875 O O . ASN A 1 384 ? 30.047 38.078 65.594 1.00 17.99 615 ASN A O 1
ATOM 2880 N N . GLN A 1 385 ? 28.298 36.868 66.325 1.00 17.71 616 GLN A N 1
ATOM 2881 C CA . GLN A 1 385 ? 28.982 35.603 66.082 1.00 18.05 616 GLN A CA 1
ATOM 2882 C C . GLN A 1 385 ? 29.301 35.450 64.586 1.00 15.95 616 GLN A C 1
ATOM 2883 O O . GLN A 1 385 ? 30.417 35.068 64.214 1.00 15.95 616 GLN A O 1
ATOM 2889 N N . GLU A 1 386 ? 28.317 35.748 63.742 1.00 16.29 617 GLU A N 1
ATOM 2890 C CA . GLU A 1 386 ? 28.475 35.645 62.298 1.00 15.04 617 GLU A CA 1
ATOM 2891 C C . GLU A 1 386 ? 29.508 36.676 61.831 1.00 15.12 617 GLU A C 1
ATOM 2892 O O . GLU A 1 386 ? 30.396 36.365 61.046 1.00 14.89 617 GLU A O 1
ATOM 2898 N N . GLU A 1 387 ? 29.381 37.922 62.289 1.00 15.06 618 GLU A N 1
ATOM 2899 C CA . GLU A 1 387 ? 30.275 38.952 61.791 1.00 14.01 618 GLU A CA 1
ATOM 2900 C C . GLU A 1 387 ? 31.699 38.640 62.228 1.00 14.17 618 GLU A C 1
ATOM 2901 O O . GLU A 1 387 ? 32.645 38.829 61.450 1.00 14.16 618 GLU A O 1
ATOM 2907 N N . LYS A 1 388 ? 31.874 38.128 63.460 1.00 14.27 619 LYS A N 1
ATOM 2908 C CA . LYS A 1 388 ? 33.225 37.797 63.904 1.00 16.27 619 LYS A CA 1
ATOM 2909 C C . LYS A 1 388 ? 33.839 36.707 63.023 1.00 14.57 619 LYS A C 1
ATOM 2910 O O . LYS A 1 388 ? 35.027 36.731 62.713 1.00 13.96 619 LYS A O 1
ATOM 2916 N N . GLU A 1 389 ? 33.027 35.706 62.649 1.00 14.51 620 GLU A N 1
ATOM 2917 C CA . GLU A 1 389 ? 33.522 34.611 61.843 1.00 14.90 620 GLU A CA 1
ATOM 2918 C C . GLU A 1 389 ? 33.934 35.096 60.451 1.00 14.11 620 GLU A C 1
ATOM 2919 O O . GLU A 1 389 ? 34.957 34.654 59.912 1.00 14.59 620 GLU A O 1
ATOM 2925 N N . LEU A 1 390 ? 33.148 35.999 59.854 1.00 13.07 621 LEU A N 1
ATOM 2926 C CA . LEU A 1 390 ? 33.475 36.493 58.524 1.00 13.57 621 LEU A CA 1
ATOM 2927 C C . LEU A 1 390 ? 34.696 37.408 58.606 1.00 14.25 621 LEU A C 1
ATOM 2928 O O . LEU A 1 390 ? 35.553 37.360 57.737 1.00 15.06 621 LEU A O 1
ATOM 2933 N N . ALA A 1 391 ? 34.818 38.192 59.685 1.00 14.50 622 ALA A N 1
ATOM 2934 C CA . ALA A 1 391 ? 35.999 39.036 59.880 1.00 14.58 622 ALA A CA 1
ATOM 2935 C C . ALA A 1 391 ? 37.279 38.202 59.987 1.00 14.98 622 ALA A C 1
ATOM 2936 O O . ALA A 1 391 ? 38.330 38.592 59.491 1.00 15.19 622 ALA A O 1
ATOM 2938 N N . ALA A 1 392 ? 37.187 37.073 60.701 1.00 15.17 623 ALA A N 1
ATOM 2939 C CA . ALA A 1 392 ? 38.351 36.248 60.970 1.00 15.54 623 ALA A CA 1
ATOM 2940 C C . ALA A 1 392 ? 38.776 35.445 59.755 1.00 15.84 623 ALA A C 1
ATOM 2941 O O . ALA A 1 392 ? 39.882 34.912 59.720 1.00 15.47 623 ALA A O 1
ATOM 2943 N N . TYR A 1 393 ? 37.845 35.279 58.807 1.00 15.05 624 TYR A N 1
ATOM 2944 C CA . TYR A 1 393 ? 38.010 34.294 57.756 1.00 14.99 624 TYR A CA 1
ATOM 2945 C C . TYR A 1 393 ? 39.260 34.516 56.925 1.00 16.47 624 TYR A C 1
ATOM 2946 O O . TYR A 1 393 ? 39.458 35.561 56.317 1.00 16.07 624 TYR A O 1
ATOM 2955 N N . GLY A 1 394 ? 40.107 33.477 56.925 1.00 18.41 625 GLY A N 1
ATOM 2956 C CA . GLY A 1 394 ? 41.320 33.491 56.157 1.00 18.82 625 GLY A CA 1
ATOM 2957 C C . GLY A 1 394 ? 42.504 34.143 56.851 1.00 18.98 625 GLY A C 1
ATOM 2958 O O . GLY A 1 394 ? 43.594 34.065 56.313 1.00 19.55 625 GLY A O 1
ATOM 2959 N N . GLN A 1 395 ? 42.320 34.721 58.040 1.00 17.91 626 GLN A N 1
ATOM 2960 C CA . GLN A 1 395 ? 43.385 35.488 58.652 1.00 17.97 626 GLN A CA 1
ATOM 2961 C C . GLN A 1 395 ? 44.487 34.548 59.148 1.00 19.72 626 GLN A C 1
ATOM 2962 O O . GLN A 1 395 ? 45.610 35.001 59.322 1.00 22.18 626 GLN A O 1
ATOM 2968 N N . ASP A 1 396 ? 44.171 33.263 59.268 1.00 20.28 627 ASP A N 1
ATOM 2969 C CA . ASP A 1 396 ? 45.141 32.258 59.705 1.00 22.47 627 ASP A CA 1
ATOM 2970 C C . ASP A 1 396 ? 45.789 31.555 58.512 1.00 23.96 627 ASP A C 1
ATOM 2971 O O . ASP A 1 396 ? 46.565 30.615 58.709 1.00 27.15 627 ASP A O 1
ATOM 2976 N N . ARG A 1 397 ? 45.492 31.980 57.279 1.00 21.87 628 ARG A N 1
ATOM 2977 C CA . ARG A 1 397 ? 46.030 31.319 56.093 1.00 22.82 628 ARG A CA 1
ATOM 2978 C C . ARG A 1 397 ? 46.074 32.276 54.900 1.00 22.38 628 ARG A C 1
ATOM 2979 O O . ARG A 1 397 ? 45.744 31.920 53.770 1.00 24.39 628 ARG A O 1
ATOM 2987 N N . GLY A 1 398 ? 46.596 33.491 55.151 1.00 20.65 629 GLY A N 1
ATOM 2988 C CA . GLY A 1 398 ? 47.053 34.370 54.093 1.00 22.03 629 GLY A CA 1
ATOM 2989 C C . GLY A 1 398 ? 46.082 35.492 53.696 1.00 22.06 629 GLY A C 1
ATOM 2990 O O . GLY A 1 398 ? 46.363 36.187 52.718 1.00 24.51 629 GLY A O 1
ATOM 2991 N N . ARG A 1 399 ? 44.959 35.692 54.406 1.00 21.30 630 ARG A N 1
ATOM 2992 C CA . ARG A 1 399 ? 43.982 36.703 53.968 1.00 20.57 630 ARG A CA 1
ATOM 2993 C C . ARG A 1 399 ? 43.781 37.765 55.046 1.00 20.36 630 ARG A C 1
ATOM 2994 O O . ARG A 1 399 ? 44.100 37.529 56.217 1.00 19.91 630 ARG A O 1
ATOM 3002 N N . ALA A 1 400 ? 43.139 38.892 54.672 1.00 18.55 631 ALA A N 1
ATOM 3003 C CA . ALA A 1 400 ? 42.887 39.986 55.605 1.00 18.27 631 ALA A CA 1
ATOM 3004 C C . ALA A 1 400 ? 41.600 39.814 56.409 1.00 16.14 631 ALA A C 1
ATOM 3005 O O . ALA A 1 400 ? 41.378 40.576 57.362 1.00 15.92 631 ALA A O 1
ATOM 3007 N N . GLY A 1 401 ? 40.771 38.840 56.033 1.00 14.97 632 GLY A N 1
ATOM 3008 C CA . GLY A 1 401 ? 39.423 38.724 56.548 1.00 15.49 632 GLY A CA 1
ATOM 3009 C C . GLY A 1 401 ? 38.488 39.652 55.792 1.00 14.46 632 GLY A C 1
ATOM 3010 O O . GLY A 1 401 ? 38.959 40.508 55.054 1.00 14.70 632 GLY A O 1
ATOM 3011 N N . MET A 1 402 ? 37.188 39.445 55.996 1.00 13.53 633 MET A N 1
ATOM 3012 C CA . MET A 1 402 ? 36.211 40.364 55.429 1.00 12.96 633 MET A CA 1
ATOM 3013 C C . MET A 1 402 ? 36.074 41.581 56.347 1.00 12.80 633 MET A C 1
ATOM 3014 O O . MET A 1 402 ? 36.368 41.512 57.531 1.00 13.74 633 MET A O 1
ATOM 3019 N N . LEU A 1 403 ? 35.725 42.735 55.760 1.00 12.09 634 LEU A N 1
ATOM 3020 C CA . LEU A 1 403 ? 35.447 43.963 56.485 1.00 12.39 634 LEU A CA 1
ATOM 3021 C C . LEU A 1 403 ? 33.931 44.148 56.543 1.00 13.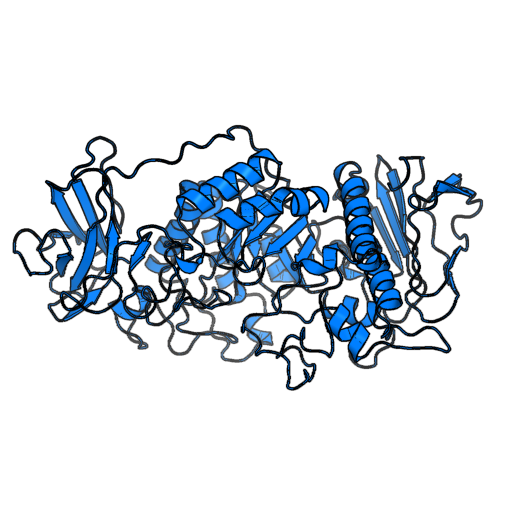05 634 LEU A C 1
ATOM 3022 O O . LEU A 1 403 ? 33.253 43.796 55.602 1.00 13.95 634 LEU A O 1
ATOM 3027 N N . LEU A 1 404 ? 33.433 44.641 57.672 1.00 12.36 635 LEU A N 1
ATOM 3028 C CA . LEU A 1 404 ? 31.996 44.745 57.896 1.00 12.77 635 LEU A CA 1
ATOM 3029 C C . LEU A 1 404 ? 31.634 46.212 58.157 1.00 12.45 635 LEU A C 1
ATOM 3030 O O . LEU A 1 404 ? 32.265 46.914 58.971 1.00 12.62 635 LEU A O 1
ATOM 3035 N N . TRP A 1 405 ? 30.550 46.661 57.523 1.00 12.51 636 TRP A N 1
ATOM 3036 C CA . TRP A 1 405 ? 29.980 47.961 57.829 1.00 12.04 636 TRP A CA 1
ATOM 3037 C C . TRP A 1 405 ? 29.552 48.023 59.284 1.00 12.13 636 TRP A C 1
ATOM 3038 O O . TRP A 1 405 ? 28.903 47.107 59.794 1.00 12.93 636 TRP A O 1
ATOM 3049 N N . HIS A 1 406 ? 29.898 49.142 59.929 1.00 11.90 637 HIS A N 1
ATOM 3050 C CA . HIS A 1 406 ? 29.577 49.376 61.336 1.00 11.13 637 HIS A CA 1
ATOM 3051 C C . HIS A 1 406 ? 28.943 50.760 61.496 1.00 10.83 637 HIS A C 1
ATOM 3052 O O . HIS A 1 406 ? 29.613 51.788 61.441 1.00 11.13 637 HIS A O 1
ATOM 3059 N N . ASN A 1 407 ? 27.608 50.759 61.605 1.00 11.57 638 ASN A N 1
ATOM 3060 C CA . ASN A 1 407 ? 26.804 51.966 61.526 1.00 12.39 638 ASN A CA 1
ATOM 3061 C C . ASN A 1 407 ? 26.730 52.665 62.878 1.00 12.64 638 ASN A C 1
ATOM 3062 O O . ASN A 1 407 ? 26.042 52.185 63.796 1.00 13.26 638 ASN A O 1
ATOM 3067 N N . LEU A 1 408 ? 27.433 53.798 62.987 1.00 12.21 639 LEU A N 1
ATOM 3068 C CA . LEU A 1 408 ? 27.349 54.623 64.188 1.00 12.57 639 LEU A CA 1
ATOM 3069 C C . LEU A 1 408 ? 26.632 55.956 63.920 1.00 12.49 639 LEU A C 1
ATOM 3070 O O . LEU A 1 408 ? 26.789 56.919 64.666 1.00 12.42 639 LEU A O 1
ATOM 3075 N N . ASN A 1 409 ? 25.801 55.990 62.893 1.00 12.43 640 ASN A N 1
ATOM 3076 C CA . ASN A 1 409 ? 25.101 57.225 62.549 1.00 12.75 640 ASN A CA 1
ATOM 3077 C C . ASN A 1 409 ? 24.211 57.738 63.681 1.00 13.00 640 ASN A C 1
ATOM 3078 O O . ASN A 1 409 ? 24.181 58.953 63.926 1.00 13.34 640 ASN A O 1
ATOM 3083 N N . ARG A 1 410 ? 23.461 56.839 64.340 1.00 12.86 641 ARG A N 1
ATOM 3084 C CA . ARG A 1 410 ? 22.555 57.268 65.400 1.00 13.92 641 ARG A CA 1
ATOM 3085 C C . ARG A 1 410 ? 23.325 57.873 66.568 1.00 13.62 641 ARG A C 1
ATOM 3086 O O . ARG A 1 410 ? 22.956 58.933 67.047 1.00 13.36 641 ARG A O 1
ATOM 3094 N N . ALA A 1 411 ? 24.375 57.185 67.025 1.00 12.43 642 ALA A N 1
ATOM 3095 C CA . ALA A 1 411 ? 25.102 57.589 68.219 1.00 12.85 642 ALA A CA 1
ATOM 3096 C C . ALA A 1 411 ? 25.851 58.892 67.934 1.00 13.00 642 ALA A C 1
ATOM 3097 O O . ALA A 1 411 ? 25.847 59.801 68.761 1.00 14.01 642 ALA A O 1
ATOM 3099 N N . PHE A 1 412 ? 26.457 59.018 66.744 1.00 11.89 643 PHE A N 1
ATOM 3100 C CA . PHE A 1 412 ? 27.072 60.283 66.368 1.00 11.63 643 PHE A CA 1
ATOM 3101 C C . PHE A 1 412 ? 26.003 61.379 66.242 1.00 12.24 643 PHE A C 1
ATOM 3102 O O . PHE A 1 412 ? 26.269 62.507 66.630 1.00 13.25 643 PHE A O 1
ATOM 3110 N N . SER A 1 413 ? 24.803 61.046 65.739 1.00 13.63 644 SER A N 1
ATOM 3111 C CA . SER A 1 413 ? 23.725 62.014 65.593 1.00 13.91 644 SER A CA 1
ATOM 3112 C C . SER A 1 413 ? 23.368 62.593 66.950 1.00 12.99 644 SER A C 1
ATOM 3113 O O . SER A 1 413 ? 23.312 63.808 67.129 1.00 13.63 644 SER A O 1
ATOM 3116 N N . GLN A 1 414 ? 23.159 61.714 67.910 1.00 14.11 645 GLN A N 1
ATOM 3117 C CA . GLN A 1 414 ? 22.784 62.171 69.240 1.00 14.05 645 GLN A CA 1
ATOM 3118 C C . GLN A 1 414 ? 23.908 63.011 69.849 1.00 13.67 645 GLN A C 1
ATOM 3119 O O . GLN A 1 414 ? 23.671 64.048 70.464 1.00 13.03 645 GLN A O 1
ATOM 3125 N N . SER A 1 415 ? 25.153 62.560 69.662 1.00 12.47 646 SER A N 1
ATOM 3126 C CA . SER A 1 415 ? 26.313 63.250 70.192 1.00 12.64 646 SER A CA 1
ATOM 3127 C C . SER A 1 415 ? 26.452 64.663 69.618 1.00 13.57 646 SER A C 1
ATOM 3128 O O . SER A 1 415 ? 26.670 65.615 70.385 1.00 13.95 646 SER A O 1
ATOM 3131 N N . VAL A 1 416 ? 26.320 64.832 68.291 1.00 12.28 647 VAL A N 1
ATOM 3132 C CA . VAL A 1 416 ? 26.522 66.151 67.709 1.00 12.75 647 VAL A CA 1
ATOM 3133 C C . VAL A 1 416 ? 25.299 67.033 67.939 1.00 13.93 647 VAL A C 1
ATOM 3134 O O . VAL A 1 416 ? 25.467 68.248 68.035 1.00 13.94 647 VAL A O 1
ATOM 3138 N N . MET A 1 417 ? 24.104 66.441 68.045 1.00 14.24 648 MET A N 1
ATOM 3139 C CA . MET A 1 417 ? 22.928 67.262 68.314 1.00 14.07 648 MET A CA 1
ATOM 3140 C C . MET A 1 417 ? 22.998 67.797 69.733 1.00 14.40 648 MET A C 1
ATOM 3141 O O . MET A 1 417 ? 22.363 68.814 70.020 1.00 14.99 648 MET A O 1
ATOM 3146 N N . GLY A 1 418 ? 23.717 67.105 70.624 1.00 13.27 649 GLY A N 1
ATOM 3147 C CA . GLY A 1 418 ? 23.771 67.520 72.024 1.00 14.65 649 GLY A CA 1
ATOM 3148 C C . GLY A 1 418 ? 22.700 66.920 72.927 1.00 15.87 649 GLY A C 1
ATOM 3149 O O . GLY A 1 418 ? 22.567 67.361 74.079 1.00 17.01 649 GLY A O 1
ATOM 3150 N N . TYR A 1 419 ? 22.045 65.850 72.458 1.00 15.13 650 TYR A N 1
ATOM 3151 C CA . TYR A 1 419 ? 21.056 65.123 73.241 1.00 15.81 650 TYR A CA 1
ATOM 3152 C C . TYR A 1 419 ? 21.757 63.860 73.712 1.00 14.26 650 TYR A C 1
ATOM 3153 O O . TYR A 1 419 ? 21.586 62.796 73.122 1.00 15.11 650 TYR A O 1
ATOM 3162 N N . LEU A 1 420 ? 22.557 63.985 74.768 1.00 14.41 651 LEU A N 1
ATOM 3163 C CA . LEU A 1 420 ? 23.401 62.870 75.157 1.00 14.79 651 LEU A CA 1
ATOM 3164 C C . LEU A 1 420 ? 22.676 61.876 76.057 1.00 15.23 651 LEU A C 1
ATOM 3165 O O . LEU A 1 420 ? 23.070 60.730 76.068 1.00 18.04 651 LEU A O 1
ATOM 3170 N N . ASN A 1 421 ? 21.610 62.290 76.754 1.00 17.12 652 ASN A N 1
ATOM 3171 C CA . ASN A 1 421 ? 20.848 61.371 77.593 1.00 17.72 652 ASN A CA 1
ATOM 3172 C C . ASN A 1 421 ? 19.448 61.210 76.996 1.00 17.32 652 ASN A C 1
ATOM 3173 O O . ASN A 1 421 ? 18.420 61.274 77.679 1.00 16.22 652 ASN A O 1
ATOM 3178 N N . ASP A 1 422 ? 19.417 61.026 75.674 1.00 15.98 653 ASP A N 1
ATOM 3179 C CA . ASP A 1 422 ? 18.158 60.891 74.964 1.00 16.20 653 ASP A CA 1
ATOM 3180 C C . ASP A 1 422 ? 17.400 59.677 75.476 1.00 16.42 653 ASP A C 1
ATOM 3181 O O . ASP A 1 422 ? 18.001 58.642 75.762 1.00 16.79 653 ASP A O 1
ATOM 3186 N N . PRO A 1 423 ? 16.057 59.771 75.603 1.00 17.64 654 PRO A N 1
ATOM 3187 C CA . PRO A 1 423 ? 15.268 58.676 76.153 1.00 17.83 654 PRO A CA 1
ATOM 3188 C C . PRO A 1 423 ? 15.135 57.451 75.254 1.00 18.23 654 PRO A C 1
ATOM 3189 O O . PRO A 1 423 ? 14.674 56.395 75.688 1.00 19.55 654 PRO A O 1
ATOM 3193 N N . ASN A 1 424 ? 15.495 57.589 73.970 1.00 17.14 655 ASN A N 1
ATOM 3194 C CA . ASN A 1 424 ? 15.280 56.529 72.995 1.00 16.57 655 ASN A CA 1
ATOM 3195 C C . ASN A 1 424 ? 16.585 56.042 72.354 1.00 15.79 655 ASN A C 1
ATOM 3196 O O . ASN A 1 424 ? 16.735 54.843 72.086 1.00 17.51 655 ASN A O 1
ATOM 3201 N N . PHE A 1 425 ? 17.498 56.981 72.061 1.00 14.87 656 PHE A N 1
ATOM 3202 C CA . PHE A 1 425 ? 18.641 56.717 71.203 1.00 15.21 656 PHE A CA 1
ATOM 3203 C C . PHE A 1 425 ? 19.927 56.934 71.983 1.00 15.23 656 PHE A C 1
ATOM 3204 O O . PHE A 1 425 ? 20.153 58.007 72.514 1.00 16.15 656 PHE A O 1
ATOM 3212 N N . SER A 1 426 ? 20.777 55.901 72.006 1.00 14.09 657 SER A N 1
ATOM 3213 C CA . SER A 1 426 ? 22.067 55.930 72.684 1.00 14.36 657 SER A CA 1
ATOM 3214 C C . SER A 1 426 ? 23.002 56.928 72.026 1.00 14.68 657 SER A C 1
ATOM 3215 O O . SER A 1 426 ? 23.059 56.981 70.803 1.00 15.10 657 SER A O 1
ATOM 3218 N N . SER A 1 427 ? 23.760 57.655 72.845 1.00 15.19 658 SER A N 1
ATOM 3219 C CA . SER A 1 427 ? 24.838 58.521 72.355 1.00 14.03 658 SER A CA 1
ATOM 3220 C C . SER A 1 427 ? 26.196 57.888 72.672 1.00 13.68 658 SER A C 1
ATOM 3221 O O . SER A 1 427 ? 27.232 58.545 72.523 1.00 13.79 658 SER A O 1
ATOM 3224 N N . ASP A 1 428 ? 26.198 56.631 73.123 1.00 14.15 659 ASP A N 1
ATOM 3225 C CA . ASP A 1 428 ? 27.417 55.936 73.486 1.00 13.98 659 ASP A CA 1
ATOM 3226 C C . ASP A 1 428 ? 28.260 55.680 72.242 1.00 13.64 659 ASP A C 1
ATOM 3227 O O . ASP A 1 428 ? 27.803 55.036 71.300 1.00 13.65 659 ASP A O 1
ATOM 3232 N N . LEU A 1 429 ? 29.531 56.117 72.287 1.00 13.45 660 LEU A N 1
ATOM 3233 C CA . LEU A 1 429 ? 30.430 55.950 71.152 1.00 13.91 660 LEU A CA 1
ATOM 3234 C C . LEU A 1 429 ? 31.501 54.902 71.438 1.00 14.66 660 LEU A C 1
ATOM 3235 O O . LEU A 1 429 ? 32.396 54.727 70.621 1.00 14.37 660 LEU A O 1
ATOM 3240 N N . THR A 1 430 ? 31.406 54.186 72.557 1.00 15.84 661 THR A N 1
ATOM 3241 C CA . THR A 1 430 ? 32.448 53.261 72.980 1.00 15.87 661 THR A CA 1
ATOM 3242 C C . THR A 1 430 ? 32.793 52.220 71.916 1.00 15.79 661 THR A C 1
ATOM 3243 O O . THR A 1 430 ? 33.944 51.829 71.761 1.00 14.91 661 THR A O 1
ATOM 3247 N N . THR A 1 431 ? 31.787 51.746 71.183 1.00 15.27 662 THR A N 1
ATOM 3248 C CA . THR A 1 431 ? 31.982 50.648 70.247 1.00 16.71 662 THR A CA 1
ATOM 3249 C C . THR A 1 431 ? 32.682 51.088 68.965 1.00 16.23 662 THR A C 1
ATOM 3250 O O . THR A 1 431 ? 32.925 50.266 68.085 1.00 18.18 662 THR A O 1
ATOM 3254 N N . ILE A 1 432 ? 33.067 52.362 68.848 1.00 15.81 663 ILE A N 1
ATOM 3255 C CA . ILE A 1 432 ? 33.865 52.763 67.706 1.00 16.64 663 ILE A CA 1
ATOM 3256 C C . ILE A 1 432 ? 35.168 51.962 67.658 1.00 16.19 663 ILE A C 1
ATOM 3257 O O . ILE A 1 432 ? 35.680 51.683 66.573 1.00 16.22 663 ILE A O 1
ATOM 3262 N N . TYR A 1 433 ? 35.669 51.553 68.822 1.00 13.70 664 TYR A N 1
ATOM 3263 C CA . TYR A 1 433 ? 36.869 50.751 68.884 1.00 13.37 664 TYR A CA 1
ATOM 3264 C C . TYR A 1 433 ? 36.469 49.280 68.836 1.00 13.63 664 TYR A C 1
ATOM 3265 O O . TYR A 1 433 ? 35.677 48.838 69.666 1.00 13.49 664 TYR A O 1
ATOM 3274 N N . TYR A 1 434 ? 37.062 48.520 67.911 1.00 13.03 665 TYR A N 1
ATOM 3275 C CA . TYR A 1 434 ? 36.621 47.168 67.595 1.00 14.10 665 TYR A CA 1
ATOM 3276 C C . TYR A 1 434 ? 36.577 46.257 68.826 1.00 15.44 665 TYR A C 1
ATOM 3277 O O . TYR A 1 434 ? 35.672 45.436 68.922 1.00 16.69 665 TYR A O 1
ATOM 3286 N N . LYS A 1 435 ? 37.533 46.361 69.767 1.00 15.50 666 LYS A N 1
ATOM 3287 C CA . LYS A 1 435 ? 37.543 45.418 70.884 1.00 16.60 666 LYS A CA 1
ATOM 3288 C C . LYS A 1 435 ? 36.324 45.644 71.784 1.00 18.50 666 LYS A C 1
ATOM 3289 O O . LYS A 1 435 ? 35.883 44.705 72.456 1.00 19.22 666 LYS A O 1
ATOM 3295 N N . ASN A 1 436 ? 35.796 46.874 71.816 1.00 18.84 667 ASN A N 1
ATOM 3296 C CA . ASN A 1 436 ? 34.661 47.197 72.666 1.00 21.99 667 ASN A CA 1
ATOM 3297 C C . ASN A 1 436 ? 33.383 46.629 72.070 1.00 25.36 667 ASN A C 1
ATOM 3298 O O . ASN A 1 436 ? 32.323 46.641 72.702 1.00 30.24 667 ASN A O 1
ATOM 3303 N N . ARG A 1 437 ? 33.449 46.181 70.824 1.00 24.90 668 ARG A N 1
ATOM 3304 C CA . ARG A 1 437 ? 32.336 45.434 70.287 1.00 28.74 668 ARG A CA 1
ATOM 3305 C C . ARG A 1 437 ? 32.629 43.943 70.350 1.00 30.02 668 ARG A C 1
ATOM 3306 O O . ARG A 1 437 ? 31.917 43.132 69.763 1.00 39.63 668 ARG A O 1
ATOM 3314 N N . GLY A 1 438 ? 33.705 43.582 71.037 1.00 26.04 669 GLY A N 1
ATOM 3315 C CA . GLY A 1 438 ? 34.057 42.189 71.215 1.00 26.96 669 GLY A CA 1
ATOM 3316 C C . GLY A 1 438 ? 34.712 41.572 69.988 1.00 26.90 669 GLY A C 1
ATOM 3317 O O . GLY A 1 438 ? 34.736 40.356 69.869 1.00 30.46 669 GLY A O 1
ATOM 3318 N N . PHE A 1 439 ? 35.252 42.397 69.073 1.00 20.09 670 PHE A N 1
ATOM 3319 C CA . PHE A 1 439 ? 35.959 41.870 67.931 1.00 19.15 670 PHE A CA 1
ATOM 3320 C C . PHE A 1 439 ? 37.444 41.863 68.210 1.00 18.38 670 PHE A C 1
ATOM 3321 O O . PHE A 1 439 ? 37.965 42.852 68.740 1.00 18.12 670 PHE A O 1
ATOM 3329 N N . PRO A 1 440 ? 38.173 40.781 67.881 1.00 18.94 671 PRO A N 1
ATOM 3330 C CA . PRO A 1 440 ? 39.603 40.734 68.146 1.00 18.59 671 PRO A CA 1
ATOM 3331 C C . PRO A 1 440 ? 40.531 41.486 67.205 1.00 17.77 671 PRO A C 1
ATOM 3332 O O . PRO A 1 440 ? 41.672 41.693 67.554 1.00 18.17 671 PRO A O 1
ATOM 3336 N N . THR A 1 441 ? 40.035 41.899 66.020 1.00 16.36 672 THR A N 1
ATOM 3337 C CA . THR A 1 441 ? 40.847 42.515 64.982 1.00 16.24 672 THR A CA 1
ATOM 3338 C C . THR A 1 441 ? 40.073 43.672 64.342 1.00 14.01 672 THR A C 1
ATOM 3339 O O . THR A 1 441 ? 38.836 43.712 64.399 1.00 14.50 672 THR A O 1
ATOM 3343 N N . PRO A 1 442 ? 40.780 44.656 63.777 1.00 14.10 673 PRO A N 1
ATOM 3344 C CA . PRO A 1 442 ? 40.155 45.862 63.221 1.00 13.05 673 PRO A CA 1
ATOM 3345 C C . PRO A 1 442 ? 39.515 45.624 61.849 1.00 12.89 673 PRO A C 1
ATOM 3346 O O . PRO A 1 442 ? 39.966 46.104 60.826 1.00 13.85 673 PRO A O 1
ATOM 3350 N N . ASN A 1 443 ? 38.406 44.896 61.846 1.00 12.51 674 ASN A N 1
ATOM 3351 C CA . ASN A 1 443 ? 37.714 44.513 60.630 1.00 11.57 674 ASN A CA 1
ATOM 3352 C C . ASN A 1 443 ? 36.365 45.218 60.508 1.00 12.36 674 ASN A C 1
ATOM 3353 O O . ASN A 1 443 ? 35.605 44.874 59.620 1.00 13.79 674 ASN A O 1
ATOM 3358 N N . LEU A 1 444 ? 36.081 46.194 61.361 1.00 11.85 675 LEU A N 1
ATOM 3359 C CA . LEU A 1 444 ? 34.838 46.965 61.310 1.00 11.83 675 LEU A CA 1
ATOM 3360 C C . LEU A 1 444 ? 35.119 48.313 60.653 1.00 11.66 675 LEU A C 1
ATOM 3361 O O . LEU A 1 444 ? 35.982 49.061 61.114 1.00 11.56 675 LEU A O 1
ATOM 3366 N N . ILE A 1 445 ? 34.332 48.658 59.624 1.00 12.05 676 ILE A N 1
ATOM 3367 C CA . ILE A 1 445 ? 34.376 49.979 59.001 1.00 12.32 676 ILE A CA 1
ATOM 3368 C C . ILE A 1 445 ? 33.329 50.846 59.697 1.00 11.80 676 ILE A C 1
ATOM 3369 O O . ILE A 1 445 ? 32.141 50.757 59.399 1.00 12.35 676 ILE A O 1
ATOM 3374 N N . ALA A 1 446 ? 33.777 51.680 60.627 1.00 12.28 677 ALA A N 1
ATOM 3375 C CA . ALA A 1 446 ? 32.866 52.584 61.305 1.00 11.59 677 ALA A CA 1
ATOM 3376 C C . ALA A 1 446 ? 32.550 53.766 60.408 1.00 11.46 677 ALA A C 1
ATOM 3377 O O . ALA A 1 446 ? 33.420 54.298 59.709 1.00 11.49 677 ALA A O 1
ATOM 3379 N N . TYR A 1 447 ? 31.297 54.252 60.516 1.00 11.08 678 TYR A N 1
ATOM 3380 C CA . TYR A 1 447 ? 30.943 55.491 59.861 1.00 11.61 678 TYR A CA 1
ATOM 3381 C C . TYR A 1 447 ? 29.940 56.267 60.701 1.00 11.36 678 TYR A C 1
ATOM 3382 O O . TYR A 1 447 ? 29.093 55.688 61.376 1.00 12.05 678 TYR A O 1
ATOM 3391 N N . MET A 1 448 ? 30.057 57.588 60.594 1.00 11.77 679 MET A N 1
ATOM 3392 C CA . MET A 1 448 ? 29.085 58.551 61.108 1.00 12.56 679 MET A CA 1
ATOM 3393 C C . MET A 1 448 ? 27.958 58.705 60.089 1.00 12.31 679 MET A C 1
ATOM 3394 O O . MET A 1 448 ? 26.835 59.042 60.470 1.00 13.15 679 MET A O 1
ATOM 3399 N N . GLU A 1 449 ? 28.296 58.564 58.792 1.00 11.06 680 GLU A N 1
ATOM 3400 C CA . GLU A 1 449 ? 27.413 58.866 57.679 1.00 12.09 680 GLU A CA 1
ATOM 3401 C C . GLU A 1 449 ? 27.616 57.831 56.577 1.00 12.55 680 GLU A C 1
ATOM 3402 O O . GLU A 1 449 ? 28.730 57.355 56.327 1.00 12.06 680 GLU A O 1
ATOM 3408 N N . SER A 1 450 ? 26.518 57.524 55.901 1.00 12.12 681 SER A N 1
ATOM 3409 C CA . SER A 1 450 ? 26.537 56.763 54.667 1.00 12.21 681 SER A CA 1
ATOM 3410 C C . SER A 1 450 ? 25.394 57.281 53.804 1.00 12.07 681 SER A C 1
ATOM 3411 O O . SER A 1 450 ? 24.523 58.018 54.273 1.00 13.05 681 SER A O 1
ATOM 3414 N N . HIS A 1 451 ? 25.353 56.797 52.562 1.00 11.80 682 HIS A N 1
ATOM 3415 C CA . HIS A 1 451 ? 24.296 57.229 51.662 1.00 12.42 682 HIS A CA 1
ATOM 3416 C C . HIS A 1 451 ? 22.916 56.818 52.188 1.00 12.16 682 HIS A C 1
ATOM 3417 O O . HIS A 1 451 ? 21.907 57.356 51.735 1.00 13.12 682 HIS A O 1
ATOM 3424 N N . ASP A 1 452 ? 22.853 55.772 53.025 1.00 12.03 683 ASP A N 1
ATOM 3425 C CA . ASP A 1 452 ? 21.577 55.292 53.537 1.00 13.08 683 ASP A CA 1
ATOM 3426 C C . ASP A 1 452 ? 21.089 56.042 54.776 1.00 13.14 683 ASP A C 1
ATOM 3427 O O . ASP A 1 452 ? 19.944 55.829 55.222 1.00 13.75 683 ASP A O 1
ATOM 3432 N N . GLU A 1 453 ? 21.906 56.946 55.319 1.00 12.26 684 GLU A N 1
ATOM 3433 C CA . GLU A 1 453 ? 21.635 57.564 56.605 1.00 13.23 684 GLU A CA 1
ATOM 3434 C C . GLU A 1 453 ? 21.456 59.072 56.437 1.00 12.84 684 GLU A C 1
ATOM 3435 O O . GLU A 1 453 ? 21.972 59.674 55.485 1.00 13.04 684 GLU A O 1
ATOM 3441 N N . GLN A 1 454 ? 20.781 59.666 57.422 1.00 12.27 685 GLN A N 1
ATOM 3442 C CA . GLN A 1 454 ? 20.590 61.102 57.493 1.00 12.56 685 GLN A CA 1
ATOM 3443 C C . GLN A 1 454 ? 21.939 61.809 57.588 1.00 12.64 685 GLN A C 1
ATOM 3444 O O . GLN A 1 454 ? 22.868 61.337 58.240 1.00 12.47 685 GLN A O 1
ATOM 3450 N N . TRP A 1 455 ? 22.002 63.009 57.026 1.00 13.09 686 TRP A N 1
ATOM 3451 C CA . TRP A 1 455 ? 23.163 63.869 57.238 1.00 13.17 686 TRP A CA 1
ATOM 3452 C C . TRP A 1 455 ? 23.162 64.365 58.673 1.00 14.19 686 TRP A C 1
ATOM 3453 O O . TRP A 1 455 ? 22.129 64.819 59.175 1.00 13.48 686 TRP A O 1
ATOM 3464 N N . LEU A 1 456 ? 24.326 64.323 59.313 1.00 12.69 687 LEU A N 1
ATOM 3465 C CA . LEU A 1 456 ? 24.436 64.852 60.660 1.00 12.81 687 LEU A CA 1
ATOM 3466 C C . LEU A 1 456 ? 24.057 66.332 60.705 1.00 13.42 687 LEU A C 1
ATOM 3467 O O . LEU A 1 456 ? 23.421 66.764 61.649 1.00 13.36 687 LEU A O 1
ATOM 3472 N N . MET A 1 457 ? 24.458 67.111 59.702 1.00 13.85 688 MET A N 1
ATOM 3473 C CA . MET A 1 457 ? 24.152 68.546 59.679 1.00 14.40 688 MET A CA 1
ATOM 3474 C C . MET A 1 457 ? 22.640 68.768 59.558 1.00 14.26 688 MET A C 1
ATOM 3475 O O . MET A 1 457 ? 22.113 69.761 60.073 1.00 14.65 688 MET A O 1
ATOM 3480 N N . TYR A 1 458 ? 21.911 67.886 58.858 1.00 14.68 689 TYR A N 1
ATOM 3481 C CA . TYR A 1 458 ? 20.457 68.002 58.845 1.00 14.17 689 TYR A CA 1
ATOM 3482 C C . TYR A 1 458 ? 19.929 67.912 60.278 1.00 15.08 689 TYR A C 1
ATOM 3483 O O . TYR A 1 458 ? 19.161 68.766 60.743 1.00 15.61 689 TYR A O 1
ATOM 3492 N N . ARG A 1 459 ? 20.366 66.894 61.017 1.00 13.52 690 ARG A N 1
ATOM 3493 C CA . ARG A 1 459 ? 19.830 66.698 62.354 1.00 14.09 690 ARG A CA 1
ATOM 3494 C C . ARG A 1 459 ? 20.224 67.835 63.297 1.00 15.55 690 ARG A C 1
ATOM 3495 O O . ARG A 1 459 ? 19.407 68.281 64.100 1.00 15.40 690 ARG A O 1
ATOM 3503 N N . MET A 1 460 ? 21.457 68.344 63.180 1.00 14.73 691 MET A N 1
ATOM 3504 C CA . MET A 1 460 ? 21.863 69.455 64.026 1.00 14.63 691 MET A CA 1
ATOM 3505 C C . MET A 1 460 ? 21.033 70.703 63.719 1.00 14.47 691 MET A C 1
ATOM 3506 O O . MET A 1 460 ? 20.534 71.336 64.646 1.00 15.29 691 MET A O 1
ATOM 3511 N N . ARG A 1 461 ? 20.906 71.064 62.446 1.00 14.48 692 ARG A N 1
ATOM 3512 C CA . ARG A 1 461 ? 20.261 72.326 62.094 1.00 15.01 692 ARG A CA 1
ATOM 3513 C C . ARG A 1 461 ? 18.750 72.240 62.309 1.00 16.38 692 ARG A C 1
ATOM 3514 O O . ARG A 1 461 ? 18.145 73.259 62.666 1.00 15.81 692 ARG A O 1
ATOM 3522 N N . ALA A 1 462 ? 18.149 71.059 62.112 1.00 14.79 693 ALA A N 1
ATOM 3523 C CA . ALA A 1 462 ? 16.714 70.917 62.273 1.00 15.35 693 ALA A CA 1
ATOM 3524 C C . ALA A 1 462 ? 16.333 70.706 63.726 1.00 15.31 693 ALA A C 1
ATOM 3525 O O . ALA A 1 462 ? 15.266 71.187 64.137 1.00 16.71 693 ALA A O 1
ATOM 3527 N N . TYR A 1 463 ? 17.155 69.971 64.492 1.00 14.88 694 TYR A N 1
ATOM 3528 C CA . TYR A 1 463 ? 16.724 69.470 65.784 1.00 15.25 694 TYR A CA 1
ATOM 3529 C C . TYR A 1 463 ? 17.682 69.761 66.927 1.00 15.90 694 TYR A C 1
ATOM 3530 O O . TYR A 1 463 ? 17.347 69.443 68.048 1.00 16.46 694 TYR A O 1
ATOM 3539 N N . GLY A 1 464 ? 18.840 70.374 66.652 1.00 15.65 695 GLY A N 1
ATOM 3540 C CA . GLY A 1 464 ? 19.912 70.474 67.639 1.00 16.61 695 GLY A CA 1
ATOM 3541 C C . GLY A 1 464 ? 19.488 71.156 68.943 1.00 16.17 695 GLY A C 1
ATOM 3542 O O . GLY A 1 464 ? 18.575 71.999 68.990 1.00 15.88 695 GLY A O 1
ATOM 3543 N N . ALA A 1 465 ? 20.198 70.799 70.012 1.00 14.90 696 ALA A N 1
ATOM 3544 C CA . ALA A 1 465 ? 19.966 71.332 71.343 1.00 15.63 696 ALA A CA 1
ATOM 3545 C C . ALA A 1 465 ? 20.521 72.754 71.447 1.00 16.59 696 ALA A C 1
ATOM 3546 O O . ALA A 1 465 ? 21.304 73.197 70.614 1.00 15.96 696 ALA A O 1
ATOM 3548 N N . ARG A 1 466 ? 20.065 73.475 72.471 1.00 18.46 697 ARG A N 1
ATOM 3549 C CA . ARG A 1 466 ? 20.578 74.812 72.738 1.00 17.35 697 ARG A CA 1
ATOM 3550 C C . ARG A 1 466 ? 20.510 75.095 74.235 1.00 17.92 697 ARG A C 1
ATOM 3551 O O . ARG A 1 466 ? 19.719 74.523 74.958 1.00 17.97 697 ARG A O 1
ATOM 3559 N N . GLN A 1 467 ? 21.428 75.948 74.687 1.00 17.71 698 GLN A N 1
ATOM 3560 C CA . GLN A 1 467 ? 21.439 76.406 76.060 1.00 19.79 698 GLN A CA 1
ATOM 3561 C C . GLN A 1 467 ? 21.973 77.829 76.042 1.00 21.09 698 GLN A C 1
ATOM 3562 O O . GLN A 1 467 ? 23.064 78.095 75.537 1.00 20.41 698 GLN A O 1
ATOM 3568 N N . GLY A 1 468 ? 21.137 78.770 76.500 1.00 22.98 699 GLY A N 1
ATOM 3569 C CA . GLY A 1 468 ? 21.496 80.170 76.426 1.00 22.23 699 GLY A CA 1
ATOM 3570 C C . GLY A 1 468 ? 21.767 80.608 74.996 1.00 21.79 699 GLY A C 1
ATOM 3571 O O . GLY A 1 468 ? 20.961 80.404 74.094 1.00 21.26 699 GLY A O 1
ATOM 3572 N N . ALA A 1 469 ? 22.960 81.172 74.774 1.00 20.47 700 ALA A N 1
ATOM 3573 C CA . ALA A 1 469 ? 23.311 81.707 73.476 1.00 19.71 700 ALA A CA 1
ATOM 3574 C C . ALA A 1 469 ? 24.016 80.658 72.602 1.00 19.13 700 ALA A C 1
ATOM 3575 O O . ALA A 1 469 ? 24.379 80.969 71.483 1.00 19.51 700 ALA A O 1
ATOM 3577 N N . TYR A 1 470 ? 24.179 79.431 73.097 1.00 18.96 701 TYR A N 1
ATOM 3578 C CA . TYR A 1 470 ? 24.869 78.369 72.366 1.00 18.96 701 TYR A CA 1
ATOM 3579 C C . TYR A 1 470 ? 23.829 77.480 71.693 1.00 17.62 701 TYR A C 1
ATOM 3580 O O . TYR A 1 470 ? 23.072 76.792 72.373 1.00 17.63 701 TYR A O 1
ATOM 3589 N N . ASP A 1 471 ? 23.811 77.504 70.368 1.00 16.60 702 ASP A N 1
ATOM 3590 C CA . ASP A 1 471 ? 22.718 76.886 69.632 1.00 17.63 702 ASP A CA 1
ATOM 3591 C C . ASP A 1 471 ? 23.303 75.955 68.581 1.00 15.90 702 ASP A C 1
ATOM 3592 O O . ASP A 1 471 ? 23.823 76.431 67.591 1.00 16.91 702 ASP A O 1
ATOM 3597 N N . VAL A 1 472 ? 23.114 74.647 68.761 1.00 14.84 703 VAL A N 1
ATOM 3598 C CA . VAL A 1 472 ? 23.594 73.672 67.794 1.00 14.86 703 VAL A CA 1
ATOM 3599 C C . VAL A 1 472 ? 22.916 73.818 66.431 1.00 16.03 703 VAL A C 1
ATOM 3600 O O . VAL A 1 472 ? 23.476 73.415 65.416 1.00 16.74 703 VAL A O 1
ATOM 3604 N N . ARG A 1 473 ? 21.741 74.471 66.359 1.00 15.74 704 ARG A N 1
ATOM 3605 C CA . ARG A 1 473 ? 21.083 74.686 65.080 1.00 16.49 704 ARG A CA 1
ATOM 3606 C C . ARG A 1 473 ? 21.752 75.770 64.231 1.00 16.17 704 ARG A C 1
ATOM 3607 O O . ARG A 1 473 ? 21.441 75.875 63.044 1.00 18.71 704 ARG A O 1
ATOM 3615 N N . SER A 1 474 ? 22.628 76.582 64.825 1.00 16.29 705 SER A N 1
ATOM 3616 C CA . SER A 1 474 ? 23.391 77.593 64.108 1.00 19.98 705 SER A CA 1
ATOM 3617 C C . SER A 1 474 ? 24.498 76.932 63.281 1.00 18.03 705 SER A C 1
ATOM 3618 O O . SER A 1 474 ? 25.262 76.150 63.826 1.00 17.48 705 SER A O 1
ATOM 3621 N N . LEU A 1 475 ? 24.634 77.301 61.999 1.00 17.63 706 LEU A N 1
ATOM 3622 C CA . LEU A 1 475 ? 25.594 76.651 61.116 1.00 17.26 706 LEU A CA 1
ATOM 3623 C C . LEU A 1 475 ? 27.002 76.671 61.707 1.00 16.48 706 LEU A C 1
ATOM 3624 O O . LEU A 1 475 ? 27.723 75.657 61.703 1.00 16.94 706 LEU A O 1
ATOM 3629 N N . PRO A 1 476 ? 27.535 77.824 62.157 1.00 16.84 707 PRO A N 1
ATOM 3630 C CA . PRO A 1 476 ? 28.928 77.829 62.589 1.00 16.49 707 PRO A CA 1
ATOM 3631 C C . PRO A 1 476 ? 29.132 76.951 63.826 1.00 16.96 707 PRO A C 1
ATOM 3632 O O . PRO A 1 476 ? 30.177 76.322 64.007 1.00 16.27 707 PRO A O 1
ATOM 3636 N N . VAL A 1 477 ? 28.119 76.879 64.690 1.00 16.67 708 VAL A N 1
ATOM 3637 C CA . VAL A 1 477 ? 28.208 76.034 65.864 1.00 16.65 708 VAL A CA 1
ATOM 3638 C C . VAL A 1 477 ? 28.210 74.551 65.466 1.00 15.64 708 VAL A C 1
ATOM 3639 O O . VAL A 1 477 ? 28.989 73.730 65.963 1.00 14.85 708 VAL A O 1
ATOM 3643 N N . ALA A 1 478 ? 27.296 74.208 64.573 1.00 14.91 709 ALA A N 1
ATOM 3644 C CA . ALA A 1 478 ? 27.178 72.855 64.045 1.00 13.50 709 ALA A CA 1
ATOM 3645 C C . ALA A 1 478 ? 28.473 72.407 63.341 1.00 13.32 709 ALA A C 1
ATOM 3646 O O . ALA A 1 478 ? 28.934 71.268 63.502 1.00 12.99 709 ALA A O 1
ATOM 3648 N N . LEU A 1 479 ? 29.084 73.289 62.534 1.00 13.54 710 LEU A N 1
ATOM 3649 C CA . LEU A 1 479 ? 30.337 72.938 61.871 1.00 14.41 710 LEU A CA 1
ATOM 3650 C C . LEU A 1 479 ? 31.407 72.594 62.896 1.00 15.05 710 LEU A C 1
ATOM 3651 O O . LEU A 1 479 ? 32.181 71.647 62.708 1.00 13.38 710 LEU A O 1
ATOM 3656 N N . ASP A 1 480 ? 31.471 73.358 64.000 1.00 15.09 711 ASP A N 1
ATOM 3657 C CA . ASP A 1 480 ? 32.420 73.074 65.063 1.00 14.30 711 ASP A CA 1
ATOM 3658 C C . ASP A 1 480 ? 32.155 71.683 65.660 1.00 14.06 711 ASP A C 1
ATOM 3659 O O . ASP A 1 480 ? 33.082 70.935 65.970 1.00 14.31 711 ASP A O 1
ATOM 3664 N N . ARG A 1 481 ? 30.889 71.288 65.790 1.00 14.19 712 ARG A N 1
ATOM 3665 C CA . ARG A 1 481 ? 30.557 69.976 66.340 1.00 14.39 712 ARG A CA 1
ATOM 3666 C C . ARG A 1 481 ? 31.014 68.872 65.398 1.00 13.70 712 ARG A C 1
ATOM 3667 O O . ARG A 1 481 ? 31.348 67.797 65.889 1.00 13.07 712 ARG A O 1
ATOM 3675 N N . MET A 1 482 ? 31.103 69.134 64.092 1.00 13.93 713 MET A N 1
ATOM 3676 C CA . MET A 1 482 ? 31.579 68.098 63.181 1.00 13.12 713 MET A CA 1
ATOM 3677 C C . MET A 1 482 ? 33.094 67.987 63.264 1.00 12.79 713 MET A C 1
ATOM 3678 O O . MET A 1 482 ? 33.623 66.900 63.038 1.00 12.99 713 MET A O 1
ATOM 3683 N N . LYS A 1 483 ? 33.766 69.065 63.671 1.00 12.47 714 LYS A N 1
ATOM 3684 C CA . LYS A 1 483 ? 35.199 68.961 63.939 1.00 12.37 714 LYS A CA 1
ATOM 3685 C C . LYS A 1 483 ? 35.423 68.028 65.138 1.00 12.42 714 LYS A C 1
ATOM 3686 O O . LYS A 1 483 ? 36.303 67.152 65.113 1.00 13.13 714 LYS A O 1
ATOM 3692 N N . LEU A 1 484 ? 34.660 68.266 66.210 1.00 13.56 715 LEU A N 1
ATOM 3693 C CA . LEU A 1 484 ? 34.649 67.444 67.409 1.00 12.49 715 LEU A CA 1
ATOM 3694 C C . LEU A 1 484 ? 34.350 65.993 67.054 1.00 11.61 715 LEU A C 1
ATOM 3695 O O . LEU A 1 484 ? 35.052 65.103 67.521 1.00 12.24 715 LEU A O 1
ATOM 3700 N N . ALA A 1 485 ? 33.290 65.748 66.265 1.00 12.78 716 ALA A N 1
ATOM 3701 C CA . ALA A 1 485 ? 32.968 64.390 65.862 1.00 12.73 716 ALA A CA 1
ATOM 3702 C C . ALA A 1 485 ? 34.180 63.727 65.210 1.00 12.43 716 ALA A C 1
ATOM 3703 O O . ALA A 1 485 ? 34.528 62.571 65.517 1.00 12.60 716 ALA A O 1
ATOM 3705 N N . GLY A 1 486 ? 34.827 64.457 64.292 1.00 12.80 717 GLY A N 1
ATOM 3706 C CA . GLY A 1 486 ? 35.942 63.918 63.531 1.00 12.92 717 GLY A CA 1
ATOM 3707 C C . GLY A 1 486 ? 37.082 63.518 64.462 1.00 13.00 717 GLY A C 1
ATOM 3708 O O . GLY A 1 486 ? 37.743 62.488 64.279 1.00 13.35 717 GLY A O 1
ATOM 3709 N N . ALA A 1 487 ? 37.337 64.363 65.469 1.00 12.13 718 ALA A N 1
ATOM 3710 C CA . ALA A 1 487 ? 38.393 64.101 66.441 1.00 11.47 718 ALA A CA 1
ATOM 3711 C C . ALA A 1 487 ? 38.130 62.832 67.248 1.00 12.23 718 ALA A C 1
ATOM 3712 O O . ALA A 1 487 ? 39.054 62.262 67.818 1.00 12.77 718 ALA A O 1
ATOM 3714 N N . PHE A 1 488 ? 36.850 62.439 67.352 1.00 12.43 719 PHE A N 1
ATOM 3715 C CA . PHE A 1 488 ? 36.452 61.216 68.036 1.00 12.72 719 PHE A CA 1
ATOM 3716 C C . PHE A 1 488 ? 36.127 60.074 67.064 1.00 12.87 719 PHE A C 1
ATOM 3717 O O . PHE A 1 488 ? 35.413 59.130 67.423 1.00 14.91 719 PHE A O 1
ATOM 3725 N N . PHE A 1 489 ? 36.661 60.153 65.844 1.00 12.15 720 PHE A N 1
ATOM 3726 C CA . PHE A 1 489 ? 36.327 59.232 64.767 1.00 11.77 720 PHE A CA 1
ATOM 3727 C C . PHE A 1 489 ? 37.588 58.856 64.004 1.00 11.70 720 PHE A C 1
ATOM 3728 O O . PHE A 1 489 ? 37.977 57.690 64.000 1.00 12.63 720 PHE A O 1
ATOM 3736 N N . PHE A 1 490 ? 38.235 59.840 63.374 1.00 12.38 721 PHE A N 1
ATOM 3737 C CA . PHE A 1 490 ? 39.399 59.577 62.559 1.00 11.98 721 PHE A CA 1
ATOM 3738 C C . PHE A 1 490 ? 40.604 59.147 63.381 1.00 13.24 721 PHE A C 1
ATOM 3739 O O . PHE A 1 490 ? 41.568 58.616 62.834 1.00 12.46 721 PHE A O 1
ATOM 3747 N N . THR A 1 491 ? 40.562 59.370 64.689 1.00 12.63 722 THR A N 1
ATOM 3748 C CA . THR A 1 491 ? 41.672 59.049 65.570 1.00 13.04 722 THR A CA 1
ATOM 3749 C C . THR A 1 491 ? 41.654 57.603 66.053 1.00 13.14 722 THR A C 1
ATOM 3750 O O . THR A 1 491 ? 42.571 57.172 66.745 1.00 13.18 722 THR A O 1
ATOM 3754 N N . VAL A 1 492 ? 40.606 56.829 65.743 1.00 11.99 723 VAL A N 1
ATOM 3755 C CA . VAL A 1 492 ? 40.448 55.520 66.359 1.00 11.81 723 VAL A CA 1
ATOM 3756 C C . VAL A 1 492 ? 40.889 54.447 65.371 1.00 11.57 723 VAL A C 1
ATOM 3757 O O . VAL A 1 492 ? 40.485 54.440 64.206 1.00 12.38 723 VAL A O 1
ATOM 3761 N N . PRO A 1 493 ? 41.782 53.521 65.780 1.00 12.10 724 PRO A N 1
ATOM 3762 C CA . PRO A 1 493 ? 42.211 52.442 64.903 1.00 11.42 724 PRO A CA 1
ATOM 3763 C C . PRO A 1 493 ? 41.032 51.670 64.309 1.00 11.62 724 PRO A C 1
ATOM 3764 O O . PRO A 1 493 ? 39.965 51.565 64.885 1.00 12.75 724 PRO A O 1
ATOM 3768 N N . GLY A 1 494 ? 41.295 51.123 63.118 1.00 11.85 725 GLY A N 1
ATOM 3769 C CA . GLY A 1 494 ? 40.338 50.385 62.334 1.00 12.47 725 GLY A CA 1
ATOM 3770 C C . GLY A 1 494 ? 39.840 51.218 61.176 1.00 11.89 725 GLY A C 1
ATOM 3771 O O . GLY A 1 494 ? 39.984 52.432 61.154 1.00 11.88 725 GLY A O 1
ATOM 3772 N N . PRO A 1 495 ? 39.292 50.573 60.134 1.00 11.67 726 PRO A N 1
ATOM 3773 C CA . PRO A 1 495 ? 38.929 51.299 58.931 1.00 11.70 726 PRO A CA 1
ATOM 3774 C C . PRO A 1 495 ? 37.709 52.187 59.201 1.00 11.19 726 PRO A C 1
ATOM 3775 O O . PRO A 1 495 ? 36.966 51.957 60.146 1.00 12.16 726 PRO A O 1
ATOM 3779 N N . LYS A 1 496 ? 37.557 53.216 58.364 1.00 12.13 727 LYS A N 1
ATOM 3780 C CA . LYS A 1 496 ? 36.557 54.256 58.528 1.00 11.48 727 LYS A CA 1
ATOM 3781 C C . LYS A 1 496 ? 35.989 54.617 57.164 1.00 11.47 727 LYS A C 1
ATOM 3782 O O . LYS A 1 496 ? 36.668 54.467 56.164 1.00 12.30 727 LYS A O 1
ATOM 3788 N N . MET A 1 497 ? 34.746 55.133 57.149 1.00 11.67 728 MET A N 1
ATOM 3789 C CA . MET A 1 497 ? 34.129 55.597 55.914 1.00 12.77 728 MET A CA 1
ATOM 3790 C C . MET A 1 497 ? 33.439 56.927 56.185 1.00 12.83 728 MET A C 1
ATOM 3791 O O . MET A 1 497 ? 32.862 57.142 57.255 1.00 12.98 728 MET A O 1
ATOM 3796 N N . ILE A 1 498 ? 33.537 57.816 55.200 1.00 13.09 729 ILE A N 1
ATOM 3797 C CA . ILE A 1 498 ? 32.782 59.046 55.179 1.00 13.18 729 ILE A CA 1
ATOM 3798 C C . ILE A 1 498 ? 32.011 59.147 53.873 1.00 12.55 729 ILE A C 1
ATOM 3799 O O . ILE A 1 498 ? 32.358 58.525 52.890 1.00 13.62 729 ILE A O 1
ATOM 3804 N N . TRP A 1 499 ? 30.908 59.897 53.932 1.00 12.27 730 TRP A N 1
ATOM 3805 C CA . TRP A 1 499 ? 29.959 60.068 52.852 1.00 13.13 730 TRP A CA 1
ATOM 3806 C C . TRP A 1 499 ? 30.103 61.459 52.258 1.00 12.49 730 TRP A C 1
ATOM 3807 O O . TRP A 1 499 ? 30.242 62.436 52.996 1.00 12.85 730 TRP A O 1
ATOM 3818 N N . GLN A 1 500 ? 30.126 61.525 50.914 1.00 12.76 731 GLN A N 1
ATOM 3819 C CA . GLN A 1 500 ? 30.462 62.745 50.183 1.00 13.03 731 GLN A CA 1
ATOM 3820 C C . GLN A 1 500 ? 29.848 63.996 50.804 1.00 13.17 731 GLN A C 1
ATOM 3821 O O . GLN A 1 500 ? 28.643 64.091 51.067 1.00 13.15 731 GLN A O 1
ATOM 3827 N N . PHE A 1 501 ? 30.750 64.965 50.992 1.00 14.04 732 PHE A N 1
ATOM 3828 C CA . PHE A 1 501 ? 30.474 66.350 51.333 1.00 14.37 732 PHE A CA 1
ATOM 3829 C C . PHE A 1 501 ? 30.168 66.550 52.821 1.00 13.72 732 PHE A C 1
ATOM 3830 O O . PHE A 1 501 ? 29.957 67.688 53.225 1.00 14.35 732 PHE A O 1
ATOM 3838 N N . GLY A 1 502 ? 30.146 65.494 53.637 1.00 13.53 733 GLY A N 1
ATOM 3839 C CA . GLY A 1 502 ? 30.097 65.693 55.081 1.00 13.11 733 GLY A CA 1
ATOM 3840 C C . GLY A 1 502 ? 31.221 66.619 55.552 1.00 13.65 733 GLY A C 1
ATOM 3841 O O . GLY A 1 502 ? 31.031 67.375 56.507 1.00 13.67 733 GLY A O 1
ATOM 3842 N N . GLU A 1 503 ? 32.358 66.565 54.858 1.00 12.73 734 GLU A N 1
ATOM 3843 C CA . GLU A 1 503 ? 33.530 67.367 55.162 1.00 12.99 734 GLU A CA 1
ATOM 3844 C C . GLU A 1 503 ? 33.328 68.844 54.878 1.00 14.65 734 GLU A C 1
ATOM 3845 O O . GLU A 1 503 ? 34.149 69.644 55.332 1.00 13.51 734 GLU A O 1
ATOM 3851 N N . LEU A 1 504 ? 32.249 69.209 54.167 1.00 15.42 735 LEU A N 1
ATOM 3852 C CA . LEU A 1 504 ? 31.889 70.605 53.972 1.00 15.26 735 LEU A CA 1
ATOM 3853 C C . LEU A 1 504 ? 30.597 70.953 54.714 1.00 14.53 735 LEU A C 1
ATOM 3854 O O . LEU A 1 504 ? 30.069 72.045 54.531 1.00 14.36 735 LEU A O 1
ATOM 3859 N N . GLY A 1 505 ? 30.103 70.069 55.587 1.00 15.18 736 GLY A N 1
ATOM 3860 C CA . GLY A 1 505 ? 28.871 70.329 56.338 1.00 14.95 736 GLY A CA 1
ATOM 3861 C C . GLY A 1 505 ? 27.582 70.161 55.530 1.00 15.88 736 GLY A C 1
ATOM 3862 O O . GLY A 1 505 ? 26.560 70.795 55.797 1.00 15.70 736 GLY A O 1
ATOM 3863 N N . TYR A 1 506 ? 27.605 69.254 54.566 1.00 14.61 737 TYR A N 1
ATOM 3864 C CA . TYR A 1 506 ? 26.405 69.006 53.790 1.00 14.09 737 TYR A CA 1
ATOM 3865 C C . TYR A 1 506 ? 25.301 68.509 54.714 1.00 15.01 737 TYR A C 1
ATOM 3866 O O . TYR A 1 506 ? 25.556 67.722 55.615 1.00 14.38 737 TYR A O 1
ATOM 3875 N N . GLY A 1 507 ? 24.075 68.948 54.441 1.00 14.93 738 GLY A N 1
ATOM 3876 C CA . GLY A 1 507 ? 22.908 68.631 55.256 1.00 14.58 738 GLY A CA 1
ATOM 3877 C C . GLY A 1 507 ? 22.179 69.887 55.692 1.00 15.23 738 GLY A C 1
ATOM 3878 O O . GLY A 1 507 ? 22.819 70.905 55.969 1.00 15.39 738 GLY A O 1
ATOM 3879 N N . TYR A 1 508 ? 20.855 69.772 55.724 1.00 15.87 739 TYR A N 1
ATOM 3880 C CA . TYR A 1 508 ? 19.927 70.880 55.892 1.00 16.47 739 TYR A CA 1
ATOM 3881 C C . TYR A 1 508 ? 19.918 71.792 54.672 1.00 16.84 739 TYR A C 1
ATOM 3882 O O . TYR A 1 508 ? 18.887 71.895 53.997 1.00 17.94 739 TYR A O 1
ATOM 3891 N N . GLY A 1 509 ? 21.039 72.466 54.397 1.00 17.34 740 GLY A N 1
ATOM 3892 C CA . GLY A 1 509 ? 21.124 73.379 53.275 1.00 16.44 740 GLY A CA 1
ATOM 3893 C C . GLY A 1 509 ? 20.513 74.725 53.652 1.00 17.91 740 GLY A C 1
ATOM 3894 O O . GLY A 1 509 ? 20.793 75.253 54.728 1.00 21.07 740 GLY A O 1
ATOM 3895 N N . GLU A 1 510 ? 19.697 75.265 52.743 1.00 20.32 741 GLU A N 1
ATOM 3896 C CA . GLU A 1 510 ? 19.106 76.591 52.901 1.00 21.39 741 GLU A CA 1
ATOM 3897 C C . GLU A 1 510 ? 17.924 76.528 53.869 1.00 20.51 741 GLU A C 1
ATOM 3898 O O . GLU A 1 510 ? 17.828 77.355 54.776 1.00 23.46 741 GLU A O 1
ATOM 3904 N N . ARG A 1 511 ? 17.018 75.558 53.671 1.00 20.36 742 ARG A N 1
ATOM 3905 C CA . ARG A 1 511 ? 15.791 75.481 54.445 1.00 23.22 742 ARG A CA 1
ATOM 3906 C C . ARG A 1 511 ? 15.338 74.034 54.628 1.00 22.80 742 ARG A C 1
ATOM 3907 O O . ARG A 1 511 ? 14.149 73.769 54.761 1.00 23.36 742 ARG A O 1
ATOM 3915 N N . GLY A 1 512 ? 16.293 73.091 54.661 1.00 19.66 743 GLY A N 1
ATOM 3916 C CA . GLY A 1 512 ? 15.974 71.717 55.003 1.00 18.51 743 GLY A CA 1
ATOM 3917 C C . GLY A 1 512 ? 15.859 70.807 53.787 1.00 18.92 743 GLY A C 1
ATOM 3918 O O . GLY A 1 512 ? 15.499 69.644 53.933 1.00 18.62 743 GLY A O 1
ATOM 3919 N N . GLU A 1 513 ? 16.147 71.321 52.581 1.00 17.23 744 GLU A N 1
ATOM 3920 C CA . GLU A 1 513 ? 16.012 70.522 51.377 1.00 18.39 744 GLU A CA 1
ATOM 3921 C C . GLU A 1 513 ? 17.091 69.441 51.322 1.00 18.88 744 GLU A C 1
ATOM 3922 O O . GLU A 1 513 ? 16.866 68.420 50.710 1.00 17.63 744 GLU A O 1
ATOM 3928 N N . GLN A 1 514 ? 18.232 69.631 51.983 1.00 18.48 745 GLN A N 1
ATOM 3929 C CA . GLN A 1 514 ? 19.222 68.560 52.088 1.00 17.47 745 GLN A CA 1
ATOM 3930 C C . GLN A 1 514 ? 18.868 67.647 53.265 1.00 16.10 745 GLN A C 1
ATOM 3931 O O . GLN A 1 514 ? 19.417 67.738 54.365 1.00 16.43 745 GLN A O 1
ATOM 3937 N N . CYS A 1 515 ? 17.903 66.755 53.019 1.00 15.81 746 CYS A N 1
ATOM 3938 C CA . CYS A 1 515 ? 17.315 65.895 54.021 1.00 15.21 746 CYS A CA 1
ATOM 3939 C C . CYS A 1 515 ? 17.069 64.554 53.349 1.00 15.83 746 CYS A C 1
ATOM 3940 O O . CYS A 1 515 ? 16.502 64.554 52.259 1.00 16.79 746 CYS A O 1
ATOM 3943 N N . LEU A 1 516 ? 17.428 63.444 54.012 1.00 14.77 747 LEU A N 1
ATOM 3944 C CA . LEU A 1 516 ? 17.149 62.133 53.446 1.00 15.72 747 LEU A CA 1
ATOM 3945 C C . LEU A 1 516 ? 15.861 61.583 54.037 1.00 14.51 747 LEU A C 1
ATOM 3946 O O . LEU A 1 516 ? 15.737 61.398 55.258 1.00 14.56 747 LEU A O 1
ATOM 3951 N N . GLU A 1 517 ? 14.955 61.233 53.135 1.00 17.90 748 GLU A N 1
ATOM 3952 C CA . GLU A 1 517 ? 13.709 60.617 53.545 1.00 18.97 748 GLU A CA 1
ATOM 3953 C C . GLU A 1 517 ? 13.954 59.164 53.919 1.00 18.47 748 GLU A C 1
ATOM 3954 O O . GLU A 1 517 ? 14.898 58.540 53.426 1.00 17.09 748 GLU A O 1
ATOM 3960 N N . GLY A 1 518 ? 13.115 58.660 54.831 1.00 17.54 749 GLY A N 1
ATOM 3961 C CA . GLY A 1 518 ? 13.130 57.264 55.233 1.00 17.80 749 GLY A CA 1
ATOM 3962 C C . GLY A 1 518 ? 14.087 56.936 56.359 1.00 18.00 749 GLY A C 1
ATOM 3963 O O . GLY A 1 518 ? 14.413 55.753 56.542 1.00 17.39 749 GLY A O 1
ATOM 3964 N N . THR A 1 519 ? 14.493 57.942 57.156 1.00 17.01 750 THR A N 1
ATOM 3965 C CA . THR A 1 519 ? 15.439 57.701 58.241 1.00 17.35 750 THR A CA 1
ATOM 3966 C C . THR A 1 519 ? 14.814 57.935 59.611 1.00 17.42 750 THR A C 1
ATOM 3967 O O . THR A 1 519 ? 15.478 57.800 60.633 1.00 19.33 750 THR A O 1
ATOM 3971 N N . GLY A 1 520 ? 13.497 58.158 59.647 1.00 17.67 751 GLY A N 1
ATOM 3972 C CA . GLY A 1 520 ? 12.804 58.357 60.907 1.00 17.83 751 GLY A CA 1
ATOM 3973 C C . GLY A 1 520 ? 12.668 59.832 61.276 1.00 18.97 751 GLY A C 1
ATOM 3974 O O . GLY A 1 520 ? 12.184 60.146 62.359 1.00 19.58 751 GLY A O 1
ATOM 3975 N N . ASP A 1 521 ? 13.059 60.722 60.354 1.00 16.24 752 ASP A N 1
ATOM 3976 C CA . ASP A 1 521 ? 12.922 62.155 60.505 1.00 18.21 752 ASP A CA 1
ATOM 3977 C C . ASP A 1 521 ? 11.918 62.628 59.461 1.00 18.78 752 ASP A C 1
ATOM 3978 O O . ASP A 1 521 ? 11.989 62.215 58.295 1.00 18.33 752 ASP A O 1
ATOM 3983 N N . SER A 1 522 ? 10.994 63.486 59.884 1.00 20.60 753 SER A N 1
ATOM 3984 C CA . SER A 1 522 ? 10.025 64.015 58.945 1.00 19.85 753 SER A CA 1
ATOM 3985 C C . SER A 1 522 ? 10.662 65.165 58.156 1.00 20.12 753 SER A C 1
ATOM 3986 O O . SER A 1 522 ? 10.671 66.308 58.620 1.00 22.43 753 SER A O 1
ATOM 3989 N N . CYS A 1 523 ? 11.150 64.883 56.935 1.00 19.91 754 CYS A N 1
ATOM 3990 C CA . CYS A 1 523 ? 11.797 65.903 56.125 1.00 19.12 754 CYS A CA 1
ATOM 3991 C C . CYS A 1 523 ? 10.771 66.971 55.733 1.00 20.44 754 CYS A C 1
ATOM 3992 O O . CYS A 1 523 ? 9.600 66.650 55.558 1.00 21.96 754 CYS A O 1
ATOM 3995 N N . PRO A 1 524 ? 11.186 68.227 55.497 1.00 23.85 755 PRO A N 1
ATOM 3996 C CA . PRO A 1 524 ? 10.285 69.230 54.923 1.00 25.57 755 PRO A CA 1
ATOM 3997 C C . PRO A 1 524 ? 9.825 68.834 53.529 1.00 27.86 755 PRO A C 1
ATOM 3998 O O . PRO A 1 524 ? 10.513 68.130 52.802 1.00 25.30 755 PRO A O 1
ATOM 4002 N N . SER A 1 525 ? 8.688 69.393 53.127 1.00 31.13 756 SER A N 1
ATOM 4003 C CA . SER A 1 525 ? 8.097 69.076 51.845 1.00 32.24 756 SER A CA 1
ATOM 4004 C C . SER A 1 525 ? 9.056 69.354 50.697 1.00 26.90 756 SER A C 1
ATOM 4005 O O . SER A 1 525 ? 9.011 68.632 49.714 1.00 29.43 756 SER A O 1
ATOM 4008 N N . ILE A 1 526 ? 9.930 70.365 50.812 1.00 28.18 757 ILE A N 1
ATOM 4009 C CA . ILE A 1 526 ? 10.821 70.743 49.721 1.00 28.45 757 ILE A CA 1
ATOM 4010 C C . ILE A 1 526 ? 11.910 69.682 49.484 1.00 27.02 757 ILE A C 1
ATOM 4011 O O . ILE A 1 526 ? 12.574 69.702 48.451 1.00 25.02 757 ILE A O 1
ATOM 4016 N N . ALA A 1 527 ? 12.126 68.763 50.435 1.00 23.90 758 ALA A N 1
ATOM 4017 C CA . ALA A 1 527 ? 13.204 67.789 50.294 1.00 23.25 758 ALA A CA 1
ATOM 4018 C C . ALA A 1 527 ? 12.870 66.807 49.173 1.00 21.00 758 ALA A C 1
ATOM 4019 O O . ALA A 1 527 ? 11.712 66.493 48.955 1.00 21.42 758 ALA A O 1
ATOM 4021 N N . PRO A 1 528 ? 13.859 66.322 48.403 1.00 20.88 759 PRO A N 1
ATOM 4022 C CA . PRO A 1 528 ? 13.605 65.259 47.428 1.00 20.60 759 PRO A CA 1
ATOM 4023 C C . PRO A 1 528 ? 13.277 63.916 48.070 1.00 18.25 759 PRO A C 1
ATOM 4024 O O . PRO A 1 528 ? 13.445 63.712 49.269 1.00 19.01 759 PRO A O 1
ATOM 4028 N N . GLY A 1 529 ? 12.764 62.991 47.258 1.00 18.63 760 GLY A N 1
ATOM 4029 C CA . GLY A 1 529 ? 12.566 61.623 47.679 1.00 18.02 760 GLY A CA 1
ATOM 4030 C C . GLY A 1 529 ? 13.900 60.962 48.000 1.00 16.56 760 GLY A C 1
ATOM 4031 O O . GLY A 1 529 ? 14.940 61.466 47.597 1.00 17.50 760 GLY A O 1
ATOM 4032 N N . ARG A 1 530 ? 13.812 59.874 48.757 1.00 16.04 761 ARG A N 1
ATOM 4033 C CA . ARG A 1 530 ? 14.981 59.220 49.324 1.00 16.73 761 ARG A CA 1
ATOM 4034 C C . ARG A 1 530 ? 16.056 58.958 48.277 1.00 17.53 761 ARG A C 1
ATOM 4035 O O . ARG A 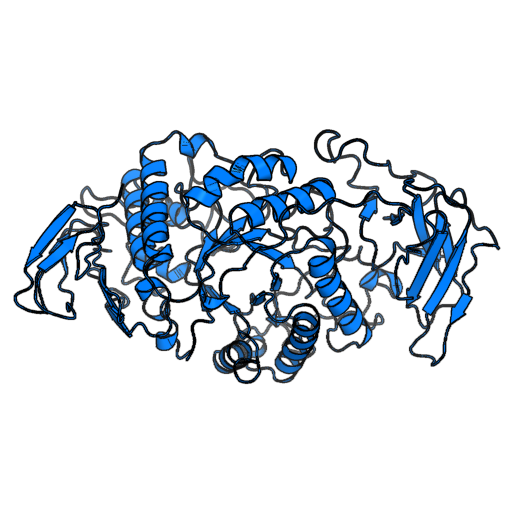1 530 ? 17.226 59.245 48.563 1.00 17.16 761 ARG A O 1
ATOM 4043 N N . ILE A 1 531 ? 15.710 58.359 47.121 1.00 18.35 762 ILE A N 1
ATOM 4044 C CA . ILE A 1 531 ? 16.770 58.010 46.180 1.00 18.77 762 ILE A CA 1
ATOM 4045 C C . ILE A 1 531 ? 16.925 59.058 45.075 1.00 18.79 762 ILE A C 1
ATOM 4046 O O . ILE A 1 531 ? 17.739 58.894 44.175 1.00 16.68 762 ILE A O 1
ATOM 4051 N N . ASP A 1 532 ? 16.161 60.147 45.157 1.00 18.98 763 ASP A N 1
ATOM 4052 C CA . ASP A 1 532 ? 16.146 61.175 44.132 1.00 18.06 763 ASP A CA 1
ATOM 4053 C C . ASP A 1 532 ? 17.415 62.025 44.163 1.00 17.94 763 ASP A C 1
ATOM 4054 O O . ASP A 1 532 ? 18.093 62.180 45.191 1.00 15.87 763 ASP A O 1
ATOM 4059 N N . PRO A 1 533 ? 17.791 62.642 43.033 1.00 16.92 764 PRO A N 1
ATOM 4060 C CA . PRO A 1 533 ? 18.939 63.548 42.992 1.00 17.90 764 PRO A CA 1
ATOM 4061 C C . PRO A 1 533 ? 18.915 64.606 44.093 1.00 17.69 764 PRO A C 1
ATOM 4062 O O . PRO A 1 533 ? 17.896 65.248 44.341 1.00 17.54 764 PRO A O 1
ATOM 4066 N N . LYS A 1 534 ? 20.061 64.760 44.741 1.00 16.43 765 LYS A N 1
ATOM 4067 C CA . LYS A 1 534 ? 20.213 65.739 45.806 1.00 16.36 765 LYS A CA 1
ATOM 4068 C C . LYS A 1 534 ? 20.960 66.962 45.286 1.00 17.31 765 LYS A C 1
ATOM 4069 O O . LYS A 1 534 ? 21.743 66.888 44.346 1.00 18.06 765 LYS A O 1
ATOM 4075 N N . PRO A 1 535 ? 20.785 68.125 45.938 1.00 16.98 766 PRO A N 1
ATOM 4076 C CA . PRO A 1 535 ? 21.544 69.310 45.573 1.00 17.39 766 PRO A CA 1
ATOM 4077 C C . PRO A 1 535 ? 23.045 69.076 45.573 1.00 18.47 766 PRO A C 1
ATOM 4078 O O . PRO A 1 535 ? 23.586 68.411 46.475 1.00 17.09 766 PRO A O 1
ATOM 4082 N N . ILE A 1 536 ? 23.696 69.645 44.554 1.00 17.70 767 ILE A N 1
ATOM 4083 C CA . ILE A 1 536 ? 25.130 69.625 44.403 1.00 18.05 767 ILE A CA 1
ATOM 4084 C C . ILE A 1 536 ? 25.650 71.028 44.738 1.00 19.19 767 ILE A C 1
ATOM 4085 O O . ILE A 1 536 ? 25.227 72.006 44.124 1.00 20.82 767 ILE A O 1
ATOM 4090 N N . ARG A 1 537 ? 26.535 71.123 45.745 1.00 19.10 768 ARG A N 1
ATOM 4091 C CA . ARG A 1 537 ? 26.892 72.415 46.323 1.00 17.00 768 ARG A CA 1
ATOM 4092 C C . ARG A 1 537 ? 28.403 72.552 46.444 1.00 17.28 768 ARG A C 1
ATOM 4093 O O . ARG A 1 537 ? 28.931 72.735 47.533 1.00 18.17 768 ARG A O 1
ATOM 4101 N N . TRP A 1 538 ? 29.101 72.561 45.319 1.00 18.11 769 TRP A N 1
ATOM 4102 C CA . TRP A 1 538 ? 30.524 72.821 45.311 1.00 16.85 769 TRP A CA 1
ATOM 4103 C C . TRP A 1 538 ? 30.850 74.254 45.732 1.00 17.08 769 TRP A C 1
ATOM 4104 O O . TRP A 1 538 ? 32.005 74.509 46.053 1.00 19.53 769 TRP A O 1
ATOM 4115 N N . ASP A 1 539 ? 29.861 75.148 45.710 1.00 17.98 770 ASP A N 1
ATOM 4116 C CA . ASP A 1 539 ? 30.014 76.501 46.226 1.00 18.51 770 ASP A CA 1
ATOM 4117 C C . ASP A 1 539 ? 30.367 76.491 47.714 1.00 20.02 770 ASP A C 1
ATOM 4118 O O . ASP A 1 539 ? 30.849 77.491 48.235 1.00 20.07 770 ASP A O 1
ATOM 4123 N N . TYR A 1 540 ? 30.141 75.374 48.417 1.00 18.47 771 TYR A N 1
ATOM 4124 C CA . TYR A 1 540 ? 30.527 75.288 49.820 1.00 19.21 771 TYR A CA 1
ATOM 4125 C C . TYR A 1 540 ? 32.034 75.465 50.008 1.00 21.10 771 TYR A C 1
ATOM 4126 O O . TYR A 1 540 ? 32.484 75.852 51.084 1.00 20.14 771 TYR A O 1
ATOM 4135 N N . ARG A 1 541 ? 32.832 75.147 48.990 1.00 21.50 772 ARG A N 1
ATOM 4136 C CA . ARG A 1 541 ? 34.262 75.408 49.088 1.00 23.82 772 ARG A CA 1
ATOM 4137 C C . ARG A 1 541 ? 34.596 76.893 49.265 1.00 25.89 772 ARG A C 1
ATOM 4138 O O . ARG A 1 541 ? 35.685 77.229 49.729 1.00 29.44 772 ARG A O 1
ATOM 4146 N N . ASN A 1 542 ? 33.671 77.782 48.893 1.00 25.87 773 ASN A N 1
ATOM 4147 C CA . ASN A 1 542 ? 33.912 79.210 48.991 1.00 26.75 773 ASN A CA 1
ATOM 4148 C C . ASN A 1 542 ? 33.578 79.726 50.380 1.00 29.21 773 ASN A C 1
ATOM 4149 O O . ASN A 1 542 ? 33.799 80.895 50.639 1.00 28.23 773 ASN A O 1
ATOM 4154 N N . ASP A 1 543 ? 33.012 78.887 51.256 1.00 25.74 774 ASP A N 1
ATOM 4155 C CA . ASP A 1 543 ? 32.655 79.333 52.589 1.00 24.49 774 ASP A CA 1
ATOM 4156 C C . ASP A 1 543 ? 33.825 78.993 53.505 1.00 24.20 774 ASP A C 1
ATOM 4157 O O . ASP A 1 543 ? 34.150 77.826 53.718 1.00 20.43 774 ASP A O 1
ATOM 4162 N N . PRO A 1 544 ? 34.512 79.999 54.088 1.00 22.65 775 PRO A N 1
ATOM 4163 C CA . PRO A 1 544 ? 35.636 79.723 54.980 1.00 22.25 775 PRO A CA 1
ATOM 4164 C C . PRO A 1 544 ? 35.241 78.891 56.190 1.00 19.17 775 PRO A C 1
ATOM 4165 O O . PRO A 1 544 ? 36.047 78.111 56.681 1.00 20.81 775 PRO A O 1
ATOM 4169 N N . LEU A 1 545 ? 33.996 79.024 56.657 1.00 18.72 776 LEU A N 1
ATOM 4170 C CA . LEU A 1 545 ? 33.604 78.236 57.813 1.00 18.97 776 LEU A CA 1
ATOM 4171 C C . LEU A 1 545 ? 33.548 76.763 57.415 1.00 17.71 776 LEU A C 1
ATOM 4172 O O . LEU A 1 545 ? 33.876 75.907 58.227 1.00 16.87 776 LEU A O 1
ATOM 4177 N N . ARG A 1 546 ? 33.034 76.466 56.205 1.00 16.16 777 ARG A N 1
ATOM 4178 C CA . ARG A 1 546 ? 32.925 75.076 55.798 1.00 15.89 777 ARG A CA 1
ATOM 4179 C C . ARG A 1 546 ? 34.314 74.525 55.496 1.00 15.71 777 ARG A C 1
ATOM 4180 O O . ARG A 1 546 ? 34.614 73.371 55.795 1.00 14.96 777 ARG A O 1
ATOM 4188 N N . MET A 1 547 ? 35.195 75.353 54.918 1.00 15.99 778 MET A N 1
ATOM 4189 C CA . MET A 1 547 ? 36.538 74.897 54.628 1.00 18.83 778 MET A CA 1
ATOM 4190 C C . MET A 1 547 ? 37.331 74.639 55.907 1.00 16.60 778 MET A C 1
ATOM 4191 O O . MET A 1 547 ? 38.230 73.810 55.906 1.00 16.78 778 MET A O 1
ATOM 4196 N N . LYS A 1 548 ? 36.995 75.302 57.026 1.00 16.33 779 LYS A N 1
ATOM 4197 C CA . LYS A 1 548 ? 37.671 74.993 58.276 1.00 17.38 779 LYS A CA 1
ATOM 4198 C C . LYS A 1 548 ? 37.352 73.570 58.743 1.00 15.82 779 LYS A C 1
ATOM 4199 O O . LYS A 1 548 ? 38.159 72.924 59.409 1.00 15.18 779 LYS A O 1
ATOM 4205 N N . LEU A 1 549 ? 36.115 73.107 58.505 1.00 15.07 780 LEU A N 1
ATOM 4206 C CA . LEU A 1 549 ? 35.782 71.727 58.833 1.00 13.87 780 LEU A CA 1
ATOM 4207 C C . LEU A 1 549 ? 36.609 70.778 57.962 1.00 13.69 780 LEU A C 1
ATOM 4208 O O . LEU A 1 549 ? 37.220 69.837 58.456 1.00 13.68 780 LEU A O 1
ATOM 4213 N N . TYR A 1 550 ? 36.599 70.996 56.638 1.00 14.80 781 TYR A N 1
ATOM 4214 C CA . TYR A 1 550 ? 37.400 70.198 55.714 1.00 13.89 781 TYR A CA 1
ATOM 4215 C C . TYR A 1 550 ? 38.852 70.137 56.179 1.00 14.08 781 TYR A C 1
ATOM 4216 O O . TYR A 1 550 ? 39.438 69.064 56.238 1.00 13.80 781 TYR A O 1
ATOM 4225 N N . ARG A 1 551 ? 39.423 71.290 56.531 1.00 15.70 782 ARG A N 1
ATOM 4226 C CA . ARG A 1 551 ? 40.825 71.320 56.890 1.00 15.74 782 ARG A CA 1
ATOM 4227 C C . ARG A 1 551 ? 41.089 70.592 58.206 1.00 14.96 782 ARG A C 1
ATOM 4228 O O . ARG A 1 551 ? 42.135 69.956 58.370 1.00 14.84 782 ARG A O 1
ATOM 4236 N N . THR A 1 552 ? 40.156 70.665 59.159 1.00 15.42 783 THR A N 1
ATOM 4237 C CA . THR A 1 552 ? 40.304 69.934 60.411 1.00 14.50 783 THR A CA 1
ATOM 4238 C C . THR A 1 552 ? 40.370 68.431 60.136 1.00 13.81 783 THR A C 1
ATOM 4239 O O . THR A 1 552 ? 41.236 67.734 60.637 1.00 13.70 783 THR A O 1
ATOM 4243 N N . TRP A 1 553 ? 39.408 67.914 59.356 1.00 14.54 784 TRP A N 1
ATOM 4244 C CA . TRP A 1 553 ? 39.409 66.502 59.028 1.00 14.92 784 TRP A CA 1
ATOM 4245 C C . TRP A 1 553 ? 40.683 66.117 58.266 1.00 13.81 784 TRP A C 1
ATOM 4246 O O . TRP A 1 553 ? 41.300 65.088 58.538 1.00 14.97 784 TRP A O 1
ATOM 4257 N N . ALA A 1 554 ? 41.063 66.963 57.302 1.00 13.57 785 ALA A N 1
ATOM 4258 C CA . ALA A 1 554 ? 42.288 66.721 56.535 1.00 14.29 785 ALA A CA 1
ATOM 4259 C C . ALA A 1 554 ? 43.529 66.647 57.422 1.00 15.12 785 ALA A C 1
ATOM 4260 O O . ALA A 1 554 ? 44.417 65.824 57.186 1.00 15.77 785 ALA A O 1
ATOM 4262 N N . GLU A 1 555 ? 43.610 67.539 58.418 1.00 14.45 786 GLU A N 1
ATOM 4263 C CA . GLU A 1 555 ? 44.754 67.535 59.318 1.00 15.50 786 GLU A CA 1
ATOM 4264 C C . GLU A 1 555 ? 44.756 66.293 60.217 1.00 13.78 786 GLU A C 1
ATOM 4265 O O . GLU A 1 555 ? 45.826 65.714 60.477 1.00 15.24 786 GLU A O 1
ATOM 4271 N N . LEU A 1 556 ? 43.560 65.855 60.667 1.00 14.15 787 LEU A N 1
ATOM 4272 C CA . LEU A 1 556 ? 43.460 64.619 61.431 1.00 14.25 787 LEU A CA 1
ATOM 4273 C C . LEU A 1 556 ? 43.933 63.436 60.581 1.00 14.66 787 LEU A C 1
ATOM 4274 O O . LEU A 1 556 ? 44.647 62.564 61.064 1.00 16.08 787 LEU A O 1
ATOM 4279 N N . LEU A 1 557 ? 43.572 63.410 59.293 1.00 14.79 788 LEU A N 1
ATOM 4280 C CA . LEU A 1 557 ? 43.959 62.299 58.437 1.00 15.63 788 LEU A CA 1
ATOM 4281 C C . LEU A 1 557 ? 45.420 62.398 57.976 1.00 15.19 788 LEU A C 1
ATOM 4282 O O . LEU A 1 557 ? 46.077 61.379 57.810 1.00 15.83 788 LEU A O 1
ATOM 4287 N N . ARG A 1 558 ? 45.992 63.613 57.924 1.00 15.11 789 ARG A N 1
ATOM 4288 C CA . ARG A 1 558 ? 47.419 63.760 57.674 1.00 16.40 789 ARG A CA 1
ATOM 4289 C C . ARG A 1 558 ? 48.226 63.195 58.843 1.00 16.77 789 ARG A C 1
ATOM 4290 O O . ARG A 1 558 ? 49.277 62.597 58.642 1.00 18.92 789 ARG A O 1
ATOM 4298 N N . LEU A 1 559 ? 47.768 63.436 60.072 1.00 16.86 790 LEU A N 1
ATOM 4299 C CA . LEU A 1 559 ? 48.398 62.858 61.257 1.00 18.09 790 LEU A CA 1
ATOM 4300 C C . LEU A 1 559 ? 48.296 61.338 61.230 1.00 17.18 790 LEU A C 1
ATOM 4301 O O . LEU A 1 559 ? 49.283 60.640 61.427 1.00 16.62 790 LEU A O 1
ATOM 4306 N N . ARG A 1 560 ? 47.083 60.850 60.966 1.00 16.12 791 ARG A N 1
ATOM 4307 C CA . ARG A 1 560 ? 46.814 59.421 60.968 1.00 16.65 791 ARG A CA 1
ATOM 4308 C C . ARG A 1 560 ? 47.725 58.700 59.973 1.00 16.04 791 ARG A C 1
ATOM 4309 O O . ARG A 1 560 ? 48.195 57.620 60.282 1.00 15.39 791 ARG A O 1
ATOM 4317 N N . ARG A 1 561 ? 47.971 59.317 58.800 1.00 16.93 792 ARG A N 1
ATOM 4318 C CA . ARG A 1 561 ? 48.766 58.699 57.748 1.00 18.70 792 ARG A CA 1
ATOM 4319 C C . ARG A 1 561 ? 50.181 58.345 58.231 1.00 18.06 792 ARG A C 1
ATOM 4320 O O . ARG A 1 561 ? 50.750 57.349 57.795 1.00 19.07 792 ARG A O 1
ATOM 4328 N N . GLU A 1 562 ? 50.779 59.163 59.104 1.00 22.61 793 GLU A N 1
ATOM 4329 C CA . GLU A 1 562 ? 52.169 58.930 59.484 1.00 22.21 793 GLU A CA 1
ATOM 4330 C C . GLU A 1 562 ? 52.330 58.534 60.940 1.00 22.99 793 GLU A C 1
ATOM 4331 O O . GLU A 1 562 ? 53.456 58.318 61.399 1.00 21.67 793 GLU A O 1
ATOM 4337 N N . HIS A 1 563 ? 51.230 58.356 61.678 1.00 18.64 794 HIS A N 1
ATOM 4338 C CA . HIS A 1 563 ? 51.365 57.945 63.062 1.00 17.01 794 HIS A CA 1
ATOM 4339 C C . HIS A 1 563 ? 50.544 56.687 63.294 1.00 17.39 794 HIS A C 1
ATOM 4340 O O . HIS A 1 563 ? 49.319 56.747 63.402 1.00 15.47 794 HIS A O 1
ATOM 4347 N N . ALA A 1 564 ? 51.246 55.566 63.411 1.00 18.39 795 ALA A N 1
ATOM 4348 C CA . ALA A 1 564 ? 50.637 54.252 63.498 1.00 16.94 795 ALA A CA 1
ATOM 4349 C C . ALA A 1 564 ? 49.741 54.124 64.721 1.00 16.40 795 ALA A C 1
ATOM 4350 O O . ALA A 1 564 ? 48.898 53.240 64.776 1.00 17.92 795 ALA A O 1
ATOM 4352 N N . VAL A 1 565 ? 49.936 54.966 65.747 1.00 13.82 796 VAL A N 1
ATOM 4353 C CA . VAL A 1 565 ? 49.097 54.916 66.918 1.00 14.62 796 VAL A CA 1
ATOM 4354 C C . VAL A 1 565 ? 47.634 54.954 66.465 1.00 14.54 796 VAL A C 1
ATOM 4355 O O . VAL A 1 565 ? 46.800 54.316 67.130 1.00 14.21 796 VAL A O 1
ATOM 4359 N N . PHE A 1 566 ? 47.335 55.762 65.432 1.00 14.47 797 PHE A N 1
ATOM 4360 C CA . PHE A 1 566 ? 45.940 55.989 65.020 1.00 14.38 797 PHE A CA 1
ATOM 4361 C C . PHE A 1 566 ? 45.374 54.840 64.178 1.00 16.10 797 PHE A C 1
ATOM 4362 O O . PHE A 1 566 ? 44.165 54.823 63.937 1.00 15.07 797 PHE A O 1
ATOM 4370 N N . ARG A 1 567 ? 46.214 53.880 63.799 1.00 15.26 798 ARG A N 1
ATOM 4371 C CA . ARG A 1 567 ? 45.874 52.879 62.790 1.00 16.70 798 ARG A CA 1
ATOM 4372 C C . ARG A 1 567 ? 46.057 51.431 63.237 1.00 16.82 798 ARG A C 1
ATOM 4373 O O . ARG A 1 567 ? 45.471 50.520 62.637 1.00 18.12 798 ARG A O 1
ATOM 4381 N N . SER A 1 568 ? 46.916 51.200 64.226 1.00 16.04 799 SER A N 1
ATOM 4382 C CA . SER A 1 568 ? 47.495 49.894 64.495 1.00 16.85 799 SER A CA 1
ATOM 4383 C C . SER A 1 568 ? 46.648 49.038 65.423 1.00 16.43 799 SER A C 1
ATOM 4384 O O . SER A 1 568 ? 46.106 49.493 66.434 1.00 15.92 799 SER A O 1
ATOM 4387 N N . PRO A 1 569 ? 46.620 47.705 65.197 1.00 16.31 800 PRO A N 1
ATOM 4388 C CA . PRO A 1 569 ? 46.045 46.786 66.165 1.00 18.15 800 PRO A CA 1
ATOM 4389 C C . PRO A 1 569 ? 46.844 46.673 67.463 1.00 17.49 800 PRO A C 1
ATOM 4390 O O . PRO A 1 569 ? 46.350 46.164 68.448 1.00 21.67 800 PRO A O 1
ATOM 4394 N N . GLU A 1 570 ? 48.057 47.218 67.474 1.00 18.25 801 GLU A N 1
ATOM 4395 C CA . GLU A 1 570 ? 48.923 47.199 68.642 1.00 19.12 801 GLU A CA 1
ATOM 4396 C C . GLU A 1 570 ? 48.536 48.307 69.633 1.00 17.60 801 GLU A C 1
ATOM 4397 O O . GLU A 1 570 ? 48.903 48.265 70.808 1.00 18.18 801 GLU A O 1
ATOM 4403 N N . THR A 1 571 ? 47.825 49.324 69.155 1.00 16.52 802 THR A N 1
ATOM 4404 C CA . THR A 1 571 ? 47.459 50.434 70.012 1.00 15.77 802 THR A CA 1
ATOM 4405 C C . THR A 1 571 ? 46.512 49.962 71.102 1.00 16.96 802 THR A C 1
ATOM 4406 O O . THR A 1 571 ? 45.557 49.224 70.816 1.00 17.90 802 THR A O 1
ATOM 4410 N N . GLN A 1 572 ? 46.777 50.420 72.329 1.00 15.69 803 GLN A N 1
ATOM 4411 C CA . GLN A 1 572 ? 45.878 50.212 73.439 1.00 16.63 803 GLN A CA 1
ATOM 4412 C C . GLN A 1 572 ? 45.026 51.467 73.574 1.00 16.38 803 GLN A C 1
ATOM 4413 O O . GLN A 1 572 ? 45.544 52.580 73.554 1.00 14.82 803 GLN A O 1
ATOM 4419 N N . VAL A 1 573 ? 43.721 51.250 73.759 1.00 16.80 804 VAL A N 1
ATOM 4420 C CA . VAL A 1 573 ? 42.728 52.303 73.733 1.00 16.72 804 VAL A CA 1
ATOM 4421 C C . VAL A 1 573 ? 41.978 52.268 75.057 1.00 19.97 804 VAL A C 1
ATOM 4422 O O . VAL A 1 573 ? 41.509 51.215 75.475 1.00 21.53 804 VAL A O 1
ATOM 4426 N N . ARG A 1 574 ? 41.864 53.429 75.696 1.00 17.23 805 ARG A N 1
ATOM 4427 C CA . ARG A 1 574 ? 40.970 53.606 76.821 1.00 17.72 805 ARG A CA 1
ATOM 4428 C C . ARG A 1 574 ? 40.100 54.813 76.506 1.00 16.88 805 ARG A C 1
ATOM 4429 O O . ARG A 1 574 ? 40.471 55.677 75.715 1.00 15.23 805 ARG A O 1
ATOM 4437 N N . MET A 1 575 ? 38.894 54.821 77.070 1.00 17.74 806 MET A N 1
ATOM 4438 C CA . MET A 1 575 ? 38.003 55.883 76.680 1.00 19.76 806 MET A CA 1
ATOM 4439 C C . MET A 1 575 ? 36.947 56.127 77.738 1.00 18.73 806 MET A C 1
ATOM 4440 O O . MET A 1 575 ? 36.688 55.294 78.607 1.00 19.75 806 MET A O 1
ATOM 4445 N N . ARG A 1 576 ? 36.342 57.296 77.566 1.00 17.06 807 ARG A N 1
ATOM 4446 C CA . ARG A 1 576 ? 35.179 57.737 78.307 1.00 17.08 807 ARG A CA 1
ATOM 4447 C C . ARG A 1 576 ? 34.247 58.334 77.262 1.00 15.04 807 ARG A C 1
ATOM 4448 O O . ARG A 1 576 ? 34.316 59.524 76.973 1.00 14.73 807 ARG A O 1
ATOM 4456 N N . LEU A 1 577 ? 33.433 57.466 76.651 1.00 15.50 808 LEU A N 1
ATOM 4457 C CA . LEU A 1 577 ? 32.533 57.836 75.568 1.00 15.41 808 LEU A CA 1
ATOM 4458 C C . LEU A 1 577 ? 31.101 57.406 75.884 1.00 16.81 808 LEU A C 1
ATOM 4459 O O . LEU A 1 577 ? 30.288 57.265 74.965 1.00 15.95 808 LEU A O 1
ATOM 4464 N N . GLN A 1 578 ? 30.786 57.200 77.165 1.00 16.79 809 GLN A N 1
ATOM 4465 C CA . GLN A 1 578 ? 29.516 56.586 77.521 1.00 16.38 809 GLN A CA 1
ATOM 4466 C C . GLN A 1 578 ? 28.353 57.521 77.248 1.00 15.67 809 GLN A C 1
ATOM 4467 O O . GLN A 1 578 ? 28.462 58.740 77.290 1.00 16.44 809 GLN A O 1
ATOM 4473 N N . HIS A 1 579 ? 27.189 56.867 77.052 1.00 16.35 810 HIS A N 1
ATOM 4474 C CA . HIS A 1 579 ? 25.913 57.527 76.947 1.00 16.19 810 HIS A CA 1
ATOM 4475 C C . HIS A 1 579 ? 25.756 58.583 78.018 1.00 16.10 810 HIS A C 1
ATOM 4476 O O . HIS A 1 579 ? 25.992 58.313 79.196 1.00 17.18 810 HIS A O 1
ATOM 4483 N N . GLY A 1 580 ? 25.357 59.786 77.596 1.00 15.17 811 GLY A N 1
ATOM 4484 C CA . GLY A 1 580 ? 24.998 60.824 78.554 1.00 15.95 811 GLY A CA 1
ATOM 4485 C C . GLY A 1 580 ? 26.156 61.717 79.015 1.00 16.64 811 GLY A C 1
ATOM 4486 O O . GLY A 1 580 ? 25.91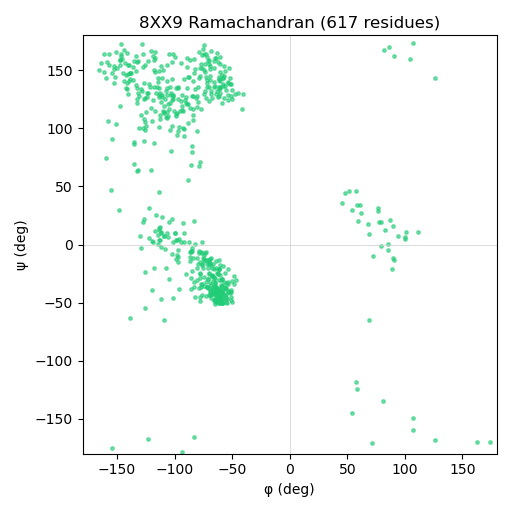0 62.799 79.536 1.00 18.50 811 GLY A O 1
ATOM 4487 N N . VAL A 1 581 ? 27.401 61.249 78.877 1.00 17.39 812 VAL A N 1
ATOM 4488 C CA . VAL A 1 581 ? 28.561 61.910 79.457 1.00 17.81 812 VAL A CA 1
ATOM 4489 C C . VAL A 1 581 ? 29.043 63.014 78.520 1.00 14.73 812 VAL A C 1
ATOM 4490 O O . VAL A 1 581 ? 29.408 62.731 77.393 1.00 14.59 812 VAL A O 1
ATOM 4494 N N . PRO A 1 582 ? 29.012 64.315 78.906 1.00 15.72 813 PRO A N 1
ATOM 4495 C CA . PRO A 1 582 ? 29.430 65.373 78.003 1.00 15.68 813 PRO A CA 1
ATOM 4496 C C . PRO A 1 582 ? 30.945 65.484 77.892 1.00 14.97 813 PRO A C 1
ATOM 4497 O O . PRO A 1 582 ? 31.418 65.867 76.826 1.00 14.38 813 PRO A O 1
ATOM 4501 N N . GLY A 1 583 ? 31.670 65.202 78.987 1.00 14.68 814 GLY A N 1
ATOM 4502 C CA . GLY A 1 583 ? 33.119 65.367 78.981 1.00 14.57 814 GLY A CA 1
ATOM 4503 C C . GLY A 1 583 ? 33.786 64.061 78.568 1.00 14.69 814 GLY A C 1
ATOM 4504 O O . GLY A 1 583 ? 34.014 63.172 79.386 1.00 17.39 814 GLY A O 1
ATOM 4505 N N . ARG A 1 584 ? 34.061 63.947 77.268 1.00 13.77 815 ARG A N 1
ATOM 4506 C CA . ARG A 1 584 ? 34.493 62.686 76.698 1.00 13.06 815 ARG A CA 1
ATOM 4507 C C . ARG A 1 584 ? 35.983 62.732 76.364 1.00 12.99 815 ARG A C 1
ATOM 4508 O O . ARG A 1 584 ? 36.552 63.795 76.140 1.00 12.89 815 ARG A O 1
ATOM 4516 N N . TRP A 1 585 ? 36.587 61.553 76.351 1.00 12.60 816 TRP A N 1
ATOM 4517 C CA . TRP A 1 585 ? 38.005 61.482 76.015 1.00 12.53 816 TRP A CA 1
ATOM 4518 C C . TRP A 1 585 ? 38.384 60.081 75.545 1.00 13.18 816 TRP A C 1
ATOM 4519 O O . TRP A 1 585 ? 37.671 59.092 75.755 1.00 13.44 816 TRP A O 1
ATOM 4530 N N . ILE A 1 586 ? 39.478 60.042 74.788 1.00 13.14 817 ILE A N 1
ATOM 4531 C CA . ILE A 1 586 ? 40.098 58.823 74.303 1.00 13.61 817 ILE A CA 1
ATOM 4532 C C . ILE A 1 586 ? 41.601 58.929 74.586 1.00 14.15 817 ILE A C 1
ATOM 4533 O O . ILE A 1 586 ? 42.214 59.967 74.311 1.00 14.31 817 ILE A O 1
ATOM 4538 N N . SER A 1 587 ? 42.177 57.837 75.111 1.00 14.34 818 SER A N 1
ATOM 4539 C CA . SER A 1 587 ? 43.621 57.721 75.155 1.00 15.12 818 SER A CA 1
ATOM 4540 C C . SER A 1 587 ? 44.065 56.578 74.247 1.00 13.60 818 SER A C 1
ATOM 4541 O O . SER A 1 587 ? 43.428 55.501 74.176 1.00 14.55 818 SER A O 1
ATOM 4544 N N . LEU A 1 588 ? 45.207 56.810 73.594 1.00 13.44 819 LEU A N 1
ATOM 4545 C CA . LEU A 1 588 ? 45.822 55.807 72.750 1.00 14.16 819 LEU A CA 1
ATOM 4546 C C . LEU A 1 588 ? 47.280 55.683 73.161 1.00 14.24 819 LEU A C 1
ATOM 4547 O O . LEU A 1 588 ? 47.959 56.711 73.274 1.00 13.88 819 LEU A O 1
ATOM 4552 N N . THR A 1 589 ? 47.763 54.447 73.310 1.00 13.82 820 THR A N 1
ATOM 4553 C CA . THR A 1 589 ? 49.186 54.237 73.578 1.00 14.79 820 THR A CA 1
ATOM 4554 C C . THR A 1 589 ? 49.743 53.231 72.584 1.00 14.44 820 THR A C 1
ATOM 4555 O O . THR A 1 589 ? 49.163 52.181 72.363 1.00 15.42 820 THR A O 1
ATOM 4559 N N . HIS A 1 590 ? 50.871 53.567 71.988 1.00 14.51 821 HIS A N 1
ATOM 4560 C CA . HIS A 1 590 ? 51.494 52.716 70.990 1.00 15.13 821 HIS A CA 1
ATOM 4561 C C . HIS A 1 590 ? 52.987 52.923 71.139 1.00 14.86 821 HIS A C 1
ATOM 4562 O O . HIS A 1 590 ? 53.396 53.984 71.573 1.00 14.50 821 HIS A O 1
ATOM 4569 N N . PRO A 1 591 ? 53.844 51.998 70.671 1.00 15.29 822 PRO A N 1
ATOM 4570 C CA . PRO A 1 591 ? 55.277 52.249 70.703 1.00 14.13 822 PRO A CA 1
ATOM 4571 C C . PRO A 1 591 ? 55.777 53.568 70.147 1.00 14.38 822 PRO A C 1
ATOM 4572 O O . PRO A 1 591 ? 56.793 54.070 70.667 1.00 14.70 822 PRO A O 1
ATOM 4576 N N . GLU A 1 592 ? 55.112 54.144 69.130 1.00 14.03 823 GLU A N 1
ATOM 4577 C CA . GLU A 1 592 ? 55.635 55.381 68.536 1.00 14.67 823 GLU A CA 1
ATOM 4578 C C . GLU A 1 592 ? 55.088 56.644 69.207 1.00 13.97 823 GLU A C 1
ATOM 4579 O O . GLU A 1 592 ? 55.703 57.703 69.127 1.00 14.87 823 GLU A O 1
ATOM 4585 N N . LEU A 1 593 ? 53.908 56.585 69.833 1.00 13.46 824 LEU A N 1
ATOM 4586 C CA . LEU A 1 593 ? 53.236 57.803 70.292 1.00 12.66 824 LEU A CA 1
ATOM 4587 C C . LEU A 1 593 ? 52.122 57.461 71.254 1.00 14.13 824 LEU A C 1
ATOM 4588 O O . LEU A 1 593 ? 51.494 56.417 71.118 1.00 14.88 824 LEU A O 1
ATOM 4593 N N . SER A 1 594 ? 51.851 58.389 72.175 1.00 13.04 825 SER A N 1
ATOM 4594 C CA . SER A 1 594 ? 50.617 58.339 72.948 1.00 13.00 825 SER A CA 1
ATOM 4595 C C . SER A 1 594 ? 49.811 59.597 72.641 1.00 13.16 825 SER A C 1
ATOM 4596 O O . SER A 1 594 ? 50.381 60.656 72.401 1.00 13.45 825 SER A O 1
ATOM 4599 N N . VAL A 1 595 ? 48.474 59.474 72.733 1.00 12.30 826 VAL A N 1
ATOM 4600 C CA . VAL A 1 595 ? 47.549 60.509 72.349 1.00 12.78 826 VAL A CA 1
ATOM 4601 C C . VAL A 1 595 ? 46.431 60.550 73.376 1.00 12.99 826 VAL A C 1
ATOM 4602 O O . VAL A 1 595 ? 45.950 59.516 73.832 1.00 13.70 826 VAL A O 1
ATOM 4606 N N . VAL A 1 596 ? 46.015 61.779 73.699 1.00 12.90 827 VAL A N 1
ATOM 4607 C CA . VAL A 1 596 ? 44.771 61.975 74.418 1.00 13.24 827 VAL A CA 1
ATOM 4608 C C . VAL A 1 596 ? 43.920 62.966 73.627 1.00 14.04 827 VAL A C 1
ATOM 4609 O O . VAL A 1 596 ? 44.377 64.062 73.306 1.00 13.98 827 VAL A O 1
ATOM 4613 N N . VAL A 1 597 ? 42.694 62.544 73.306 1.00 12.67 828 VAL A N 1
ATOM 4614 C CA . VAL A 1 597 ? 41.705 63.423 72.688 1.00 13.44 828 VAL A CA 1
ATOM 4615 C C . VAL A 1 597 ? 40.653 63.739 73.745 1.00 13.20 828 VAL A C 1
ATOM 4616 O O . VAL A 1 597 ? 40.211 62.813 74.435 1.00 13.27 828 VAL A O 1
ATOM 4620 N N . VAL A 1 598 ? 40.322 65.030 73.888 1.00 13.16 829 VAL A N 1
ATOM 4621 C CA A VAL A 1 598 ? 39.362 65.551 74.855 0.50 13.42 829 VAL A CA 1
ATOM 4622 C CA B VAL A 1 598 ? 39.298 65.460 74.837 0.50 12.87 829 VAL A CA 1
ATOM 4623 C C . VAL A 1 598 ? 38.278 66.310 74.100 1.00 12.61 829 VAL A C 1
ATOM 4624 O O . VAL A 1 598 ? 38.585 67.031 73.159 1.00 13.46 829 VAL A O 1
ATOM 4631 N N . GLY A 1 599 ? 37.021 66.195 74.549 1.00 12.14 830 GLY A N 1
ATOM 4632 C CA . GLY A 1 599 ? 35.953 66.921 73.904 1.00 12.96 830 GLY A CA 1
ATOM 4633 C C . GLY A 1 599 ? 34.815 67.207 74.870 1.00 12.99 830 GLY A C 1
ATOM 4634 O O . GLY A 1 599 ? 34.578 66.446 75.805 1.00 14.68 830 GLY A O 1
ATOM 4635 N N . ASN A 1 600 ? 34.126 68.310 74.584 1.00 12.68 831 ASN A N 1
ATOM 4636 C CA . ASN A 1 600 ? 32.945 68.696 75.332 1.00 13.37 831 ASN A CA 1
ATOM 4637 C C . ASN A 1 600 ? 31.738 68.604 74.397 1.00 12.28 831 ASN A C 1
ATOM 4638 O O . ASN A 1 600 ? 31.533 69.477 73.545 1.00 14.19 831 ASN A O 1
ATOM 4643 N N . PHE A 1 601 ? 30.987 67.510 74.555 1.00 13.96 832 PHE A N 1
ATOM 4644 C CA . PHE A 1 601 ? 29.809 67.227 73.772 1.00 13.33 832 PHE A CA 1
ATOM 4645 C C . PHE A 1 601 ? 28.575 67.861 74.407 1.00 15.48 832 PHE A C 1
ATOM 4646 O O . PHE A 1 601 ? 27.488 67.724 73.851 1.00 14.57 832 PHE A O 1
ATOM 4654 N N . GLY A 1 602 ? 28.772 68.588 75.513 1.00 14.95 833 GLY A N 1
ATOM 4655 C CA . GLY A 1 602 ? 27.664 69.301 76.151 1.00 16.01 833 GLY A CA 1
ATOM 4656 C C . GLY A 1 602 ? 27.371 70.649 75.517 1.00 14.68 833 GLY A C 1
ATOM 4657 O O . GLY A 1 602 ? 27.763 70.933 74.381 1.00 14.19 833 GLY A O 1
ATOM 4658 N N . LEU A 1 603 ? 26.582 71.460 76.258 1.00 15.42 834 LEU A N 1
ATOM 4659 C CA . LEU A 1 603 ? 26.057 72.729 75.772 1.00 15.64 834 LEU A CA 1
ATOM 4660 C C . LEU A 1 603 ? 26.536 73.911 76.623 1.00 15.50 834 LEU A C 1
ATOM 4661 O O . LEU A 1 603 ? 26.124 75.037 76.368 1.00 16.71 834 LEU A O 1
ATOM 4666 N N . GLU A 1 604 ? 27.382 73.621 77.618 1.00 16.31 835 GLU A N 1
ATOM 4667 C CA . GLU A 1 604 ? 27.966 74.663 78.454 1.00 16.88 835 GLU A CA 1
ATOM 4668 C C . GLU A 1 604 ? 29.420 74.313 78.764 1.00 17.77 835 GLU A C 1
ATOM 4669 O O . GLU A 1 604 ? 29.874 73.180 78.567 1.00 16.73 835 GLU A O 1
ATOM 4675 N N . PRO A 1 605 ? 30.218 75.288 79.246 1.00 15.64 836 PRO A N 1
ATOM 4676 C CA . PRO A 1 605 ? 31.605 74.996 79.579 1.00 15.92 836 PRO A CA 1
ATOM 4677 C C . PRO A 1 605 ? 31.748 73.896 80.628 1.00 17.53 836 PRO A C 1
ATOM 4678 O O . PRO A 1 605 ? 30.916 73.755 81.515 1.00 16.56 836 PRO A O 1
ATOM 4682 N N . LEU A 1 606 ? 32.811 73.090 80.507 1.00 14.89 837 LEU A N 1
ATOM 4683 C CA . LEU A 1 606 ? 33.015 71.949 81.367 1.00 16.67 837 LEU A CA 1
ATOM 4684 C C . LEU A 1 606 ? 34.506 71.658 81.503 1.00 16.53 837 LEU A C 1
ATOM 4685 O O . LEU A 1 606 ? 35.259 71.862 80.539 1.00 18.66 837 LEU A O 1
ATOM 4690 N N . VAL A 1 607 ? 34.915 71.219 82.685 1.00 16.95 838 VAL A N 1
ATOM 4691 C CA . VAL A 1 607 ? 36.246 70.656 82.867 1.00 18.09 838 VAL A CA 1
ATOM 4692 C C . VAL A 1 607 ? 36.171 69.157 82.572 1.00 18.73 838 VAL A C 1
ATOM 4693 O O . VAL A 1 607 ? 35.405 68.412 83.181 1.00 20.45 838 VAL A O 1
ATOM 4697 N N . VAL A 1 608 ? 36.948 68.712 81.592 1.00 17.64 839 VAL A N 1
ATOM 4698 C CA . VAL A 1 608 ? 37.035 67.306 81.231 1.00 17.92 839 VAL A CA 1
ATOM 4699 C C . VAL A 1 608 ? 38.343 66.793 81.801 1.00 18.55 839 VAL A C 1
ATOM 4700 O O . VAL A 1 608 ? 39.368 67.458 81.624 1.00 17.75 839 VAL A O 1
ATOM 4704 N N . THR A 1 609 ? 38.282 65.664 82.514 1.00 18.73 840 THR A N 1
ATOM 4705 C CA . THR A 1 609 ? 39.451 65.123 83.182 1.00 19.38 840 THR A CA 1
ATOM 4706 C C . THR A 1 609 ? 39.782 63.749 82.600 1.00 19.52 840 THR A C 1
ATOM 4707 O O . THR A 1 609 ? 39.375 62.690 83.087 1.00 17.11 840 THR A O 1
ATOM 4711 N N . PRO A 1 610 ? 40.582 63.709 81.518 1.00 17.30 841 PRO A N 1
ATOM 4712 C CA . PRO A 1 610 ? 41.025 62.429 80.995 1.00 17.40 841 PRO A CA 1
ATOM 4713 C C . PRO A 1 610 ? 42.043 61.799 81.928 1.00 17.42 841 PRO A C 1
ATOM 4714 O O . PRO A 1 610 ? 42.647 62.479 82.755 1.00 18.75 841 PRO A O 1
ATOM 4718 N N . THR A 1 611 ? 42.228 60.494 81.767 1.00 17.01 842 THR A N 1
ATOM 4719 C CA . THR A 1 611 ? 43.349 59.804 82.370 1.00 19.10 842 THR A CA 1
ATOM 4720 C C . THR A 1 611 ? 44.464 59.820 81.342 1.00 17.70 842 THR A C 1
ATOM 4721 O O . THR A 1 611 ? 44.488 58.994 80.436 1.00 17.40 842 THR A O 1
ATOM 4725 N N . PHE A 1 612 ? 45.413 60.752 81.502 1.00 16.94 843 PHE A N 1
ATOM 4726 C CA . PHE A 1 612 ? 46.585 60.751 80.669 1.00 15.63 843 PHE A CA 1
ATOM 4727 C C . PHE A 1 612 ? 47.357 59.477 80.972 1.00 16.27 843 PHE A C 1
ATOM 4728 O O . PHE A 1 612 ? 47.515 59.103 82.145 1.00 16.70 843 PHE A O 1
ATOM 4736 N N . PRO A 1 613 ? 47.869 58.769 79.939 1.00 15.46 844 PRO A N 1
ATOM 4737 C CA . PRO A 1 613 ? 48.603 57.528 80.187 1.00 15.80 844 PRO A CA 1
ATOM 4738 C C . PRO A 1 613 ? 49.934 57.665 80.903 1.00 17.60 844 PRO A C 1
ATOM 4739 O O . PRO A 1 613 ? 50.434 56.685 81.448 1.00 17.82 844 PRO A O 1
ATOM 4743 N N . GLN A 1 614 ? 50.512 58.864 80.866 1.00 15.23 845 GLN A N 1
ATOM 4744 C CA . GLN A 1 614 ? 51.786 59.125 81.501 1.00 18.17 845 GLN A CA 1
ATOM 4745 C C . GLN A 1 614 ? 51.838 60.606 81.877 1.00 15.72 845 GLN A C 1
ATOM 4746 O O . GLN A 1 614 ? 51.188 61.466 81.270 1.00 15.88 845 GLN A O 1
ATOM 4752 N N . THR A 1 615 ? 52.622 60.903 82.902 1.00 15.21 846 THR A N 1
ATOM 4753 C CA . THR A 1 615 ? 52.944 62.267 83.251 1.00 15.51 846 THR A CA 1
ATOM 4754 C C . THR A 1 615 ? 54.031 62.818 82.335 1.00 17.08 846 THR A C 1
ATOM 4755 O O . THR A 1 615 ? 54.709 62.081 81.627 1.00 17.86 846 THR A O 1
ATOM 4759 N N . GLY A 1 616 ? 54.189 64.137 82.380 1.00 15.18 847 GLY A N 1
ATOM 4760 C CA . GLY A 1 616 ? 55.116 64.835 81.500 1.00 16.94 847 GLY A CA 1
ATOM 4761 C C . GLY A 1 616 ? 54.434 65.957 80.726 1.00 14.46 847 GLY A C 1
ATOM 4762 O O . GLY A 1 616 ? 53.306 66.305 81.006 1.00 15.73 847 GLY A O 1
ATOM 4763 N N . THR A 1 617 ? 55.145 66.469 79.730 1.00 16.44 848 THR A N 1
ATOM 4764 C CA . THR A 1 617 ? 54.644 67.515 78.860 1.00 17.21 848 THR A CA 1
ATOM 4765 C C . THR A 1 617 ? 53.835 66.876 77.736 1.00 16.27 848 THR A C 1
ATOM 4766 O O . THR A 1 617 ? 54.294 65.944 77.086 1.00 17.37 848 THR A O 1
ATOM 4770 N N . TRP A 1 618 ? 52.604 67.365 77.551 1.00 14.82 849 TRP A N 1
ATOM 4771 C CA . TRP A 1 618 ? 51.757 66.954 76.450 1.00 14.26 849 TRP A CA 1
ATOM 4772 C C . TRP A 1 618 ? 51.538 68.151 75.526 1.00 14.95 849 TRP A C 1
ATOM 4773 O O . TRP A 1 618 ? 51.302 69.269 75.990 1.00 16.82 849 TRP A O 1
ATOM 4784 N N . TYR A 1 619 ? 51.567 67.894 74.219 1.00 13.43 850 TYR A N 1
ATOM 4785 C CA . TYR A 1 619 ? 51.555 68.924 73.196 1.00 13.80 850 TYR A CA 1
ATOM 4786 C C . TYR A 1 619 ? 50.193 68.984 72.497 1.00 13.36 850 TYR A C 1
ATOM 4787 O O . TYR A 1 619 ? 49.718 67.971 71.977 1.00 13.06 850 TYR A O 1
ATOM 4796 N N . ASP A 1 620 ? 49.630 70.202 72.439 1.00 13.51 851 ASP A N 1
ATOM 4797 C CA . ASP A 1 620 ? 48.357 70.469 71.790 1.00 12.89 851 ASP A CA 1
ATOM 4798 C C . ASP A 1 620 ? 48.600 70.666 70.292 1.00 11.96 851 ASP A C 1
ATOM 4799 O O . ASP A 1 620 ? 49.231 71.642 69.864 1.00 12.24 851 ASP A O 1
ATOM 4804 N N . TYR A 1 621 ? 48.124 69.707 69.497 1.00 12.38 852 TYR A N 1
ATOM 4805 C CA . TYR A 1 621 ? 48.451 69.684 68.091 1.00 13.27 852 TYR A CA 1
ATOM 4806 C C . TYR A 1 621 ? 47.895 70.906 67.360 1.00 15.00 852 TYR A C 1
ATOM 4807 O O . TYR A 1 621 ? 48.572 71.503 66.517 1.00 15.96 852 TYR A O 1
ATOM 4816 N N . PHE A 1 622 ? 46.637 71.256 67.613 1.00 13.04 853 PHE A N 1
ATOM 4817 C CA . PHE A 1 622 ? 46.033 72.336 66.845 1.00 14.19 853 PHE A CA 1
ATOM 4818 C C . PHE A 1 622 ? 46.428 73.736 67.355 1.00 15.13 853 PHE A C 1
ATOM 4819 O O . PHE A 1 622 ? 46.409 74.705 66.595 1.00 15.32 853 PHE A O 1
ATOM 4827 N N . ASN A 1 623 ? 46.683 73.880 68.659 1.00 15.41 854 ASN A N 1
ATOM 4828 C CA . ASN A 1 623 ? 46.891 75.220 69.214 1.00 14.77 854 ASN A CA 1
ATOM 4829 C C . ASN A 1 623 ? 48.373 75.571 69.389 1.00 15.64 854 ASN A C 1
ATOM 4830 O O . ASN A 1 623 ? 48.687 76.721 69.693 1.00 17.16 854 ASN A O 1
ATOM 4835 N N . GLY A 1 624 ? 49.275 74.595 69.273 1.00 15.58 855 GLY A N 1
ATOM 4836 C CA . GLY A 1 624 ? 50.697 74.865 69.155 1.00 15.49 855 GLY A CA 1
ATOM 4837 C C . GLY A 1 624 ? 51.390 75.110 70.502 1.00 15.88 855 GLY A C 1
ATOM 4838 O O . GLY A 1 624 ? 52.537 75.586 70.512 1.00 17.93 855 GLY A O 1
ATOM 4839 N N . ASP A 1 625 ? 50.724 74.803 71.620 1.00 13.32 856 ASP A N 1
ATOM 4840 C CA . ASP A 1 625 ? 51.320 74.940 72.930 1.00 13.80 856 ASP A CA 1
ATOM 4841 C C . ASP A 1 625 ? 51.270 73.601 73.653 1.00 13.90 856 ASP A C 1
ATOM 4842 O O . ASP A 1 625 ? 51.044 72.573 73.028 1.00 14.54 856 ASP A O 1
ATOM 4847 N N . SER A 1 626 ? 51.540 73.619 74.951 1.00 14.74 857 SER A N 1
ATOM 4848 C CA . SER A 1 626 ? 51.695 72.382 75.689 1.00 15.88 857 SER A CA 1
ATOM 4849 C C . SER A 1 626 ? 51.189 72.554 77.120 1.00 17.23 857 SER A C 1
ATOM 4850 O O . SER A 1 626 ? 51.033 73.674 77.603 1.00 18.46 857 SER A O 1
ATOM 4853 N N . LEU A 1 627 ? 50.945 71.406 77.750 1.00 17.35 858 LEU A N 1
ATOM 4854 C CA . LEU A 1 627 ? 50.396 71.266 79.086 1.00 22.40 858 LEU A CA 1
ATOM 4855 C C . LEU A 1 627 ? 51.346 70.364 79.887 1.00 21.38 858 LEU A C 1
ATOM 4856 O O . LEU A 1 627 ? 51.848 69.351 79.375 1.00 19.03 858 LEU A O 1
ATOM 4861 N N . VAL A 1 628 ? 51.608 70.703 81.164 1.00 19.22 859 VAL A N 1
ATOM 4862 C CA . VAL A 1 628 ? 52.326 69.797 82.047 1.00 19.16 859 VAL A CA 1
ATOM 4863 C C . VAL A 1 628 ? 51.306 68.975 82.847 1.00 18.46 859 VAL A C 1
ATOM 4864 O O . VAL A 1 628 ? 50.371 69.505 83.455 1.00 20.17 859 VAL A O 1
ATOM 4868 N N . VAL A 1 629 ? 51.437 67.651 82.722 1.00 16.57 860 VAL A N 1
ATOM 4869 C CA . VAL A 1 629 ? 50.610 66.680 83.415 1.00 17.54 860 VAL A CA 1
ATOM 4870 C C . VAL A 1 629 ? 51.456 66.147 84.569 1.00 18.95 860 VAL A C 1
ATOM 4871 O O . VAL A 1 629 ? 52.400 65.383 84.353 1.00 18.68 860 VAL A O 1
ATOM 4875 N N . ASP A 1 630 ? 51.164 66.656 85.774 1.00 20.15 861 ASP A N 1
ATOM 4876 C CA . ASP A 1 630 ? 51.822 66.271 87.011 1.00 25.60 861 ASP A CA 1
ATOM 4877 C C . ASP A 1 630 ? 50.989 65.231 87.757 1.00 26.40 861 ASP A C 1
ATOM 4878 O O . ASP A 1 630 ? 51.441 64.687 88.751 1.00 30.57 861 ASP A O 1
ATOM 4883 N N . ASP A 1 631 ? 49.770 64.992 87.277 1.00 29.10 862 ASP A N 1
ATOM 4884 C CA . ASP A 1 631 ? 48.924 63.885 87.688 1.00 30.07 862 ASP A CA 1
ATOM 4885 C C . ASP A 1 631 ? 48.206 63.327 86.455 1.00 31.33 862 ASP A C 1
ATOM 4886 O O . ASP A 1 631 ? 47.584 64.109 85.731 1.00 32.81 862 ASP A O 1
ATOM 4891 N N . PRO A 1 632 ? 48.216 61.989 86.176 1.00 31.48 863 PRO A N 1
ATOM 4892 C CA . PRO A 1 632 ? 47.490 61.447 85.021 1.00 30.82 863 PRO A CA 1
ATOM 4893 C C . PRO A 1 632 ? 46.066 62.001 84.927 1.00 30.63 863 PRO A C 1
ATOM 4894 O O . PRO A 1 632 ? 45.550 62.157 83.839 1.00 26.05 863 PRO A O 1
ATOM 4898 N N . ASN A 1 633 ? 45.434 62.333 86.061 1.00 32.99 864 ASN A N 1
ATOM 4899 C CA . ASN A 1 633 ? 44.106 62.934 86.038 1.00 34.82 864 ASN A CA 1
ATOM 4900 C C . ASN A 1 633 ? 44.226 64.457 86.188 1.00 34.33 864 ASN A C 1
ATOM 4901 O O . ASN A 1 633 ? 44.293 64.988 87.301 1.00 40.27 864 ASN A O 1
ATOM 4906 N N . THR A 1 634 ? 44.251 65.133 85.025 1.00 29.77 865 THR A N 1
ATOM 4907 C CA . THR A 1 634 ? 44.450 66.572 84.898 1.00 30.11 865 THR A CA 1
ATOM 4908 C C . THR A 1 634 ? 43.247 67.148 84.155 1.00 26.52 865 THR A C 1
ATOM 4909 O O . THR A 1 634 ? 42.887 66.624 83.103 1.00 29.54 865 THR A O 1
ATOM 4913 N N . GLY A 1 635 ? 42.740 68.300 84.606 1.00 24.89 866 GLY A N 1
ATOM 4914 C CA . GLY A 1 635 ? 41.515 68.858 84.036 1.00 22.33 866 GLY A CA 1
ATOM 4915 C C . GLY A 1 635 ? 41.792 69.828 82.896 1.00 21.89 866 GLY A C 1
ATOM 4916 O O . GLY A 1 635 ? 42.765 70.572 82.935 1.00 23.14 866 GLY A O 1
ATOM 4917 N N . ILE A 1 636 ? 40.922 69.792 81.873 1.00 18.43 867 ILE A N 1
ATOM 4918 C CA . ILE A 1 636 ? 41.004 70.634 80.694 1.00 19.67 867 ILE A CA 1
ATOM 4919 C C . ILE A 1 636 ? 39.656 71.349 80.574 1.00 17.92 867 ILE A C 1
ATOM 4920 O O . ILE A 1 636 ? 38.653 70.680 80.335 1.00 19.83 867 ILE A O 1
ATOM 4925 N N . GLU A 1 637 ? 39.627 72.672 80.732 1.00 17.78 868 GLU A N 1
ATOM 4926 C CA . GLU A 1 637 ? 38.393 73.424 80.580 1.00 19.49 868 GLU A CA 1
ATOM 4927 C C . GLU A 1 637 ? 38.130 73.661 79.095 1.00 19.35 868 GLU A C 1
ATOM 4928 O O . GLU A 1 637 ? 38.979 74.209 78.362 1.00 17.30 868 GLU A O 1
ATOM 4934 N N . LEU A 1 638 ? 36.904 73.300 78.666 1.00 17.85 869 LEU A N 1
ATOM 4935 C CA . LEU A 1 638 ? 36.526 73.404 77.270 1.00 17.13 869 LEU A CA 1
ATOM 4936 C C . LEU A 1 638 ? 35.151 74.051 77.133 1.00 15.49 869 LEU A C 1
ATOM 4937 O O . LEU A 1 638 ? 34.238 73.647 77.841 1.00 16.31 869 LEU A O 1
ATOM 4942 N N . LEU A 1 639 ? 35.033 74.960 76.161 1.00 16.43 870 LEU A N 1
ATOM 4943 C CA . LEU A 1 639 ? 33.738 75.469 75.738 1.00 15.68 870 LEU A CA 1
ATOM 4944 C C . LEU A 1 639 ? 32.961 74.331 75.098 1.00 14.72 870 LEU A C 1
ATOM 4945 O O . LEU A 1 639 ? 33.511 73.334 74.652 1.00 16.18 870 LEU A O 1
ATOM 4950 N N . PRO A 1 640 ? 31.624 74.440 75.057 1.00 14.72 871 PRO A N 1
ATOM 4951 C CA . PRO A 1 640 ? 30.847 73.394 74.395 1.00 14.16 871 PRO A CA 1
ATOM 4952 C C . PRO A 1 640 ? 31.200 73.280 72.919 1.00 13.97 871 PRO A C 1
ATOM 4953 O O . PRO A 1 640 ? 31.403 74.277 72.234 1.00 14.58 871 PRO A O 1
ATOM 4957 N N . GLY A 1 641 ? 31.360 72.022 72.454 1.00 13.26 872 GLY A N 1
ATOM 4958 C CA . GLY A 1 641 ? 31.706 71.702 71.076 1.00 12.65 872 GLY A CA 1
ATOM 4959 C C . GLY A 1 641 ? 33.214 71.633 70.823 1.00 13.78 872 GLY A C 1
ATOM 4960 O O . GLY A 1 641 ? 33.619 71.223 69.741 1.00 14.48 872 GLY A O 1
ATOM 4961 N N . GLU A 1 642 ? 34.022 72.091 71.780 1.00 14.23 873 GLU A N 1
ATOM 4962 C CA . GLU A 1 642 ? 35.472 72.146 71.586 1.00 14.64 873 GLU A CA 1
ATOM 4963 C C . GLU A 1 642 ? 36.097 70.765 71.755 1.00 15.07 873 GLU A C 1
ATOM 4964 O O . GLU A 1 642 ? 35.633 69.942 72.546 1.00 13.60 873 GLU A O 1
ATOM 4970 N N . PHE A 1 643 ? 37.233 70.567 71.054 1.00 13.88 874 PHE A N 1
ATOM 4971 C CA . PHE A 1 643 ? 38.084 69.412 71.303 1.00 13.56 874 PHE A CA 1
ATOM 4972 C C . PHE A 1 643 ? 39.538 69.855 71.386 1.00 13.53 874 PHE A C 1
ATOM 4973 O O . PHE A 1 643 ? 39.890 70.940 70.927 1.00 13.07 874 PHE A O 1
ATOM 4981 N N . ARG A 1 644 ? 40.346 68.972 71.965 1.00 12.42 875 ARG A N 1
ATOM 4982 C CA . ARG A 1 644 ? 41.789 69.120 71.892 1.00 14.12 875 ARG A CA 1
ATOM 4983 C C . ARG A 1 644 ? 42.407 67.766 71.621 1.00 14.65 875 ARG A C 1
ATOM 4984 O O . ARG A 1 644 ? 41.906 66.759 72.130 1.00 14.18 875 ARG A O 1
ATOM 4992 N N . LEU A 1 645 ? 43.521 67.768 70.884 1.00 13.11 876 LEU A N 1
ATOM 4993 C CA . LEU A 1 645 ? 44.305 66.558 70.657 1.00 12.89 876 LEU A CA 1
ATOM 4994 C C . LEU A 1 645 ? 45.714 66.794 71.187 1.00 12.66 876 LEU A C 1
ATOM 4995 O O . LEU A 1 645 ? 46.407 67.691 70.685 1.00 12.98 876 LEU A O 1
ATOM 5000 N N . TYR A 1 646 ? 46.083 65.996 72.192 1.00 12.30 877 TYR A N 1
ATOM 5001 C CA . TYR A 1 646 ? 47.403 66.070 72.804 1.00 12.19 877 TYR A CA 1
ATOM 5002 C C . TYR A 1 646 ? 48.223 64.827 72.464 1.00 11.99 877 TYR A C 1
ATOM 5003 O O . TYR A 1 646 ? 47.700 63.721 72.429 1.00 12.88 877 TYR A O 1
ATOM 5012 N N . THR A 1 647 ? 49.526 65.039 72.268 1.00 12.63 878 THR A N 1
ATOM 5013 C CA . THR A 1 647 ? 50.475 63.951 72.109 1.00 13.71 878 THR A CA 1
ATOM 5014 C C . THR A 1 647 ? 51.581 64.074 73.155 1.00 13.59 878 THR A C 1
ATOM 5015 O O . THR A 1 647 ? 51.892 65.152 73.661 1.00 13.09 878 THR A O 1
ATOM 5019 N N . ASN A 1 648 ? 52.234 62.950 73.418 1.00 13.02 879 ASN A N 1
ATOM 5020 C CA . ASN A 1 648 ? 53.236 62.864 74.473 1.00 13.49 879 ASN A CA 1
ATOM 5021 C C . ASN A 1 648 ? 54.620 63.282 73.972 1.00 14.52 879 ASN A C 1
ATOM 5022 O O . ASN A 1 648 ? 55.565 63.311 74.771 1.00 16.95 879 ASN A O 1
ATOM 5027 N N . ARG A 1 649 ? 54.755 63.523 72.666 1.00 14.98 880 ARG A N 1
ATOM 5028 C CA . ARG A 1 649 ? 55.951 64.086 72.060 1.00 16.78 880 ARG A CA 1
ATOM 5029 C C . ARG A 1 649 ? 55.514 65.150 71.060 1.00 15.86 880 ARG A C 1
ATOM 5030 O O . ARG A 1 649 ? 54.442 65.051 70.470 1.00 14.69 880 ARG A O 1
ATOM 5038 N N . TYR A 1 650 ? 56.363 66.145 70.796 1.00 13.59 881 TYR A N 1
ATOM 5039 C CA . TYR A 1 650 ? 56.063 67.141 69.788 1.00 14.12 881 TYR A CA 1
ATOM 5040 C C . TYR A 1 650 ? 56.143 66.507 68.405 1.00 15.78 881 TYR A C 1
ATOM 5041 O O . TYR A 1 650 ? 57.179 65.940 68.033 1.00 15.57 881 TYR A O 1
ATOM 5050 N N . VAL A 1 651 ? 55.038 66.606 67.639 1.00 15.11 882 VAL A N 1
ATOM 5051 C CA . VAL A 1 651 ? 54.953 66.014 66.308 1.00 14.30 882 VAL A CA 1
ATOM 5052 C C . VAL A 1 651 ? 54.515 67.038 65.248 1.00 14.34 882 VAL A C 1
ATOM 5053 O O . VAL A 1 651 ? 54.048 66.688 64.166 1.00 15.99 882 VAL A O 1
ATOM 5057 N N . GLY A 1 652 ? 54.674 68.319 65.574 1.00 14.20 883 GLY A N 1
ATOM 5058 C CA . GLY A 1 652 ? 54.352 69.434 64.718 1.00 14.43 883 GLY A CA 1
ATOM 5059 C C . GLY A 1 652 ? 53.093 70.155 65.194 1.00 15.29 883 GLY A C 1
ATOM 5060 O O . GLY A 1 652 ? 52.675 70.037 66.354 1.00 15.35 883 GLY A O 1
ATOM 5061 N N . GLN A 1 653 ? 52.518 70.877 64.252 1.00 17.28 884 GLN A N 1
ATOM 5062 C CA . GLN A 1 653 ? 51.342 71.691 64.513 1.00 19.06 884 GLN A CA 1
ATOM 5063 C C . GLN A 1 653 ? 50.447 71.650 63.286 1.00 19.84 884 GLN A C 1
ATOM 5064 O O . GLN A 1 653 ? 50.911 71.644 62.151 1.00 20.31 884 GLN A O 1
ATOM 5070 N N . ALA A 1 654 ? 49.129 71.586 63.522 1.00 20.59 885 ALA A N 1
ATOM 5071 C CA . ALA A 1 654 ? 48.179 71.627 62.424 1.00 22.25 885 ALA A CA 1
ATOM 5072 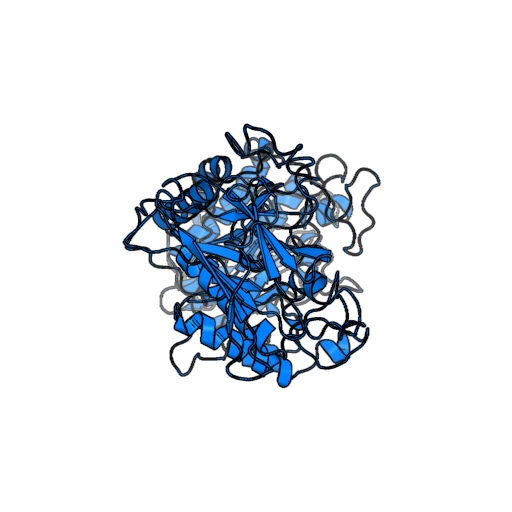C C . ALA A 1 654 ? 48.456 72.856 61.559 1.00 23.97 885 ALA A C 1
ATOM 5073 O O . ALA A 1 654 ? 48.756 73.947 62.070 1.00 20.47 885 ALA A O 1
ATOM 5075 N N . GLU A 1 655 ? 48.349 72.655 60.240 1.00 26.55 886 GLU A N 1
ATOM 5076 C CA . GLU A 1 655 ? 48.540 73.742 59.293 1.00 35.68 886 GLU A CA 1
ATOM 5077 C C . GLU A 1 655 ? 47.349 73.746 58.328 1.00 41.50 886 GLU A C 1
ATOM 5078 O O . GLU A 1 655 ? 46.588 72.749 58.331 1.00 36.75 886 GLU A O 1
#

B-factor: mean 20.46, std 8.42, range [10.68, 87.15]

Organism: Rhodothermus marinus (strain ATCC 43812 / DSM 4252 / R-10) (NCBI:txid518766)

Secondary structure (DSSP, 8-state):
--SEEEEETTEEEEEEEEEE-TT-S-EEEEEGGGTTS--GGGBPEEE-SSTT--EEEEEE--PPTT--EEEEEEETTTEEE--TT-S-EE-TTTGGGS-TTTSTTPPPP-BTTB-S-EEEE-TTPPPP--------PPPGGG-EEEEE-HHHHSTT-SHHHHHTTHHHHHHHT-SEEEEPP-B-BSSSSS-S-SBS-TTSB-GGG--HHHHHHHHHHHHHTT-EEEEEE--SEE-TTSHHHHTT-SSTT-TTEESS-SSTT--SEEE-TTSHHHHHHHHHHHHHHHHHH---EEEETTGGG------TT-HHHHHS--HHHHHHHHHHHHHHHHH-TT-EEEE-----HHHHHHHHHTTTTTT----EEEEE-HHHHHHHHHT-TT-SSS----GGGSGGGGT-SSS-EEEES--TTS--HHHHHHHH--EETTEETTSHHHHHHHHHHHHHTTTTSSS-EEEETTGGGT-SBTTTS-B--TTSSS---TTSPPTTSPPP--GGGGG-HHHHHHHHHHHHHHHHHHH-GGGT-TT-EEEEE--TT-SEEEEEEEETTEEEEEEEE-SSS-EEE--B-SS-EEEEETTTS-EEEESSSB--EEE-TT-EEEEESS------

Sequence (620 aa):
IEDGINYDPNDPTRVTLSLYAPGKSFVYVIGDFTNWEVDPAYFMYRDAPRPDSVHWWITIEGLTPGQEYAFQYFIDGELRLADLFAHKVLDPWHDPFIPSSTYPNLKPYPTGKTEGIVAVLQPGAPQYQWQVTDFERPPAHELVIYELLIRDFVARHDYVTLIDTLDYLERLGVNAIELMPVAEFDGNISWGYNPAFHLALDKYYGPADDLKRFVDECHRRGIAVILDVVYNHATGNSPLVQLYGPTADNPFINIPARHPFNVFYDLNHEHPYIQYWLDRANRYWLEEFRVDGFRFDLSKGFTQKYTDDDVGAWSAYDASRIRLLKRMADAIWAVDSTAYIILEHFADNQEEKELAAYGQDRGRAGMLLWHNLNRAFSQSVMGYLNDPNFSSDLTTIYYKNRGFPTPNLIAYMESHDEQWLMYRMRAYGARQGAYDVRSLPVALDRMKLAGAFFFTVPGPKMIWQFGELGYGYGERGEQCLEGTGDS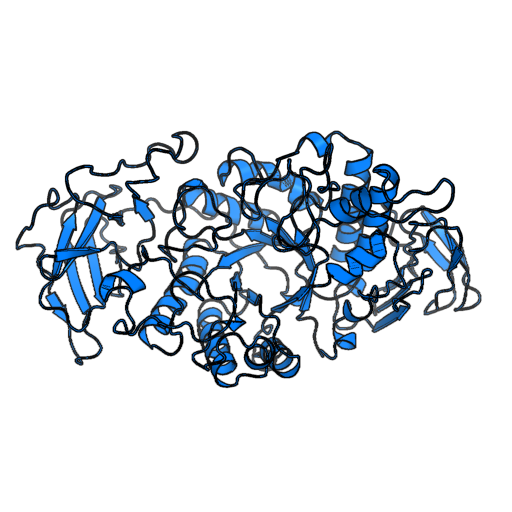CPSIAPGRIDPKPIRWDYRNDPLRMKLYRTWAELLRLRREHAVFRSPETQVRMRLQHGVPGRWISLTHPELSVVVVVGNFGLEPLVVTPTFPQTGTWYDYFNGDSLVVDDPNTGIELLPGEFRLYTNRYVGQAE

Nearest PDB structures (foldseek):
  8xx9-assembly1_A  TM=1.002E+00  e=0.000E+00  Rhodothermus marinus JCM 9785
  8xxa-assembly1_A  TM=9.996E-01  e=0.000E+00  Rhodothermus marinus JCM 9785
  8dge-assembly3_C  TM=9.129E-01  e=5.344E-57  Bacteroides ovatus ATCC 8483
  8dl1-assembly3_C  TM=9.076E-01  e=4.530E-57  Bacteroides ovatus ATCC 8483
  8dl2-assembly4_D  TM=9.031E-01  e=5.058E-57  Bacteroides ovatus ATCC 8483

Solvent-accessible surface area: 23257 Å² total; per-residue (Å²): 152,78,6,0,27,27,101,40,133,139,49,59,43,68,2,15,0,5,10,27,0,26,80,40,85,73,0,36,0,3,0,45,34,11,82,21,104,78,53,108,78,32,97,5,135,135,70,36,91,170,105,104,37,2,43,6,88,5,47,4,99,69,9,72,71,31,85,43,15,0,0,0,0,28,1,38,39,141,49,90,2,2,3,17,3,0,60,34,1,0,6,34,138,67,14,95,146,16,61,93,73,7,26,72,146,36,46,108,29,23,117,77,110,9,137,21,16,0,0,9,0,49,1,35,38,102,117,47,131,44,116,27,126,122,48,152,58,17,68,13,49,32,0,4,0,0,0,0,3,1,13,7,0,7,81,151,19,6,0,68,26,0,20,117,13,1,97,29,0,71,97,0,12,7,35,0,0,0,0,1,3,2,12,7,0,44,12,16,92,4,16,0,31,26,2,3,3,6,0,0,10,2,5,26,1,1,29,35,68,38,0,10,101,0,0,4,33,0,15,153,76,39,4,0,0,0,0,1,7,5,2,0,1,0,1,31,43,0,4,0,2,60,8,55,17,76,66,71,129,1,64,3,7,13,76,92,25,71,3,5,145,38,71,102,57,0,0,26,3,58,35,101,18,0,27,67,0,4,34,31,0,2,78,31,1,11,98,58,1,106,2,1,0,0,0,0,13,28,0,14,0,2,2,33,85,113,10,70,117,74,69,53,38,10,21,38,68,5,68,40,1,4,120,8,0,45,52,0,0,70,29,2,8,88,56,40,53,83,3,6,2,0,0,23,2,78,14,56,54,112,0,3,74,56,0,3,53,55,6,72,110,182,63,81,51,3,0,2,0,3,14,57,14,4,68,10,0,0,3,0,0,8,10,76,12,118,32,126,120,89,59,0,43,0,32,43,6,8,5,106,68,54,47,2,85,39,8,5,7,0,1,1,2,6,0,4,36,37,0,9,0,3,6,5,0,62,28,73,0,6,117,86,81,114,37,36,0,78,40,31,62,32,0,2,63,0,3,24,0,0,0,0,0,0,1,3,0,1,2,0,1,0,5,12,8,6,2,0,0,1,8,1,47,7,119,165,0,20,0,0,3,72,70,26,84,23,109,20,44,122,94,14,29,25,70,89,64,66,17,42,55,50,45,70,10,120,122,42,92,63,13,32,89,0,9,103,16,2,0,3,4,3,74,6,5,128,133,27,27,0,2,49,16,67,117,2,113,20,120,31,99,0,74,64,26,26,48,10,0,17,0,3,0,42,31,106,48,3,13,0,0,0,0,0,0,0,10,32,93,76,58,85,3,66,0,40,1,50,112,60,34,54,2,64,9,10,51,81,37,90,63,45,93,1,127,75,53,85,25,39,15,130,2,105,17,4,59,24,54,0,14,1,58,110,128,32,24,86,22,158

InterPro domains:
  IPR006047 Glycosyl hydrolase family 13, catalytic domain [PF00128] (424-501)
  IPR006047 Glycosyl hydrolase family 13, catalytic domain [PF00128] (531-737)
  IPR006047 Glycosyl hydrolase family 13, catalytic domain [SM00642] (413-791)
  IPR013783 Immunoglobulin-like fold [G3DSA:2.60.40.10] (269-363)
  IPR014756 Immunoglobulin E-set [SSF81296] (279-359)
  IPR017853 Glycoside hydrolase superfamily [SSF51445] (392-798)
  IPR026444 Secretion system, C-terminal sorting domain [PF18962] (912-984)
  IPR026444 Secretion system, C-terminal sorting domain [TIGR04183] (912-984)

Radius of gyration: 26.33 Å; Cα contacts (8 Å, |Δi|>4): 1437; chains: 1; bounding box: 48×65×79 Å

=== Feature glossary ===
Reading guide. The protein is described through the following features:

Foldseek 3Di. A 3Di character summarizes, for each residue, the relative orientation of the Cα frame of its nearest spatial neighbor. Because it encodes fold topology rather than chemistry, 3Di alignments detect remote structural similarity that sequence alignment misses.

Contact-map, Ramachandran, and PAE plots. Plot images: a contact map (which residues are close in 3D, as an N×N binary image), a Ramachandran scatter (backbone torsion angles, revealing secondary-structure composition at a glance), and — for AlphaFold structures — a PAE heatmap (pairwise prediction confidence).

Radius of gyration, Cα contacts, bounding box. Radius of gyration (Rg) is the root-mean-square distance of Cα atoms from their centroid — a single number for overall size and compactness. A globular domain of N residues has Rg ≈ 2.2·N^0.38 Å; an extended or disordered chain has a much larger Rg. The Cα contact count is the number of residue pairs whose Cα atoms are within 8 Å and are more than four positions apart in sequence — a standard proxy for tertiary packing density. The bounding box is the smallest axis-aligned box enclosing all Cα atoms.

Secondary structure (8-state, DSSP). Eight-state secondary structure (DSSP): H is the canonical α-helix, G the tighter 3₁₀-helix, I the wider π-helix; E/B are β-structure, T and S are turns and bends, and '-' is everything else. DSSP derives these from the pattern of main-chain N–H···O=C hydrogen bonds, not from the sequence.

B-factor. B-factor (Debye–Waller factor) reflects atomic displacement in the crystal lattice. It is an experimental observable (units Å²), not a prediction; low values mean the atom is pinned down, high values mean it moves or is heterogeneous across the crystal.

pLDDT. pLDDT is the predicted lDDT-Cα score: AlphaFold's confidence that the local environment of each residue (all inter-atomic distances within 15 Å) is correctly placed. It is a per-residue number between 0 and 100, with higher meaning more reliable.

Nearest PDB structures. Nearest PDB neighbors are the top structural matches found by Foldseek when searching this structure against the entire Protein Data Bank. Each hit reports a TM-score (0 to 1; >0.5 almost always implies the same fold) and an E-value. These are *structural* homologs — they may share no detectable sequence similarity.

Solvent-accessible surface area. Accessible surface area quantifies burial. A residue with SASA near zero is packed into the hydrophobic core; one with SASA >100 Å² sits on the surface. Computed here via the Shrake–Rupley numerical algorithm with a 1.4 Å probe.

Rendered structure images. Structure images are PyMOL renders from six orthogonal camera directions. Cartoon representation draws helices as coils and strands as arrows; sticks shows the backbone as bonds; surface shows the solvent-excluded envelope. Rainbow coloring maps sequence position to hue (blue→red, N→C); chain coloring assigns a distinct color per polypeptide.

Backbone torsions (φ/ψ). φ (phi) and ψ (psi) are the two rotatable backbone dihedrals per residue: φ is the C(i-1)–N–Cα–C torsion, ψ is the N–Cα–C–N(i+1) torsion, both in degrees on (−180°, 180°]. α-helical residues cluster near (−60°, −45°); β-strand residues near (−120°, +130°). A Ramachandran plot is simply a scatter of (φ, ψ) for every residue.

Predicted aligned error. Predicted Aligned Error (PAE) is an AlphaFold confidence matrix: entry (i, j) is the expected error in the position of residue j, in ångströms, when the prediction is superimposed on the true structure at residue i. Low PAE within a block of residues means that block is internally rigid and well-predicted; high PAE between two blocks means their relative placement is uncertain even if each block individually is confident.

mmCIF coordinates. Structure coordinates are given as an mmCIF _atom_site loop: one row per atom with element, residue name, chain id, sequence number, and x/y/z position in Å. Only the four main-chain atoms per residue are included here; side chains are omitted to keep the record compact.

InterPro / GO / CATH / organism. Database cross-references. InterPro integrates a dozen domain/family signature databases into unified entries with residue-range hits. GO terms attach function/process/location labels with evidence codes. CATH codes position the fold in a four-level structural taxonomy. Organism is the NCBI-taxonomy species name.

Secondary structure (3-state, P-SEA). SS3 is a coarse helix/strand/coil call (letters a/b/c) made by the P-SEA algorithm from inter-Cα distances and dihedrals. It is less detailed than DSSP but needs only Cα positions.

Sequence. Sequence gives the chain of amino acids in standard one-letter code (A=alanine, C=cysteine, …, Y=tyrosine), read N→C. It is the only feature that is directly encoded by the gene; all structural features are derived from the folded form of this sequence.